Protein AF-A0A7X7FMR9-F1 (afdb_monomer_lite)

Sequence (530 aa):
MVAGIVWVVLLSGSPVVAQLPSGPPVVAQQTAPAARTGEVGQAEKRARCRELGIQVGILPTGQWNAITDVPGVKVGHQTIWRGDSIRTGVTVIVPHDGNLYREKVPAAVYCGNAFGKLAGSTQIAELGTLDTPIALTNTLSIAACMQGLIRHTLAQPGNETVGSVNAVVGETYDGYLNDIRGMHVTPEDTLSAIAAAASGPVAEGSVGAGTGTSCFGFKGGIGTSSRRIPHDLGGYTVGVLVQSNYGGVLTVNGAPVGRELGDFSMSEYTTAPGGDGSCMIVVATNAPLSPHALERLAKRAVLGLGRTGSVMQNGSGDYVIAFSTAYRITDHHRVLDPPVATVARRAMNPLFLATVEATEEAVYNSLFQATSVTGTDGHRRQAIPLDRVVEICRRYGVLNLQDRLPGVRQPASSPAVDPEKFKAALIAYIDAHRGGFIGRRDSEDLKNKPMVRLVPSEPEGKYTLGEFTIVPGKMRFSAWYGMRGPEPYLYEGTFTRLPDGSLQVGEVNLTRFHVLRQPEGPANESQPSR

Secondary structure (DSSP, 8-state):
----PPP--PPP------PPPP-PPPPP-PPPPP--------------GGGGT---SSSPP-SSSSGGGSTT-EEEEEEEEETTTEEEEEEEEES-SS-TTTEEEEEEEEEEEESS--BTHHHHHHH-EE-S-EEEEEGGGHHHHHHHHHHHHHTSTT-TT------EEEEE--TTTS-GGG----HHHHHHHHHT-BSS----BSSGGGTT-EETTEE-EEEEEEEEPPGGGT--EEEEEEEEE--S---BTTB-HHHHHT--TTGGG-SS-----EEEEEEEE-S---HHHHHHHHHHHHHHHHHTT----TT-EEEEEEEE-S--EE--S-SSPPP-----GGG-HHHHHHHHHHHHHHHHHHHHH---EE-GGG-EEPPP-HHHHHHHHHHTT-SSHHHHSSS-PPP-------HHHHHHHHHHHHHHTTT-----------SSSPPPPPPP--SSS--EEEEEEEETTEEEEEEEE--SSS--EEEEEEEEE-TTS-EEEEEEEEEE----PPP-PPP-------

pLDDT: mean 76.64, std 28.0, range [23.47, 99.0]

Structure (mmCIF, N/CA/C/O backbone):
data_AF-A0A7X7FMR9-F1
#
_entry.id   AF-A0A7X7FMR9-F1
#
loop_
_atom_site.group_PDB
_atom_site.id
_atom_site.type_symbol
_atom_site.label_atom_id
_atom_site.label_alt_id
_atom_site.label_comp_id
_atom_site.label_asym_id
_atom_site.label_entity_id
_atom_site.label_seq_id
_atom_site.pdbx_PDB_ins_code
_atom_site.Cartn_x
_atom_site.Cartn_y
_atom_site.Cartn_z
_atom_site.occupancy
_atom_site.B_iso_or_equiv
_atom_site.auth_seq_id
_atom_site.auth_comp_id
_atom_site.auth_asym_id
_atom_site.auth_atom_id
_atom_site.pdbx_PDB_model_num
ATOM 1 N N . MET A 1 1 ? 8.500 53.739 -21.999 1.00 44.09 1 MET A N 1
ATOM 2 C CA . MET A 1 1 ? 9.359 53.731 -20.797 1.00 44.09 1 MET A CA 1
ATOM 3 C C . MET A 1 1 ? 8.681 54.566 -19.730 1.00 44.09 1 MET A C 1
ATOM 5 O O . MET A 1 1 ? 8.703 55.782 -19.826 1.00 44.09 1 MET A O 1
ATOM 9 N N . VAL A 1 2 ? 8.020 53.917 -18.774 1.00 30.97 2 VAL A N 1
ATOM 10 C CA . VAL A 1 2 ? 7.482 54.558 -17.568 1.00 30.97 2 VAL A CA 1
ATOM 11 C C . VAL A 1 2 ? 7.836 53.632 -16.413 1.00 30.97 2 VAL A C 1
ATOM 13 O O . VAL A 1 2 ? 7.531 52.442 -16.459 1.00 30.97 2 VAL A O 1
ATOM 16 N N . ALA A 1 3 ? 8.581 54.173 -15.454 1.00 33.94 3 ALA A N 1
ATOM 17 C CA . ALA A 1 3 ? 9.086 53.485 -14.278 1.00 33.94 3 ALA A CA 1
ATOM 18 C C . ALA A 1 3 ? 7.978 53.324 -13.225 1.00 33.94 3 ALA A C 1
ATOM 20 O O . ALA A 1 3 ? 7.225 54.263 -12.972 1.00 33.94 3 ALA A O 1
ATOM 21 N N . GLY A 1 4 ? 7.906 52.145 -12.604 1.00 30.86 4 GLY A N 1
ATOM 22 C CA . GLY A 1 4 ? 7.053 51.843 -11.454 1.00 30.86 4 GLY A CA 1
ATOM 23 C C . GLY A 1 4 ? 7.916 51.420 -10.266 1.00 30.86 4 GLY A C 1
ATOM 24 O O . GLY A 1 4 ? 8.728 50.506 -10.380 1.00 30.86 4 GLY A O 1
ATOM 25 N N . ILE A 1 5 ? 7.762 52.144 -9.162 1.00 33.25 5 ILE A N 1
ATOM 26 C CA . ILE A 1 5 ? 8.545 52.100 -7.922 1.00 33.25 5 ILE A CA 1
ATOM 27 C C . ILE A 1 5 ? 8.100 50.927 -7.032 1.00 33.25 5 ILE A C 1
ATOM 29 O O . ILE A 1 5 ? 6.904 50.708 -6.848 1.00 33.25 5 ILE A O 1
ATOM 33 N N . VAL A 1 6 ? 9.065 50.218 -6.435 1.00 25.59 6 VAL A N 1
ATOM 34 C CA . VAL A 1 6 ? 8.868 49.193 -5.393 1.00 25.59 6 VAL A CA 1
ATOM 35 C C . VAL A 1 6 ? 9.170 49.807 -4.023 1.00 25.59 6 VAL A C 1
ATOM 37 O O . VAL A 1 6 ? 10.212 50.435 -3.845 1.00 25.59 6 VAL A O 1
ATOM 40 N N . TRP A 1 7 ? 8.274 49.608 -3.054 1.00 26.17 7 TRP A N 1
ATOM 41 C CA . TRP A 1 7 ? 8.479 49.977 -1.651 1.00 26.17 7 TRP A CA 1
ATOM 42 C C . TRP A 1 7 ? 9.131 48.826 -0.876 1.00 26.17 7 TRP A C 1
ATOM 44 O O . TRP A 1 7 ? 8.606 47.715 -0.854 1.00 26.17 7 TRP A O 1
ATOM 54 N N . VAL A 1 8 ? 10.243 49.113 -0.197 1.00 27.06 8 VAL A N 1
ATOM 55 C CA . VAL A 1 8 ? 10.843 48.264 0.841 1.00 27.06 8 VAL A CA 1
ATOM 56 C C . VAL A 1 8 ? 10.739 49.026 2.158 1.00 27.06 8 VAL A C 1
ATOM 58 O O . VAL A 1 8 ? 11.279 50.122 2.286 1.00 27.06 8 VAL A O 1
ATOM 61 N N . VAL A 1 9 ? 10.029 48.456 3.130 1.00 27.20 9 VAL A N 1
ATOM 62 C CA . VAL A 1 9 ? 9.942 48.987 4.495 1.00 27.20 9 VAL A CA 1
ATOM 63 C C . VAL A 1 9 ? 10.983 48.267 5.350 1.00 27.20 9 VAL A C 1
ATOM 65 O O . VAL A 1 9 ? 10.858 47.076 5.620 1.00 27.20 9 VAL A O 1
ATOM 68 N N . LEU A 1 10 ? 12.015 49.002 5.764 1.00 27.12 10 LEU A N 1
ATOM 69 C CA . LEU A 1 10 ? 12.972 48.614 6.800 1.00 27.12 10 LEU A CA 1
ATOM 70 C C . LEU A 1 10 ? 12.552 49.295 8.106 1.00 27.12 10 LEU A C 1
ATOM 72 O O . LEU A 1 10 ? 12.499 50.522 8.171 1.00 27.12 10 LEU A O 1
ATOM 76 N N . LEU A 1 11 ? 12.260 48.508 9.141 1.00 29.94 11 LEU A N 1
ATOM 77 C CA . LEU A 1 11 ? 12.053 49.009 10.499 1.00 29.94 11 LEU A CA 1
ATOM 78 C C . LEU A 1 11 ? 13.352 48.863 11.296 1.00 29.94 11 LEU A C 1
ATOM 80 O O . LEU A 1 11 ? 13.862 47.763 11.496 1.00 29.94 11 LEU A O 1
ATOM 84 N N . SER A 1 12 ? 13.877 50.005 11.731 1.00 30.59 12 SER A N 1
ATOM 85 C CA . SER A 1 12 ? 15.029 50.168 12.615 1.00 30.59 12 SER A CA 1
ATOM 86 C C . SER A 1 12 ? 14.611 50.147 14.089 1.00 30.59 12 SER A C 1
ATOM 88 O O . SER A 1 12 ? 13.693 50.874 14.469 1.00 30.59 12 SER A O 1
ATOM 90 N N . GLY A 1 13 ? 15.338 49.407 14.930 1.00 30.47 13 GLY A N 1
ATOM 91 C CA . GLY A 1 13 ? 15.252 49.474 16.392 1.00 30.47 13 GLY A CA 1
ATOM 92 C C . GLY A 1 13 ? 16.598 49.130 17.044 1.00 30.47 13 GLY A C 1
ATOM 93 O O . GLY A 1 13 ? 17.195 48.109 16.722 1.00 30.47 13 GLY A O 1
ATOM 94 N N . SER A 1 14 ? 17.079 50.032 17.902 1.00 30.66 14 SER A N 1
ATOM 95 C CA . SER A 1 14 ? 18.406 50.112 18.542 1.00 30.66 14 SER A CA 1
ATOM 96 C C . SER A 1 14 ? 18.757 48.969 19.523 1.00 30.66 14 SER A C 1
ATOM 98 O O . SER A 1 14 ? 17.856 48.283 20.005 1.00 30.66 14 SER A O 1
ATOM 100 N N . PRO A 1 15 ? 20.051 48.780 19.882 1.00 30.70 15 PRO A N 1
ATOM 101 C CA . PRO A 1 15 ? 20.499 47.679 20.736 1.00 30.70 15 PRO A CA 1
ATOM 102 C C . PRO A 1 15 ? 20.333 47.995 22.230 1.00 30.70 15 PRO A C 1
ATOM 104 O O . PRO A 1 15 ? 20.611 49.109 22.674 1.00 30.70 15 PRO A O 1
ATOM 107 N N . VAL A 1 16 ? 19.947 46.992 23.022 1.00 28.67 16 VAL A N 1
ATOM 108 C CA . VAL A 1 16 ? 20.006 47.032 24.492 1.00 28.67 16 VAL A CA 1
ATOM 109 C C . VAL A 1 16 ? 21.100 46.073 24.955 1.00 28.67 16 VAL A C 1
ATOM 111 O O . VAL A 1 16 ? 21.076 44.885 24.645 1.00 28.67 16 VAL A O 1
ATOM 114 N N . VAL A 1 17 ? 22.068 46.616 25.691 1.00 29.95 17 VAL A N 1
ATOM 115 C CA . VAL A 1 17 ? 23.119 45.888 26.409 1.00 29.95 17 VAL A CA 1
ATOM 116 C C . VAL A 1 17 ? 22.609 45.576 27.816 1.00 29.95 17 VAL A C 1
ATOM 118 O O . VAL A 1 17 ? 22.163 46.487 28.510 1.00 29.95 17 VAL A O 1
ATOM 121 N N . ALA A 1 18 ? 22.725 44.323 28.263 1.00 27.95 18 ALA A N 1
ATOM 122 C CA . ALA A 1 18 ? 22.658 43.960 29.679 1.00 27.95 18 ALA A CA 1
ATOM 123 C C . ALA A 1 18 ? 23.570 42.755 29.980 1.00 27.95 18 ALA A C 1
ATOM 125 O O . ALA A 1 18 ? 23.719 41.843 29.171 1.00 27.95 18 ALA A O 1
ATOM 126 N N . GLN A 1 19 ? 24.225 42.840 31.137 1.00 28.11 19 GLN A N 1
ATOM 127 C CA . GLN A 1 19 ? 25.423 42.129 31.590 1.00 28.11 19 GLN A CA 1
ATOM 128 C C . GLN A 1 19 ? 25.221 40.635 31.908 1.00 28.11 19 GLN A C 1
ATOM 130 O O . GLN A 1 19 ? 24.193 40.228 32.443 1.00 28.11 19 GLN A O 1
ATOM 135 N N . LEU A 1 20 ? 26.268 39.841 31.660 1.00 28.59 20 LEU A N 1
ATOM 136 C CA . LEU A 1 20 ? 26.430 38.459 32.129 1.00 28.59 20 LEU A CA 1
ATOM 137 C C . LEU A 1 20 ? 26.888 38.426 33.600 1.00 28.59 20 LEU A C 1
ATOM 139 O O . LEU A 1 20 ? 27.871 39.097 33.923 1.00 28.59 20 LEU A O 1
ATOM 143 N N . PRO A 1 21 ? 26.289 37.592 34.470 1.00 32.50 21 PRO A N 1
ATOM 144 C CA . PRO A 1 21 ? 26.911 37.188 35.721 1.00 32.50 21 PRO A CA 1
ATOM 145 C C . PRO A 1 21 ? 27.814 35.963 35.528 1.00 32.50 21 PRO A C 1
ATOM 147 O O . PRO A 1 21 ? 27.491 34.997 34.839 1.00 32.50 21 PRO A O 1
ATOM 150 N N . SER A 1 22 ? 28.959 36.040 36.191 1.00 31.36 22 SER A N 1
ATOM 151 C CA . SER A 1 22 ? 30.028 35.058 36.328 1.00 31.36 22 SER A CA 1
ATOM 152 C C . SER A 1 22 ? 29.705 33.920 37.308 1.00 31.36 22 SER A C 1
ATOM 154 O O . SER A 1 22 ? 29.230 34.188 38.410 1.00 31.36 22 SER A O 1
ATOM 156 N N . GLY A 1 23 ? 30.135 32.697 36.971 1.00 38.47 23 GLY A N 1
ATOM 157 C CA . GLY A 1 23 ? 30.472 31.627 37.928 1.00 38.47 23 GLY A CA 1
ATOM 158 C C . GLY A 1 23 ? 29.495 30.437 37.987 1.00 38.47 23 GLY A C 1
ATOM 159 O O . GLY A 1 23 ? 28.285 30.649 37.978 1.00 38.47 23 GLY A O 1
ATOM 160 N N . PRO A 1 24 ? 29.986 29.179 38.058 1.00 33.50 24 PRO A N 1
ATOM 161 C CA . PRO A 1 24 ? 29.131 27.996 38.104 1.00 33.50 24 PRO A CA 1
ATOM 162 C C . PRO A 1 24 ? 28.677 27.696 39.545 1.00 33.50 24 PRO A C 1
ATOM 164 O O . PRO A 1 24 ? 29.475 27.851 40.473 1.00 33.50 24 PRO A O 1
ATOM 167 N N . PRO A 1 25 ? 27.453 27.189 39.771 1.00 34.22 25 PRO A N 1
ATOM 168 C CA . PRO A 1 25 ? 27.115 26.561 41.035 1.00 34.22 25 PRO A CA 1
ATOM 169 C C . PRO A 1 25 ? 27.578 25.098 41.057 1.00 34.22 25 PRO A C 1
ATOM 171 O O . PRO A 1 25 ? 27.358 24.322 40.127 1.00 34.22 25 PRO A O 1
ATOM 174 N N . VAL A 1 26 ? 28.214 24.736 42.168 1.00 33.34 26 VAL A N 1
ATOM 175 C CA . VAL A 1 26 ? 28.576 23.376 42.573 1.00 33.34 26 VAL A CA 1
ATOM 176 C C . VAL A 1 26 ? 27.297 22.559 42.787 1.00 33.34 26 VAL A C 1
ATOM 178 O O . VAL A 1 26 ? 26.466 22.917 43.619 1.00 33.34 26 VAL A O 1
ATOM 181 N N . VAL A 1 27 ? 27.137 21.455 42.051 1.00 32.09 27 VAL A N 1
ATOM 182 C CA . VAL A 1 27 ? 26.027 20.506 42.231 1.00 32.09 27 VAL A CA 1
ATOM 183 C C . VAL A 1 27 ? 26.448 19.434 43.235 1.00 32.09 27 VAL A C 1
ATOM 185 O O . VAL A 1 27 ? 27.393 18.682 43.000 1.00 32.09 27 VAL A O 1
ATOM 188 N N . ALA A 1 28 ? 25.732 19.363 44.355 1.00 29.11 28 ALA A N 1
ATOM 189 C CA . ALA A 1 28 ? 25.815 18.255 45.295 1.00 29.11 28 ALA A CA 1
ATOM 190 C C . ALA A 1 28 ? 25.249 16.978 44.650 1.00 29.11 28 ALA A C 1
ATOM 192 O O . ALA A 1 28 ? 24.133 16.974 44.130 1.00 29.11 28 ALA A O 1
ATOM 193 N N . GLN A 1 29 ? 26.020 15.891 44.695 1.00 29.19 29 GLN A N 1
ATOM 194 C CA . GLN A 1 29 ? 25.580 14.557 44.293 1.00 29.19 29 GLN A CA 1
ATOM 195 C C . GLN A 1 29 ? 24.445 14.084 45.212 1.00 29.19 29 GLN A C 1
ATOM 197 O O . GLN A 1 29 ? 24.681 13.714 46.360 1.00 29.19 29 GLN A O 1
ATOM 202 N N . GLN A 1 30 ? 23.217 14.060 44.695 1.00 29.55 30 GLN A N 1
ATOM 203 C CA . GLN A 1 30 ? 22.168 13.189 45.215 1.00 29.55 30 GLN A CA 1
ATOM 204 C C . GLN A 1 30 ? 22.167 11.899 44.399 1.00 29.55 30 GLN A C 1
ATOM 206 O O . GLN A 1 30 ? 22.043 11.899 43.175 1.00 29.55 30 GLN A O 1
ATOM 211 N N . THR A 1 31 ? 22.363 10.793 45.104 1.00 30.17 31 THR A N 1
ATOM 212 C CA . THR A 1 31 ? 22.313 9.429 44.596 1.00 30.17 31 THR A CA 1
ATOM 213 C C . THR A 1 31 ? 20.927 9.128 44.023 1.00 30.17 31 THR A C 1
ATOM 215 O O . THR A 1 31 ? 19.916 9.182 44.721 1.00 30.17 31 THR A O 1
ATOM 218 N N . ALA A 1 32 ? 20.882 8.813 42.727 1.00 27.67 32 ALA A N 1
ATOM 219 C CA . ALA A 1 32 ? 19.677 8.357 42.047 1.00 27.67 32 ALA A CA 1
ATOM 220 C C . ALA A 1 32 ? 19.191 7.021 42.652 1.00 27.67 32 ALA A C 1
ATOM 222 O O . ALA A 1 32 ? 20.013 6.124 42.867 1.00 27.67 32 ALA A O 1
ATOM 223 N N . PRO A 1 33 ? 17.881 6.835 42.899 1.00 29.92 33 PRO A N 1
ATOM 224 C CA . PRO A 1 33 ? 17.350 5.511 43.172 1.00 29.92 33 PRO A CA 1
ATOM 225 C C . PRO A 1 33 ? 17.480 4.648 41.914 1.00 29.92 33 PRO A C 1
ATOM 227 O O . PRO A 1 33 ? 17.245 5.110 40.797 1.00 29.92 33 PRO A O 1
ATOM 230 N N . ALA A 1 34 ? 17.873 3.392 42.120 1.00 29.89 34 ALA A N 1
ATOM 231 C CA . ALA A 1 34 ? 18.083 2.393 41.084 1.00 29.89 34 ALA A CA 1
ATOM 232 C C . ALA A 1 34 ? 16.933 2.356 40.066 1.00 29.89 34 ALA A C 1
ATOM 234 O O . ALA A 1 34 ? 15.754 2.336 40.431 1.00 29.89 34 ALA A O 1
ATOM 235 N N . ALA A 1 35 ? 17.312 2.323 38.788 1.00 28.95 35 ALA A N 1
ATOM 236 C CA . ALA A 1 35 ? 16.421 2.132 37.660 1.00 28.95 35 ALA A CA 1
ATOM 237 C C . ALA A 1 35 ? 15.494 0.938 37.922 1.00 28.95 35 ALA A C 1
ATOM 239 O O . ALA A 1 35 ? 15.932 -0.213 37.957 1.00 28.95 35 ALA A O 1
ATOM 240 N N . ARG A 1 36 ? 14.197 1.211 38.090 1.00 30.23 36 ARG A N 1
ATOM 241 C CA . ARG A 1 36 ? 13.184 0.183 37.875 1.00 30.23 36 ARG A CA 1
ATOM 242 C C . ARG A 1 36 ? 13.208 -0.089 36.382 1.00 30.23 36 ARG A C 1
ATOM 244 O O . ARG A 1 36 ? 12.779 0.745 35.591 1.00 30.23 36 ARG A O 1
ATOM 251 N N . THR A 1 37 ? 13.784 -1.226 36.017 1.00 31.47 37 THR A N 1
ATOM 252 C CA . THR A 1 37 ? 13.590 -1.866 34.720 1.00 31.47 37 THR A CA 1
ATOM 253 C C . THR A 1 37 ? 12.103 -1.802 34.400 1.00 31.47 37 THR A C 1
ATOM 255 O O . THR A 1 37 ? 11.302 -2.413 35.110 1.00 31.47 37 THR A O 1
ATOM 258 N N . GLY A 1 38 ? 11.740 -0.984 33.410 1.00 31.27 38 GLY A N 1
ATOM 259 C CA . GLY A 1 38 ? 10.365 -0.866 32.952 1.00 31.27 38 GLY A CA 1
ATOM 260 C C . GLY A 1 38 ? 9.834 -2.255 32.637 1.00 31.27 38 GLY A C 1
ATOM 261 O O . GLY A 1 38 ? 10.493 -3.037 31.951 1.00 31.27 38 GLY A O 1
ATOM 262 N N . GLU A 1 39 ? 8.672 -2.566 33.198 1.00 30.39 39 GLU A N 1
ATOM 263 C CA . GLU A 1 39 ? 7.906 -3.745 32.837 1.00 30.39 39 GLU A CA 1
ATOM 264 C C . GLU A 1 39 ? 7.762 -3.761 31.313 1.00 30.39 39 GLU A C 1
ATOM 266 O O . GLU A 1 39 ? 7.156 -2.870 30.714 1.00 30.39 39 GLU A O 1
ATOM 271 N N . VAL A 1 40 ? 8.356 -4.768 30.675 1.00 35.38 40 VAL A N 1
ATOM 272 C CA . VAL A 1 40 ? 8.007 -5.145 29.311 1.00 35.38 40 VAL A CA 1
ATOM 273 C C . VAL A 1 40 ? 6.546 -5.570 29.390 1.00 35.38 40 VAL A C 1
ATOM 275 O O . VAL A 1 40 ? 6.241 -6.670 29.851 1.00 35.38 40 VAL A O 1
ATOM 278 N N . GLY A 1 41 ? 5.641 -4.651 29.045 1.00 33.41 41 GLY A N 1
ATOM 279 C CA . GLY A 1 41 ? 4.215 -4.933 28.974 1.00 33.41 41 GLY A CA 1
ATOM 280 C C . GLY A 1 41 ? 4.006 -6.202 28.157 1.00 33.41 41 GLY A C 1
ATOM 281 O O . GLY A 1 41 ? 4.657 -6.384 27.125 1.00 33.41 41 GLY A O 1
ATOM 282 N N . GLN A 1 42 ? 3.145 -7.100 28.646 1.00 33.16 42 GLN A N 1
ATOM 283 C CA . GLN A 1 42 ? 2.707 -8.270 27.887 1.00 33.16 42 GLN A CA 1
ATOM 284 C C . GLN A 1 42 ? 2.446 -7.839 26.444 1.00 33.16 42 GLN A C 1
ATOM 286 O O . GLN A 1 42 ? 1.710 -6.874 26.230 1.00 33.16 42 GLN A O 1
ATOM 291 N N . ALA A 1 43 ? 3.083 -8.504 25.476 1.00 53.25 43 ALA A N 1
ATOM 292 C CA . ALA A 1 43 ? 2.886 -8.198 24.067 1.00 53.25 43 ALA A CA 1
ATOM 293 C C . ALA A 1 43 ? 1.375 -8.152 23.791 1.00 53.25 43 ALA A C 1
ATOM 295 O O . ALA A 1 43 ? 0.691 -9.162 23.975 1.00 53.25 43 ALA A O 1
ATOM 296 N N . GLU A 1 44 ? 0.850 -6.970 23.434 1.00 70.38 44 GLU A N 1
ATOM 297 C CA . GLU A 1 44 ? -0.571 -6.799 23.123 1.00 70.38 44 GLU A CA 1
ATOM 298 C C . GLU A 1 44 ? -0.926 -7.839 22.055 1.00 70.38 44 GLU A C 1
ATOM 300 O O . GLU A 1 44 ? -0.376 -7.818 20.954 1.00 70.38 44 GLU A O 1
ATOM 305 N N . LYS A 1 45 ? -1.808 -8.791 22.379 1.00 86.31 45 LYS A N 1
ATOM 306 C CA . LYS A 1 45 ? -2.209 -9.833 21.433 1.00 86.31 45 LYS A CA 1
ATOM 307 C C . LYS A 1 45 ? -2.971 -9.172 20.283 1.00 86.31 45 LYS A C 1
ATOM 309 O O . LYS A 1 45 ? -4.111 -8.745 20.458 1.00 86.31 45 LYS A O 1
ATOM 314 N N . ARG A 1 46 ? -2.328 -9.070 19.121 1.00 96.25 46 ARG A N 1
ATOM 315 C CA . ARG A 1 46 ? -2.922 -8.556 17.881 1.00 96.25 46 ARG A CA 1
ATOM 316 C C . ARG A 1 46 ? -3.313 -9.707 16.957 1.00 96.25 46 ARG A C 1
ATOM 318 O O . ARG A 1 46 ? -2.851 -10.833 17.138 1.00 96.25 46 ARG A O 1
ATOM 325 N N . ALA A 1 47 ? -4.212 -9.422 16.024 1.00 97.12 47 ALA A N 1
ATOM 326 C CA . ALA A 1 47 ? -4.715 -10.385 15.056 1.00 97.12 47 ALA A CA 1
ATOM 327 C C . ALA A 1 47 ? -5.134 -9.666 13.773 1.00 97.12 47 ALA A C 1
ATOM 329 O O . ALA A 1 47 ? -5.604 -8.525 13.814 1.00 97.12 47 ALA A O 1
ATOM 330 N N . ARG A 1 48 ? -5.038 -10.350 12.633 1.00 98.38 48 ARG A N 1
ATOM 331 C CA . ARG A 1 48 ? -5.593 -9.845 11.367 1.00 98.38 48 ARG A CA 1
ATOM 332 C C . ARG A 1 48 ? -7.116 -9.943 11.386 1.00 98.38 48 ARG A C 1
ATOM 334 O O . ARG A 1 48 ? -7.689 -10.787 12.075 1.00 98.38 48 ARG A O 1
ATOM 341 N N . CYS A 1 49 ? -7.809 -9.131 10.589 1.00 97.00 49 CYS A N 1
ATOM 342 C CA . CYS A 1 49 ? -9.279 -9.091 10.622 1.00 97.00 49 CYS A CA 1
ATOM 343 C C . CYS A 1 49 ? -9.933 -10.460 10.346 1.00 97.00 49 CYS A C 1
ATOM 345 O O . CYS A 1 49 ? -10.876 -10.847 11.040 1.00 97.00 49 CYS A O 1
ATOM 347 N N . ARG A 1 50 ? -9.376 -11.252 9.422 1.00 96.00 50 ARG A N 1
ATOM 348 C CA . ARG A 1 50 ? -9.883 -12.596 9.100 1.00 96.00 50 ARG A CA 1
ATOM 349 C C . ARG A 1 50 ? -9.746 -13.593 10.246 1.00 96.00 50 ARG A C 1
ATOM 351 O O . ARG A 1 50 ? -10.624 -14.436 10.403 1.00 96.00 50 ARG A O 1
ATOM 358 N N . GLU A 1 51 ? -8.697 -13.479 11.059 1.00 96.44 51 GLU A N 1
ATOM 359 C CA . GLU A 1 51 ? -8.482 -14.325 12.247 1.00 96.44 51 GLU A CA 1
ATOM 360 C C . GLU A 1 51 ? -9.550 -14.068 13.320 1.00 96.44 51 GLU A C 1
ATOM 362 O O . GLU A 1 51 ? -9.847 -14.938 14.133 1.00 96.44 51 GLU A O 1
ATOM 367 N N . LEU A 1 52 ? -10.180 -12.891 13.277 1.00 96.38 52 LEU A N 1
ATOM 368 C CA . LEU A 1 52 ? -11.281 -12.484 14.150 1.00 96.38 52 LEU A CA 1
ATOM 369 C C . LEU A 1 52 ? -12.668 -12.792 13.556 1.00 96.38 52 LEU A C 1
ATOM 371 O O . LEU A 1 52 ? -13.687 -12.386 14.115 1.00 96.38 52 LEU A O 1
ATOM 375 N N . GLY A 1 53 ? -12.726 -13.482 12.412 1.00 95.19 53 GLY A N 1
ATOM 376 C CA . GLY A 1 53 ? -13.972 -13.777 11.702 1.00 95.19 53 GLY A CA 1
ATOM 377 C C . GLY A 1 53 ? -14.521 -12.608 10.878 1.00 95.19 53 GLY A C 1
ATOM 378 O O . GLY A 1 53 ? -15.641 -12.681 10.371 1.00 95.19 53 GLY A O 1
ATOM 379 N N . ILE A 1 54 ? -13.760 -11.525 10.709 1.00 96.94 54 ILE A N 1
ATOM 380 C CA . ILE A 1 54 ? -14.132 -10.394 9.851 1.00 96.94 54 ILE A CA 1
ATOM 381 C C . ILE A 1 54 ? -13.562 -10.667 8.458 1.00 96.94 54 ILE A C 1
ATOM 383 O O . ILE A 1 54 ? -12.388 -10.434 8.184 1.00 96.94 54 ILE A O 1
ATOM 387 N N . GLN A 1 55 ? -14.395 -11.212 7.572 1.00 94.62 55 GLN A N 1
ATOM 388 C CA . GLN A 1 55 ? -14.021 -11.493 6.184 1.00 94.62 55 GLN A CA 1
ATOM 389 C C . GLN A 1 55 ? -14.578 -10.407 5.266 1.00 94.62 55 GLN A C 1
ATOM 391 O O . GLN A 1 55 ? -15.792 -10.201 5.221 1.00 94.62 55 GLN A O 1
ATOM 396 N N . VAL A 1 56 ? -13.696 -9.714 4.547 1.00 95.88 56 VAL A N 1
ATOM 397 C CA . VAL A 1 56 ? -14.069 -8.630 3.629 1.00 95.88 56 VAL A CA 1
ATOM 398 C C . VAL A 1 56 ? -14.345 -9.182 2.239 1.00 95.88 56 VAL A C 1
ATOM 400 O O . VAL A 1 56 ? -13.484 -9.845 1.652 1.00 95.88 56 VAL A O 1
ATOM 403 N N . GLY A 1 57 ? -15.509 -8.838 1.688 1.00 93.75 57 GLY A N 1
ATOM 404 C CA . GLY A 1 57 ? -15.863 -9.179 0.311 1.00 93.75 57 GLY A CA 1
ATOM 405 C C . GLY A 1 57 ? -15.943 -10.684 0.049 1.00 93.75 57 GLY A C 1
ATOM 406 O O . GLY A 1 57 ? -15.962 -11.466 0.995 1.00 93.75 57 GLY A O 1
ATOM 407 N N . ILE A 1 58 ? -16.032 -11.088 -1.221 1.00 92.31 58 ILE A N 1
ATOM 408 C CA . ILE A 1 58 ? -16.355 -12.466 -1.645 1.00 92.31 58 ILE A CA 1
ATOM 409 C C . ILE A 1 58 ? -15.192 -13.213 -2.305 1.00 92.31 58 ILE A C 1
ATOM 411 O O . ILE A 1 58 ? -15.286 -14.422 -2.520 1.00 92.31 58 ILE A O 1
ATOM 415 N N . LEU A 1 59 ? -14.118 -12.518 -2.683 1.00 93.62 59 LEU A N 1
ATOM 416 C CA . LEU A 1 59 ? -13.009 -13.146 -3.393 1.00 93.62 59 LEU A CA 1
ATOM 417 C C . LEU A 1 59 ? -12.052 -13.844 -2.407 1.00 93.62 59 LEU A C 1
ATOM 419 O O . LEU A 1 59 ? -11.800 -13.332 -1.310 1.00 93.62 59 LEU A O 1
ATOM 423 N N . PRO A 1 60 ? -11.481 -15.008 -2.775 1.00 93.44 60 PRO A N 1
ATOM 424 C CA . PRO A 1 60 ? -10.476 -15.668 -1.951 1.00 93.44 60 PRO A CA 1
ATOM 425 C C . PRO A 1 60 ? -9.186 -14.843 -1.919 1.00 93.44 60 PRO A C 1
ATOM 427 O O . PRO A 1 60 ? -8.841 -14.168 -2.890 1.00 93.44 60 PRO A O 1
ATOM 430 N N . THR A 1 61 ? -8.435 -14.931 -0.825 1.00 97.25 61 THR A N 1
ATOM 431 C CA . THR A 1 61 ? -7.118 -14.289 -0.711 1.00 97.25 61 THR A CA 1
ATOM 432 C C . THR A 1 61 ? -6.037 -15.101 -1.418 1.00 97.25 61 THR A C 1
ATOM 434 O O . THR A 1 61 ? -6.237 -16.270 -1.765 1.00 97.25 61 THR A O 1
ATOM 437 N N . GLY A 1 62 ? -4.862 -14.498 -1.610 1.00 96.38 62 GLY A N 1
ATOM 438 C CA . GLY A 1 62 ? -3.624 -15.239 -1.841 1.00 96.38 62 GLY A CA 1
ATOM 439 C C . GLY A 1 62 ? -3.179 -16.032 -0.604 1.00 96.38 62 GLY A C 1
ATOM 440 O O . GLY A 1 62 ? -3.907 -16.111 0.388 1.00 96.38 62 GLY A O 1
ATOM 441 N N . GLN A 1 63 ? -2.009 -16.667 -0.686 1.00 96.06 63 GLN A N 1
ATOM 442 C CA . GLN A 1 63 ? -1.476 -17.521 0.382 1.00 96.06 63 GLN A CA 1
ATOM 443 C C . GLN A 1 63 ? -1.173 -16.714 1.645 1.00 96.06 63 GLN A C 1
ATOM 445 O O . GLN A 1 63 ? -1.508 -17.138 2.747 1.00 96.06 63 GLN A O 1
ATOM 450 N N . TRP A 1 64 ? -0.544 -15.557 1.471 1.00 98.06 64 TRP A N 1
ATOM 451 C CA . TRP A 1 64 ? -0.119 -14.686 2.562 1.00 98.06 64 TRP A CA 1
ATOM 452 C C . TRP A 1 64 ? -1.177 -13.646 2.909 1.00 98.06 64 TRP A C 1
ATOM 454 O O . TRP A 1 64 ? -1.086 -12.985 3.946 1.00 98.06 64 TRP A O 1
ATOM 464 N N . ASN A 1 65 ? -2.184 -13.504 2.040 1.00 98.75 65 ASN A N 1
ATOM 465 C CA . ASN A 1 65 ? -3.125 -12.400 2.061 1.00 98.75 65 ASN A CA 1
ATOM 466 C C . ASN A 1 65 ? -2.350 -11.081 2.188 1.00 98.75 65 ASN A C 1
ATOM 468 O O . ASN A 1 65 ? -2.501 -10.349 3.160 1.00 98.75 65 ASN A O 1
ATOM 472 N N . ALA A 1 66 ? -1.426 -10.847 1.262 1.00 98.94 66 ALA A N 1
ATOM 473 C CA . ALA A 1 66 ? -0.505 -9.717 1.270 1.00 98.94 66 ALA A CA 1
ATOM 474 C C . ALA A 1 66 ? -0.136 -9.317 -0.162 1.00 98.94 66 ALA A C 1
ATOM 476 O O . ALA A 1 66 ? -0.279 -10.106 -1.095 1.00 98.94 66 ALA A O 1
ATOM 477 N N . ILE A 1 67 ? 0.385 -8.103 -0.352 1.00 98.94 67 ILE A N 1
ATOM 478 C CA . ILE A 1 67 ? 0.790 -7.602 -1.675 1.00 98.94 67 ILE A CA 1
ATOM 479 C C . ILE A 1 67 ? 1.832 -8.503 -2.361 1.00 98.94 67 ILE A C 1
ATOM 481 O O . ILE A 1 67 ? 1.848 -8.623 -3.583 1.00 98.94 67 ILE A O 1
ATOM 485 N N . THR A 1 68 ? 2.641 -9.193 -1.561 1.00 98.88 68 THR A N 1
ATOM 486 C CA . THR A 1 68 ? 3.656 -10.182 -1.948 1.00 98.88 68 THR A CA 1
ATOM 487 C C . THR A 1 68 ? 3.081 -11.483 -2.518 1.00 98.88 68 THR A C 1
ATOM 489 O O . THR A 1 68 ? 3.838 -12.290 -3.051 1.00 98.88 68 THR A O 1
ATOM 492 N N . ASP A 1 69 ? 1.759 -11.696 -2.467 1.00 98.81 69 ASP A N 1
ATOM 493 C CA . ASP A 1 69 ? 1.094 -12.766 -3.226 1.00 98.81 69 ASP A CA 1
ATOM 494 C C . ASP A 1 69 ? 1.139 -12.522 -4.745 1.00 98.81 69 ASP A C 1
ATOM 496 O O . ASP A 1 69 ? 0.869 -13.435 -5.530 1.00 98.81 69 ASP A O 1
ATOM 500 N N . VAL A 1 70 ? 1.451 -11.297 -5.181 1.00 98.88 70 VAL A N 1
ATOM 501 C CA . VAL A 1 70 ? 1.762 -11.006 -6.582 1.00 98.88 70 VAL A CA 1
ATOM 502 C C . VAL A 1 70 ? 3.191 -11.487 -6.865 1.00 98.88 70 VAL A C 1
ATOM 504 O O . VAL A 1 70 ? 4.129 -10.981 -6.246 1.00 98.88 70 VAL A O 1
ATOM 507 N N . PRO A 1 71 ? 3.395 -12.437 -7.800 1.00 98.00 71 PRO A N 1
ATOM 508 C CA . PRO A 1 71 ? 4.712 -13.013 -8.052 1.00 98.00 71 PRO A CA 1
ATOM 509 C C . PRO A 1 71 ? 5.784 -11.959 -8.344 1.00 98.00 71 PRO A C 1
ATOM 511 O O . PRO A 1 71 ? 5.573 -11.051 -9.152 1.00 98.00 71 PRO A O 1
ATOM 514 N N . GLY A 1 72 ? 6.937 -12.112 -7.690 1.00 96.81 72 GLY A N 1
ATOM 515 C CA . GLY A 1 72 ? 8.088 -11.212 -7.796 1.00 96.81 72 GLY A CA 1
ATOM 516 C C . GLY A 1 72 ? 8.052 -10.006 -6.855 1.00 96.81 72 GLY A C 1
ATOM 517 O O . GLY A 1 72 ? 9.107 -9.435 -6.597 1.00 96.81 72 GLY A O 1
ATOM 518 N N . VAL A 1 73 ? 6.890 -9.646 -6.299 1.00 98.94 73 VAL A N 1
ATOM 519 C CA . VAL A 1 73 ? 6.784 -8.500 -5.391 1.00 98.94 73 VAL A CA 1
ATOM 520 C C . VAL A 1 73 ? 7.379 -8.835 -4.026 1.00 98.94 73 VAL A C 1
ATOM 522 O O . VAL A 1 73 ? 7.076 -9.875 -3.432 1.00 98.94 73 VAL A O 1
ATOM 525 N N . LYS A 1 74 ? 8.196 -7.915 -3.512 1.00 98.94 74 LYS A N 1
ATOM 526 C CA . LYS A 1 74 ? 8.789 -7.971 -2.173 1.00 98.94 74 LYS A CA 1
ATOM 527 C C . LYS A 1 74 ? 8.480 -6.707 -1.383 1.00 98.94 74 LYS A C 1
ATOM 529 O O . LYS A 1 74 ? 8.324 -5.631 -1.962 1.00 98.94 74 LYS A O 1
ATOM 534 N N . VAL A 1 75 ? 8.420 -6.839 -0.062 1.00 99.00 75 VAL A N 1
ATOM 535 C CA . VAL A 1 75 ? 8.257 -5.719 0.870 1.00 99.00 75 VAL A CA 1
ATOM 536 C C . VAL A 1 75 ? 9.358 -5.776 1.915 1.00 99.00 75 VAL A C 1
ATOM 538 O O . VAL A 1 75 ? 9.668 -6.849 2.428 1.00 99.00 75 VAL A O 1
ATOM 541 N N . GLY A 1 76 ? 9.946 -4.624 2.224 1.00 98.88 76 GLY A N 1
ATOM 542 C CA . GLY A 1 76 ? 10.924 -4.471 3.295 1.00 98.88 76 GLY A CA 1
ATOM 543 C C . GLY A 1 76 ? 10.612 -3.262 4.164 1.00 98.88 76 GLY A C 1
ATOM 544 O O . GLY A 1 76 ? 10.070 -2.260 3.691 1.00 98.88 76 GLY A O 1
ATOM 545 N N . HIS A 1 77 ? 10.950 -3.356 5.448 1.00 98.94 77 HIS A N 1
ATOM 546 C CA . HIS A 1 77 ? 10.730 -2.292 6.422 1.00 98.94 77 HIS A CA 1
ATOM 547 C C . HIS A 1 77 ? 12.039 -1.913 7.102 1.00 98.94 77 HIS A C 1
ATOM 549 O O . HIS A 1 77 ? 12.839 -2.777 7.449 1.00 98.94 77 HIS A O 1
ATOM 555 N N . GLN A 1 78 ? 12.189 -0.622 7.367 1.00 98.88 78 GLN A N 1
ATOM 556 C CA . GLN A 1 78 ? 13.141 -0.089 8.327 1.00 98.88 78 GLN A CA 1
ATOM 557 C C . GLN A 1 78 ? 12.350 0.701 9.369 1.00 98.88 78 GLN A C 1
ATOM 559 O O . GLN A 1 78 ? 11.830 1.778 9.077 1.00 98.88 78 GLN A O 1
ATOM 564 N N . THR A 1 79 ? 12.212 0.139 10.568 1.00 98.81 79 THR A N 1
ATOM 565 C CA . THR A 1 79 ? 11.495 0.758 11.694 1.00 98.81 79 THR A CA 1
ATOM 566 C C . THR A 1 79 ? 12.479 1.550 12.545 1.00 98.81 79 THR A C 1
ATOM 568 O O . THR A 1 79 ? 13.433 0.983 13.076 1.00 98.81 79 THR A O 1
ATOM 571 N N . ILE A 1 80 ? 12.240 2.850 12.718 1.00 98.69 80 ILE A N 1
ATOM 572 C CA . ILE A 1 80 ? 13.088 3.737 13.514 1.00 98.69 80 ILE A CA 1
ATOM 573 C C . ILE A 1 80 ? 12.352 4.092 14.802 1.00 98.69 80 ILE A C 1
ATOM 575 O O . ILE A 1 80 ? 11.397 4.872 14.816 1.00 98.69 80 ILE A O 1
ATOM 579 N N . TRP A 1 81 ? 12.845 3.525 15.899 1.00 97.69 81 TRP A N 1
ATOM 580 C CA . TRP A 1 81 ? 12.338 3.759 17.243 1.00 97.69 81 TRP A CA 1
ATOM 581 C C . TRP A 1 81 ? 13.499 4.150 18.155 1.00 97.69 81 TRP A C 1
ATOM 583 O O . TRP A 1 81 ? 14.344 3.317 18.481 1.00 97.69 81 TRP A O 1
ATOM 593 N N . ARG A 1 82 ? 13.589 5.429 18.531 1.00 97.94 82 ARG A N 1
ATOM 594 C CA . ARG A 1 82 ? 14.702 5.955 19.342 1.00 97.94 82 ARG A CA 1
ATOM 595 C C . ARG A 1 82 ? 14.186 6.929 20.397 1.00 97.94 82 ARG A C 1
ATOM 597 O O . ARG A 1 82 ? 13.348 7.778 20.096 1.00 97.94 82 ARG A O 1
ATOM 604 N N . GLY A 1 83 ? 14.689 6.793 21.624 1.00 96.12 83 GLY A N 1
ATOM 605 C CA . GLY A 1 83 ? 14.259 7.605 22.768 1.00 96.12 83 GLY A CA 1
ATOM 606 C C . GLY A 1 83 ? 12.737 7.639 22.925 1.00 96.12 83 GLY A C 1
ATOM 607 O O . GLY A 1 83 ? 12.041 6.687 22.558 1.00 96.12 83 GLY A O 1
ATOM 608 N N . ASP A 1 84 ? 12.217 8.768 23.396 1.00 94.25 84 ASP A N 1
ATOM 609 C CA . ASP A 1 84 ? 10.783 8.938 23.657 1.00 94.25 84 ASP A CA 1
ATOM 610 C C . ASP A 1 84 ? 10.019 9.599 22.500 1.00 94.25 84 ASP A C 1
ATOM 612 O O . ASP A 1 84 ? 8.801 9.471 22.426 1.00 94.25 84 ASP A O 1
ATOM 616 N N . SER A 1 85 ? 10.719 10.235 21.553 1.00 96.31 85 SER A N 1
ATOM 617 C CA . SER A 1 85 ? 10.102 11.091 20.530 1.00 96.31 85 SER A CA 1
ATOM 618 C C . SER A 1 85 ? 10.232 10.604 19.084 1.00 96.31 85 SER A C 1
ATOM 620 O O . SER A 1 85 ? 9.502 11.098 18.231 1.00 96.31 85 SER A O 1
ATOM 622 N N . ILE A 1 86 ? 11.112 9.646 18.767 1.00 98.56 86 ILE A N 1
ATOM 623 C CA . ILE A 1 86 ? 11.346 9.227 17.372 1.00 98.56 86 ILE A CA 1
ATOM 624 C C . ILE A 1 86 ? 10.578 7.938 17.085 1.00 98.56 86 ILE A C 1
ATOM 626 O O . ILE A 1 86 ? 10.914 6.877 17.623 1.00 98.56 86 ILE A O 1
ATOM 630 N N . ARG A 1 87 ? 9.542 8.037 16.247 1.00 98.50 87 ARG A N 1
ATOM 631 C CA . ARG A 1 87 ? 8.600 6.958 15.898 1.00 98.50 87 ARG A CA 1
ATOM 632 C C . ARG A 1 87 ? 8.308 6.995 14.399 1.00 98.50 87 ARG A C 1
ATOM 634 O O . ARG A 1 87 ? 7.228 7.394 13.990 1.00 98.50 87 ARG A O 1
ATOM 641 N N . THR A 1 88 ? 9.260 6.611 13.561 1.00 98.81 88 THR A N 1
ATOM 642 C CA . THR A 1 88 ? 9.119 6.740 12.099 1.00 98.81 88 THR A CA 1
ATOM 643 C C . THR A 1 88 ? 9.790 5.583 11.368 1.00 98.81 88 THR A C 1
ATOM 645 O O . THR A 1 88 ? 10.156 4.585 11.987 1.00 98.81 88 THR A O 1
ATOM 648 N N . GLY A 1 89 ? 9.935 5.675 10.052 1.00 98.81 89 GLY A N 1
ATOM 649 C CA . GLY A 1 89 ? 10.685 4.695 9.286 1.00 98.81 89 GLY A CA 1
ATOM 650 C C . GLY A 1 89 ? 10.417 4.746 7.794 1.00 98.81 89 GLY A C 1
ATOM 651 O O . GLY A 1 89 ? 9.865 5.711 7.257 1.00 98.81 89 GLY A O 1
ATOM 652 N N . VAL A 1 90 ? 10.827 3.671 7.130 1.00 98.94 90 VAL A N 1
ATOM 653 C CA . VAL A 1 90 ? 10.700 3.490 5.685 1.00 98.94 90 VAL A CA 1
ATOM 654 C C . VAL A 1 90 ? 10.066 2.136 5.400 1.00 98.94 90 VAL A C 1
ATOM 656 O O . VAL A 1 90 ? 10.301 1.144 6.092 1.00 98.94 90 VAL A O 1
ATOM 659 N N . THR A 1 91 ? 9.213 2.079 4.388 1.00 99.00 91 THR A N 1
ATOM 660 C CA . THR A 1 91 ? 8.705 0.830 3.815 1.00 99.00 91 THR A CA 1
ATOM 661 C C . THR A 1 91 ? 8.949 0.849 2.327 1.00 99.00 91 THR A C 1
ATOM 663 O O . THR A 1 91 ? 8.595 1.817 1.666 1.00 99.00 91 THR A O 1
ATOM 666 N N . VAL A 1 92 ? 9.566 -0.202 1.805 1.00 98.94 92 VAL A N 1
ATOM 667 C CA . VAL A 1 92 ? 9.895 -0.311 0.389 1.00 98.94 92 VAL A CA 1
ATOM 668 C C . VAL A 1 92 ? 9.123 -1.460 -0.229 1.00 98.94 92 VAL A C 1
ATOM 670 O O . VAL A 1 92 ? 9.062 -2.549 0.337 1.00 98.94 92 VAL A O 1
ATOM 673 N N . ILE A 1 93 ? 8.555 -1.210 -1.405 1.00 98.94 93 ILE A N 1
ATOM 674 C CA . ILE A 1 93 ? 7.906 -2.203 -2.252 1.00 98.94 93 ILE A CA 1
ATOM 675 C C . ILE A 1 93 ? 8.761 -2.360 -3.508 1.00 98.94 93 ILE A C 1
ATOM 677 O O . ILE A 1 93 ? 8.965 -1.402 -4.256 1.00 98.94 93 ILE A O 1
ATOM 681 N N . VAL A 1 94 ? 9.260 -3.573 -3.735 1.00 98.94 94 VAL A N 1
ATOM 682 C CA . VAL A 1 94 ? 10.112 -3.925 -4.875 1.00 98.94 94 VAL A CA 1
ATOM 683 C C . VAL A 1 94 ? 9.283 -4.763 -5.857 1.00 98.94 94 VAL A C 1
ATOM 685 O O . VAL A 1 94 ? 8.884 -5.872 -5.498 1.00 98.94 94 VAL A O 1
ATOM 688 N N . PRO A 1 95 ? 8.989 -4.273 -7.079 1.00 98.69 95 PRO A N 1
ATOM 689 C CA . PRO A 1 95 ? 8.187 -5.024 -8.050 1.00 98.69 95 PRO A CA 1
ATOM 690 C C . PRO A 1 95 ? 8.827 -6.324 -8.564 1.00 98.69 95 PRO A C 1
ATOM 692 O O . PRO A 1 95 ? 8.096 -7.220 -8.990 1.00 98.69 95 PRO A O 1
ATOM 695 N N . HIS A 1 96 ? 10.165 -6.409 -8.595 1.00 98.19 96 HIS A N 1
ATOM 696 C CA . HIS A 1 96 ? 10.937 -7.610 -8.942 1.00 98.19 96 HIS A CA 1
ATOM 697 C C . HIS A 1 96 ? 12.424 -7.480 -8.587 1.00 98.19 96 HIS A C 1
ATOM 699 O O . HIS A 1 96 ? 12.913 -6.383 -8.350 1.00 98.19 96 HIS A O 1
ATOM 705 N N . ASP A 1 97 ? 13.145 -8.601 -8.647 1.00 95.25 97 ASP A N 1
ATOM 706 C CA . ASP A 1 97 ? 14.563 -8.723 -8.260 1.00 95.25 97 ASP A CA 1
ATOM 707 C C . ASP A 1 97 ? 15.580 -8.215 -9.291 1.00 95.25 97 ASP A C 1
ATOM 709 O O . ASP A 1 97 ? 16.783 -8.249 -9.048 1.00 95.25 97 ASP A O 1
ATOM 713 N N . GLY A 1 98 ? 15.100 -7.798 -10.458 1.00 95.50 98 GLY A N 1
ATOM 714 C CA . GLY A 1 98 ? 15.945 -7.320 -11.550 1.00 95.50 98 GLY A CA 1
ATOM 715 C C . GLY A 1 98 ? 16.259 -5.832 -11.431 1.00 95.50 98 GLY A C 1
ATOM 716 O O . GLY A 1 98 ? 15.842 -5.152 -10.491 1.00 95.50 98 GLY A O 1
ATOM 717 N N . ASN A 1 99 ? 16.955 -5.308 -12.437 1.00 97.19 99 ASN A N 1
ATOM 718 C CA . ASN A 1 99 ? 17.257 -3.885 -12.508 1.00 97.19 99 ASN A CA 1
ATOM 719 C C . ASN A 1 99 ? 16.044 -3.120 -13.051 1.00 97.19 99 ASN A C 1
ATOM 721 O O . ASN A 1 99 ? 15.861 -3.024 -14.262 1.00 97.19 99 ASN A O 1
ATOM 725 N N . LEU A 1 100 ? 15.222 -2.567 -12.153 1.00 96.88 100 LEU A N 1
ATOM 726 C CA . LEU A 1 100 ? 13.992 -1.823 -12.481 1.00 96.88 100 LEU A CA 1
ATOM 727 C C . LEU A 1 100 ? 14.206 -0.664 -13.458 1.00 96.88 100 LEU A C 1
ATOM 729 O O . LEU A 1 100 ? 13.316 -0.362 -14.248 1.00 96.88 100 LEU A O 1
ATOM 733 N N . TYR A 1 101 ? 15.381 -0.035 -13.445 1.00 97.00 101 TYR A N 1
ATOM 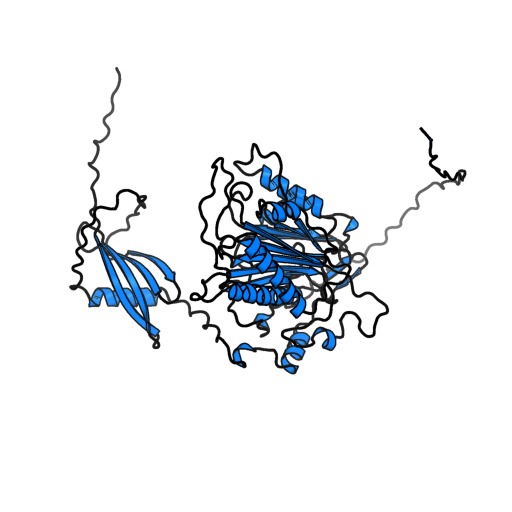734 C CA . TYR A 1 101 ? 15.677 1.036 -14.390 1.00 97.00 101 TYR A CA 1
ATOM 735 C C . TYR A 1 101 ? 15.789 0.498 -15.820 1.00 97.00 101 TYR A C 1
ATOM 737 O O . TYR A 1 101 ? 15.362 1.151 -16.774 1.00 97.00 101 TYR A O 1
ATOM 745 N N . ARG A 1 102 ? 16.335 -0.711 -15.981 1.00 95.69 102 ARG A N 1
ATOM 746 C CA . ARG A 1 102 ? 16.527 -1.372 -17.280 1.00 95.69 102 ARG A CA 1
ATOM 747 C C . ARG A 1 102 ? 15.344 -2.236 -17.695 1.00 95.69 102 ARG A C 1
ATOM 749 O O . ARG A 1 102 ? 15.114 -2.392 -18.888 1.00 95.69 102 ARG A O 1
ATOM 756 N N . GLU A 1 103 ? 14.589 -2.758 -16.737 1.00 96.00 103 GLU A N 1
ATOM 757 C CA . GLU A 1 103 ? 13.454 -3.662 -16.921 1.00 96.00 103 GLU A CA 1
ATOM 758 C C . GLU A 1 103 ? 12.213 -3.099 -16.211 1.00 96.00 103 GLU A C 1
ATOM 760 O O . GLU A 1 103 ? 11.681 -3.695 -15.275 1.00 96.00 103 GLU A O 1
ATOM 765 N N . LYS A 1 104 ? 11.752 -1.927 -16.652 1.00 97.62 104 LYS A N 1
ATOM 766 C CA . LYS A 1 104 ? 10.660 -1.185 -16.010 1.00 97.62 104 LYS A CA 1
ATOM 767 C C . LYS A 1 104 ? 9.365 -1.995 -15.988 1.00 97.62 104 LYS A C 1
ATOM 769 O O . LYS A 1 104 ? 9.158 -2.894 -16.807 1.00 97.62 104 LYS A O 1
ATOM 774 N N . VAL A 1 105 ? 8.447 -1.638 -15.096 1.00 98.38 105 VAL A N 1
ATOM 775 C CA . VAL A 1 105 ? 7.084 -2.201 -15.085 1.00 98.38 105 VAL A CA 1
ATOM 776 C C . VAL A 1 105 ? 6.049 -1.159 -15.489 1.00 98.38 105 VAL A C 1
ATOM 778 O O . VAL A 1 105 ? 6.238 0.016 -15.174 1.00 98.38 105 VAL A O 1
ATOM 781 N N . PRO A 1 106 ? 4.943 -1.548 -16.152 1.00 98.62 106 PRO A N 1
ATOM 782 C CA . PRO A 1 106 ? 3.832 -0.633 -16.371 1.00 98.62 106 PRO A CA 1
ATOM 783 C C . PRO A 1 106 ? 3.259 -0.173 -15.028 1.00 98.62 106 PRO A C 1
ATOM 785 O O . PRO A 1 106 ? 3.028 -0.983 -14.122 1.00 98.62 106 PRO A O 1
ATOM 788 N N . ALA A 1 107 ? 3.008 1.125 -14.913 1.00 98.88 107 ALA A N 1
ATOM 789 C CA . ALA A 1 107 ? 2.514 1.749 -13.698 1.00 98.88 107 ALA A CA 1
ATOM 790 C C . ALA A 1 107 ? 1.585 2.931 -13.988 1.00 98.88 107 ALA A C 1
ATOM 792 O O . ALA A 1 107 ? 1.546 3.467 -15.093 1.00 98.88 107 ALA A O 1
ATOM 793 N N . ALA A 1 108 ? 0.823 3.327 -12.975 1.00 98.81 108 ALA A N 1
ATOM 794 C CA . ALA A 1 108 ? -0.014 4.513 -12.981 1.00 98.81 108 ALA A CA 1
ATOM 795 C C . ALA A 1 108 ? -0.161 5.078 -11.567 1.00 98.81 108 ALA A C 1
ATOM 797 O O . ALA A 1 108 ? -0.057 4.351 -10.576 1.00 98.81 108 ALA A O 1
ATOM 798 N N . VAL A 1 109 ? -0.469 6.369 -11.484 1.00 98.69 109 VAL A N 1
ATOM 799 C CA . VAL A 1 109 ? -0.817 7.052 -10.236 1.00 98.69 109 VAL A CA 1
ATOM 800 C C . VAL A 1 109 ? -2.243 7.572 -10.336 1.00 98.69 109 VAL A C 1
ATOM 802 O O . VAL A 1 109 ? -2.642 8.112 -11.364 1.00 98.69 109 VAL A O 1
ATOM 805 N N . TYR A 1 110 ? -3.008 7.439 -9.257 1.00 98.56 110 TYR A N 1
ATOM 806 C CA . TYR A 1 110 ? -4.271 8.144 -9.087 1.00 98.56 110 TYR A CA 1
ATOM 807 C C . TYR A 1 110 ? -4.226 9.007 -7.829 1.00 98.56 110 TYR A C 1
ATOM 809 O O . TYR A 1 110 ? -3.869 8.536 -6.749 1.00 98.56 110 TYR A O 1
ATOM 817 N N . CYS A 1 111 ? -4.608 10.271 -7.985 1.00 97.56 111 CYS A N 1
ATOM 818 C CA . CYS A 1 111 ? -4.751 11.218 -6.894 1.00 97.56 111 CYS A CA 1
ATOM 819 C C . CYS A 1 111 ? -6.213 11.251 -6.451 1.00 97.56 111 CYS A C 1
ATOM 821 O O . CYS A 1 111 ? -7.086 11.666 -7.211 1.00 97.56 111 CYS A O 1
ATOM 823 N N . GLY A 1 112 ? -6.467 10.807 -5.225 1.00 95.81 112 GLY A N 1
ATOM 824 C CA . GLY A 1 112 ? -7.763 10.930 -4.586 1.00 95.81 112 GLY A CA 1
ATOM 825 C C . GLY A 1 112 ? -7.962 12.320 -3.976 1.00 95.81 112 GLY A C 1
ATOM 826 O O . GLY A 1 112 ? -8.872 13.037 -4.380 1.00 95.81 112 GLY A O 1
ATOM 827 N N . ASN A 1 113 ? -7.102 12.696 -3.027 1.00 96.00 113 ASN A N 1
ATOM 828 C CA . ASN A 1 113 ? -7.000 14.050 -2.478 1.00 96.00 113 ASN A CA 1
ATOM 829 C C . ASN A 1 113 ? -5.518 14.434 -2.359 1.00 96.00 113 ASN A C 1
ATOM 831 O O . ASN A 1 113 ? -4.693 13.608 -1.977 1.00 96.00 113 ASN A O 1
ATOM 835 N N . ALA A 1 114 ? -5.166 15.664 -2.728 1.00 93.81 114 ALA A N 1
ATOM 836 C CA . ALA A 1 114 ? -3.789 16.037 -3.052 1.00 93.81 114 ALA A CA 1
ATOM 837 C C . ALA A 1 114 ? -3.040 16.772 -1.926 1.00 93.81 114 ALA A C 1
ATOM 839 O O . ALA A 1 114 ? -2.018 17.408 -2.188 1.00 93.81 114 ALA A O 1
ATOM 840 N N . PHE A 1 115 ? -3.500 16.709 -0.671 1.00 94.50 115 PHE A N 1
ATOM 841 C CA . PHE A 1 115 ? -2.818 17.365 0.454 1.00 94.50 115 PHE A CA 1
ATOM 842 C C . PHE A 1 115 ? -1.648 16.516 0.986 1.00 94.50 115 PHE A C 1
ATOM 844 O O . PHE A 1 115 ? -1.466 16.302 2.178 1.00 94.50 115 PHE A O 1
ATOM 851 N N . GLY A 1 116 ? -0.819 16.007 0.084 1.00 93.50 116 GLY A N 1
ATOM 852 C CA . GLY A 1 116 ? 0.362 15.213 0.404 1.00 93.50 116 GLY A CA 1
ATOM 853 C C . GLY A 1 116 ? 1.381 15.304 -0.718 1.00 93.50 116 GLY A C 1
ATOM 854 O O . GLY A 1 116 ? 1.132 15.937 -1.746 1.00 93.50 116 GLY A O 1
ATOM 855 N N . LYS A 1 117 ? 2.550 14.710 -0.515 1.00 96.50 117 LYS A N 1
ATOM 856 C CA . LYS A 1 117 ? 3.678 14.809 -1.441 1.00 96.50 117 LYS A CA 1
ATOM 857 C C . LYS A 1 117 ? 3.970 13.424 -2.014 1.00 96.50 117 LYS A C 1
ATOM 859 O O . LYS A 1 117 ? 4.270 12.490 -1.285 1.00 96.50 117 LYS A O 1
ATOM 864 N N . LEU A 1 118 ? 3.916 13.297 -3.335 1.00 98.12 118 LEU A N 1
ATOM 865 C CA . LEU A 1 118 ? 4.271 12.063 -4.033 1.00 98.12 118 LEU A CA 1
ATOM 866 C C . LEU A 1 118 ? 5.330 12.360 -5.095 1.00 98.12 118 LEU A C 1
ATOM 868 O O . LEU A 1 118 ? 5.017 12.812 -6.202 1.00 98.12 118 LEU A O 1
ATOM 872 N N . ALA A 1 119 ? 6.587 12.105 -4.741 1.00 98.56 119 ALA A N 1
ATOM 873 C CA . ALA A 1 119 ? 7.712 12.263 -5.649 1.00 98.56 119 ALA A CA 1
ATOM 874 C C . ALA A 1 119 ? 7.661 11.216 -6.772 1.00 98.56 119 ALA A C 1
ATOM 876 O O . ALA A 1 119 ? 7.264 10.071 -6.558 1.00 98.56 119 ALA A O 1
ATOM 877 N N . GLY A 1 120 ? 8.049 11.639 -7.976 1.00 98.31 120 GLY A N 1
ATOM 878 C CA . GLY A 1 120 ? 8.142 10.801 -9.174 1.00 98.31 120 GLY A CA 1
ATOM 879 C C . GLY A 1 120 ? 6.824 10.494 -9.896 1.00 98.31 120 GLY A C 1
ATOM 880 O O . GLY A 1 120 ? 6.830 9.830 -10.933 1.00 98.31 120 GLY A O 1
ATOM 881 N N . SER A 1 121 ? 5.695 11.008 -9.397 1.00 98.12 121 SER A N 1
ATOM 882 C CA . SER A 1 121 ? 4.357 10.777 -9.966 1.00 98.12 121 SER A CA 1
ATOM 883 C C . SER A 1 121 ? 4.165 11.334 -11.376 1.00 98.12 121 SER A C 1
ATOM 885 O O . SER A 1 121 ? 3.501 10.699 -12.192 1.00 98.12 121 SER A O 1
ATOM 887 N N . THR A 1 122 ? 4.744 12.493 -11.689 1.00 98.19 122 THR A N 1
ATOM 888 C CA . THR A 1 122 ? 4.562 13.153 -12.991 1.00 98.19 122 THR A CA 1
ATOM 889 C C . THR A 1 122 ? 5.173 12.352 -14.136 1.00 98.19 122 THR A C 1
ATOM 891 O O . THR A 1 122 ? 4.541 12.209 -15.176 1.00 98.19 122 THR A O 1
ATOM 894 N N . GLN A 1 123 ? 6.351 11.754 -13.939 1.00 98.50 123 GLN A N 1
ATOM 895 C CA . GLN A 1 123 ? 6.955 10.884 -14.950 1.00 98.50 123 GLN A CA 1
ATOM 896 C C . GLN A 1 123 ? 6.214 9.544 -15.076 1.00 98.50 123 GLN A C 1
ATOM 898 O O . GLN A 1 123 ? 6.106 9.032 -16.186 1.00 98.50 123 GLN A O 1
ATOM 903 N N . ILE A 1 124 ? 5.629 9.005 -13.995 1.00 98.69 124 ILE A N 1
ATOM 904 C CA . ILE A 1 124 ? 4.719 7.850 -14.115 1.00 98.69 124 ILE A CA 1
ATOM 905 C C . ILE A 1 124 ? 3.494 8.228 -14.959 1.00 98.69 124 ILE A C 1
ATOM 907 O O . ILE A 1 124 ? 3.065 7.437 -15.790 1.00 98.69 124 ILE A O 1
ATOM 911 N N . ALA A 1 125 ? 2.921 9.417 -14.756 1.00 97.81 125 ALA A N 1
ATOM 912 C CA . ALA A 1 125 ? 1.760 9.870 -15.521 1.00 97.81 125 ALA A CA 1
ATOM 913 C C . ALA A 1 125 ? 2.079 10.051 -17.015 1.00 97.81 125 ALA A C 1
ATOM 915 O O . ALA A 1 125 ? 1.248 9.717 -17.855 1.00 97.81 125 ALA A O 1
ATOM 916 N N . GLU A 1 126 ? 3.279 10.542 -17.328 1.00 98.31 126 GLU A N 1
ATOM 917 C CA . GLU A 1 126 ? 3.741 10.765 -18.700 1.00 98.31 126 GLU A CA 1
ATOM 918 C C . GLU A 1 126 ? 4.117 9.457 -19.411 1.00 98.31 126 GLU A C 1
ATOM 920 O O . GLU A 1 126 ? 3.651 9.183 -20.514 1.00 98.31 126 GLU A O 1
ATOM 925 N N . LEU A 1 127 ? 4.957 8.631 -18.780 1.00 97.44 127 LEU A N 1
ATOM 926 C CA . LEU A 1 127 ? 5.562 7.460 -19.425 1.00 97.44 127 LEU A CA 1
ATOM 927 C C . LEU A 1 127 ? 4.814 6.156 -19.138 1.00 97.44 127 LEU A C 1
ATOM 929 O O . LEU A 1 127 ? 4.980 5.171 -19.856 1.00 97.44 127 LEU A O 1
ATOM 933 N N . GLY A 1 128 ? 3.992 6.118 -18.090 1.00 98.25 128 GLY A N 1
ATOM 934 C CA . GLY A 1 128 ? 3.275 4.915 -17.682 1.00 98.25 128 GLY A CA 1
ATOM 935 C C . GLY A 1 128 ? 4.181 3.809 -17.139 1.00 98.25 128 GLY A C 1
ATOM 936 O O . GLY A 1 128 ? 3.812 2.636 -17.210 1.00 98.25 128 GLY A O 1
ATOM 937 N N . THR A 1 129 ? 5.364 4.150 -16.621 1.00 98.06 129 THR A N 1
ATOM 938 C CA . THR A 1 129 ? 6.352 3.184 -16.122 1.00 98.06 129 THR A CA 1
ATOM 939 C C . THR A 1 129 ? 6.813 3.487 -14.704 1.00 98.06 129 THR A C 1
ATOM 941 O O . THR A 1 129 ? 6.781 4.629 -14.249 1.00 98.06 129 THR A O 1
ATOM 944 N N . LEU A 1 130 ? 7.237 2.438 -14.002 1.00 98.38 130 LEU A N 1
ATOM 945 C CA . LEU A 1 130 ? 7.916 2.510 -12.715 1.00 98.38 130 LEU A CA 1
ATOM 946 C C . LEU A 1 130 ? 9.338 1.960 -12.862 1.00 98.38 130 LEU A C 1
ATOM 948 O O . LEU A 1 130 ? 9.527 0.810 -13.268 1.00 98.38 130 LEU A O 1
ATOM 952 N N . ASP A 1 131 ? 10.307 2.797 -12.489 1.00 95.75 131 ASP A N 1
ATOM 953 C CA . ASP A 1 131 ? 11.723 2.625 -12.838 1.00 95.75 131 ASP A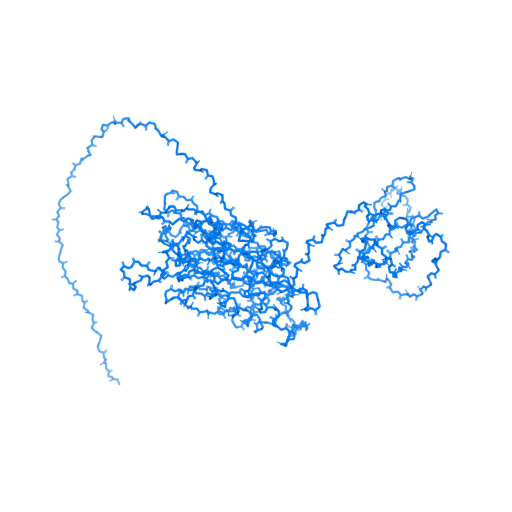 CA 1
ATOM 954 C C . ASP A 1 131 ? 12.613 2.438 -11.590 1.00 95.75 131 ASP A C 1
ATOM 956 O O . ASP A 1 131 ? 13.820 2.224 -11.693 1.00 95.75 131 ASP A O 1
ATOM 960 N N . THR A 1 132 ? 12.019 2.525 -10.397 1.00 98.62 132 THR A N 1
ATOM 961 C CA . THR A 1 132 ? 12.657 2.309 -9.091 1.00 98.62 132 THR A CA 1
ATOM 962 C C . THR A 1 132 ? 11.727 1.495 -8.191 1.00 98.62 132 THR A C 1
ATOM 964 O O . THR A 1 132 ? 10.522 1.427 -8.456 1.00 98.62 132 THR A O 1
ATOM 967 N N . PRO A 1 133 ? 12.219 0.924 -7.076 1.00 98.81 133 PRO A N 1
ATOM 968 C CA . PRO A 1 133 ? 11.335 0.537 -5.983 1.00 98.81 133 PRO A CA 1
ATOM 969 C C . PRO A 1 133 ? 10.483 1.728 -5.520 1.00 98.81 133 PRO A C 1
ATOM 971 O O . PRO A 1 133 ? 10.865 2.886 -5.711 1.00 98.81 133 PRO A O 1
ATOM 974 N N . ILE A 1 134 ? 9.342 1.445 -4.897 1.00 98.94 134 ILE A N 1
ATOM 975 C CA . ILE A 1 134 ? 8.501 2.467 -4.263 1.00 98.94 134 ILE A CA 1
ATOM 976 C C . ILE A 1 134 ? 8.921 2.558 -2.801 1.00 98.94 134 ILE A C 1
ATOM 978 O O . ILE A 1 134 ? 8.886 1.541 -2.110 1.00 98.94 134 ILE A O 1
ATOM 982 N N . ALA A 1 135 ? 9.269 3.748 -2.315 1.00 98.94 135 ALA A N 1
ATOM 983 C CA . ALA A 1 135 ? 9.471 3.988 -0.887 1.00 98.94 135 ALA A CA 1
ATOM 984 C C . ALA A 1 135 ? 8.285 4.757 -0.295 1.00 98.94 135 ALA A C 1
ATOM 986 O O . ALA A 1 135 ? 7.774 5.701 -0.892 1.00 98.94 135 ALA A O 1
ATOM 987 N N . LEU A 1 136 ? 7.861 4.365 0.898 1.00 98.94 136 LEU A N 1
ATOM 988 C CA . LEU A 1 136 ? 6.903 5.088 1.722 1.00 98.94 136 LEU A CA 1
ATOM 989 C C . LEU A 1 136 ? 7.599 5.532 3.013 1.00 98.94 136 LEU A C 1
ATOM 991 O O . LEU A 1 136 ? 8.429 4.789 3.543 1.00 98.94 136 LEU A O 1
ATOM 995 N N . THR A 1 137 ? 7.300 6.737 3.501 1.00 98.94 137 THR A N 1
ATOM 996 C CA . THR A 1 137 ? 7.914 7.319 4.713 1.00 98.94 137 THR A CA 1
ATOM 997 C C . THR A 1 137 ? 7.039 8.435 5.316 1.00 98.94 137 THR A C 1
ATOM 999 O O . THR A 1 137 ? 5.837 8.491 5.046 1.00 98.94 137 THR A O 1
ATOM 1002 N N . ASN A 1 138 ? 7.608 9.310 6.153 1.00 98.69 138 ASN A N 1
ATOM 1003 C CA . ASN A 1 138 ? 6.952 10.514 6.662 1.00 98.69 138 ASN A CA 1
ATOM 1004 C C . ASN A 1 138 ? 7.122 11.737 5.739 1.00 98.69 138 ASN A C 1
ATOM 1006 O O . ASN A 1 138 ? 8.041 11.802 4.921 1.00 98.69 138 ASN A O 1
ATOM 1010 N N . THR A 1 139 ? 6.272 12.753 5.911 1.00 98.44 139 THR A N 1
ATOM 1011 C CA . THR A 1 139 ? 6.214 13.936 5.032 1.00 98.44 139 THR A CA 1
ATOM 1012 C C . THR A 1 139 ? 7.550 14.637 4.802 1.00 98.44 139 THR A C 1
ATOM 1014 O O . THR A 1 139 ? 7.850 15.038 3.678 1.00 98.44 139 THR A O 1
ATOM 1017 N N . LEU A 1 140 ? 8.353 14.815 5.854 1.00 98.56 140 LEU A N 1
ATOM 1018 C CA . LEU A 1 140 ? 9.599 15.587 5.783 1.00 98.56 140 LEU A CA 1
ATOM 1019 C C . LEU A 1 140 ? 10.816 14.722 5.428 1.00 98.56 140 LEU A C 1
ATOM 1021 O O . LEU A 1 140 ? 11.927 15.231 5.338 1.00 98.56 140 LEU A O 1
ATOM 1025 N N . SER A 1 141 ? 10.617 13.425 5.188 1.00 98.75 141 SER A N 1
ATOM 1026 C CA . SER A 1 141 ? 11.676 12.465 4.853 1.00 98.75 141 SER A CA 1
ATOM 1027 C C . SER A 1 141 ? 11.639 11.968 3.404 1.00 98.75 141 SER A C 1
ATOM 1029 O O . SER A 1 141 ? 12.450 11.118 3.028 1.00 98.75 141 SER A O 1
ATOM 1031 N N . ILE A 1 142 ? 10.771 12.536 2.553 1.00 98.75 142 ILE A N 1
ATOM 1032 C CA . ILE A 1 142 ? 10.743 12.224 1.114 1.00 98.75 142 ILE A CA 1
ATOM 1033 C C . ILE A 1 142 ? 12.119 12.390 0.477 1.00 98.75 142 ILE A C 1
ATOM 1035 O O . ILE A 1 142 ? 12.570 11.498 -0.234 1.00 98.75 142 ILE A O 1
ATOM 1039 N N . ALA A 1 143 ? 12.799 13.510 0.736 1.00 98.69 143 ALA A N 1
ATOM 1040 C CA . ALA A 1 143 ? 14.082 13.808 0.104 1.00 98.69 143 ALA A CA 1
ATOM 1041 C C . ALA A 1 143 ? 15.159 12.764 0.453 1.00 98.69 143 ALA A C 1
ATOM 1043 O O . ALA A 1 143 ? 15.895 12.320 -0.429 1.00 98.69 143 ALA A O 1
ATOM 1044 N N . ALA A 1 144 ? 15.209 12.319 1.714 1.00 98.88 144 ALA A N 1
ATOM 1045 C CA . ALA A 1 144 ? 16.130 11.273 2.157 1.00 98.88 144 ALA A CA 1
ATOM 1046 C C . ALA A 1 144 ? 15.844 9.939 1.449 1.00 98.88 144 ALA A C 1
ATOM 1048 O O . ALA A 1 144 ? 16.762 9.300 0.932 1.00 98.88 144 ALA A O 1
ATOM 1049 N N . CYS A 1 145 ? 14.567 9.558 1.341 1.00 98.88 145 CYS A N 1
ATOM 1050 C CA . CYS A 1 145 ? 14.174 8.339 0.637 1.00 98.88 145 CYS A CA 1
ATOM 1051 C C . CYS A 1 145 ? 14.428 8.416 -0.871 1.00 98.88 145 CYS A C 1
ATOM 1053 O O . CYS A 1 145 ? 14.906 7.448 -1.460 1.00 98.88 145 CYS A O 1
ATOM 1055 N N . MET A 1 146 ? 14.194 9.573 -1.497 1.00 98.88 146 MET A N 1
ATOM 1056 C CA . MET A 1 146 ? 14.541 9.794 -2.901 1.00 98.88 146 MET A CA 1
ATOM 1057 C C . MET A 1 146 ? 16.038 9.592 -3.112 1.00 98.88 146 MET A C 1
ATOM 1059 O O . MET A 1 146 ? 16.435 8.850 -4.006 1.00 98.88 146 MET A O 1
ATOM 1063 N N . GLN A 1 147 ? 16.876 10.190 -2.262 1.00 98.88 147 GLN A N 1
ATOM 1064 C CA . GLN A 1 147 ? 18.321 10.009 -2.342 1.00 98.88 147 GLN A CA 1
ATOM 1065 C C . GLN A 1 147 ? 18.721 8.536 -2.169 1.00 98.88 147 GLN A C 1
ATOM 1067 O O . GLN A 1 147 ? 19.581 8.057 -2.907 1.00 98.88 147 GLN A O 1
ATOM 1072 N N . GLY A 1 148 ? 18.087 7.805 -1.248 1.00 98.88 148 GLY A N 1
ATOM 1073 C CA . GLY A 1 148 ? 18.298 6.367 -1.068 1.00 98.88 148 GLY A CA 1
ATOM 1074 C C . GLY A 1 148 ? 17.959 5.551 -2.321 1.00 98.88 148 GLY A C 1
ATOM 1075 O O . GLY A 1 148 ? 18.786 4.762 -2.778 1.00 98.88 148 GLY A O 1
ATOM 1076 N N . LEU A 1 149 ? 16.790 5.785 -2.930 1.00 98.88 149 LEU A N 1
ATOM 1077 C CA . LEU A 1 149 ? 16.374 5.121 -4.174 1.00 98.88 149 LEU A CA 1
ATOM 1078 C C . LEU A 1 149 ? 17.284 5.465 -5.360 1.00 98.88 149 LEU A C 1
ATOM 1080 O O . LEU A 1 149 ? 17.632 4.579 -6.143 1.00 98.88 149 LEU A O 1
ATOM 1084 N N . ILE A 1 150 ? 17.703 6.727 -5.484 1.00 98.81 150 ILE A N 1
ATOM 1085 C CA . ILE A 1 150 ? 18.639 7.171 -6.526 1.00 98.81 150 ILE A CA 1
ATOM 1086 C C . ILE A 1 150 ? 19.978 6.449 -6.361 1.00 98.81 150 ILE A C 1
ATOM 1088 O O . ILE A 1 150 ? 20.464 5.847 -7.315 1.00 98.81 150 ILE A O 1
ATOM 1092 N N . ARG A 1 151 ? 20.550 6.446 -5.148 1.00 98.69 151 ARG A N 1
ATOM 1093 C CA . ARG A 1 151 ? 21.812 5.747 -4.853 1.00 98.69 151 ARG A CA 1
ATOM 1094 C C . ARG A 1 151 ? 21.710 4.253 -5.139 1.00 98.69 151 ARG A C 1
ATOM 1096 O O . ARG A 1 151 ? 22.603 3.707 -5.776 1.00 98.69 151 ARG A O 1
ATOM 1103 N N . HIS A 1 152 ? 20.622 3.611 -4.709 1.00 98.62 152 HIS A N 1
ATOM 1104 C CA . HIS A 1 152 ? 20.372 2.202 -5.000 1.00 98.62 152 HIS A CA 1
ATOM 1105 C C . HIS A 1 152 ? 20.370 1.937 -6.506 1.00 98.62 152 HIS A C 1
ATOM 1107 O O . HIS A 1 152 ? 21.053 1.032 -6.965 1.00 98.62 152 HIS A O 1
ATOM 1113 N N . THR A 1 153 ? 19.633 2.746 -7.267 1.00 98.44 153 THR A N 1
ATOM 1114 C CA . THR A 1 153 ? 19.471 2.564 -8.713 1.00 98.44 153 THR A CA 1
ATOM 1115 C C . THR A 1 153 ? 20.789 2.771 -9.454 1.00 98.44 153 THR A C 1
ATOM 1117 O O . THR A 1 153 ? 21.176 1.925 -10.253 1.00 98.44 153 THR A O 1
ATOM 1120 N N . LEU A 1 154 ? 21.517 3.855 -9.168 1.00 98.19 154 LEU A N 1
ATOM 1121 C CA . LEU A 1 154 ? 22.790 4.162 -9.833 1.00 98.19 154 LEU A CA 1
ATOM 1122 C C . LEU A 1 154 ? 23.899 3.149 -9.513 1.00 98.19 154 LEU A C 1
ATOM 1124 O O . LEU A 1 154 ? 24.801 2.963 -10.321 1.00 98.19 154 LEU A O 1
ATOM 1128 N N . ALA A 1 155 ? 23.838 2.487 -8.354 1.00 97.81 155 ALA A N 1
ATOM 1129 C CA . ALA A 1 155 ? 24.818 1.476 -7.963 1.00 97.81 155 ALA A CA 1
ATOM 1130 C C . ALA A 1 155 ? 24.601 0.105 -8.632 1.00 97.81 155 ALA A C 1
ATOM 1132 O O . ALA A 1 155 ? 25.460 -0.769 -8.512 1.00 97.81 155 ALA A O 1
ATOM 1133 N N . GLN A 1 156 ? 23.462 -0.124 -9.295 1.00 97.69 156 GLN A N 1
ATOM 1134 C CA . GLN A 1 156 ? 23.180 -1.417 -9.915 1.00 97.69 156 GLN A CA 1
ATOM 1135 C C . GLN A 1 156 ? 24.002 -1.631 -11.195 1.00 97.69 156 GLN A C 1
ATOM 1137 O O . GLN A 1 156 ? 24.128 -0.704 -12.001 1.00 97.69 156 GLN A O 1
ATOM 1142 N N . PRO A 1 157 ? 24.494 -2.863 -11.438 1.00 96.44 157 PRO A N 1
ATOM 1143 C CA . PRO A 1 157 ? 25.162 -3.204 -12.686 1.00 96.44 157 PRO A CA 1
ATOM 1144 C C . PRO A 1 157 ? 24.308 -2.869 -13.908 1.00 96.44 157 PRO A C 1
ATOM 1146 O O . PRO A 1 157 ? 23.099 -3.131 -13.942 1.00 96.44 157 PRO A O 1
ATOM 1149 N N . GLY A 1 158 ? 24.959 -2.302 -14.919 1.00 94.38 158 GLY A N 1
ATOM 1150 C CA . GLY A 1 158 ? 24.307 -1.853 -16.134 1.00 94.38 158 GLY A CA 1
ATOM 1151 C C . GLY A 1 158 ? 23.750 -0.437 -16.046 1.00 94.38 158 GLY A C 1
ATOM 1152 O O . GLY A 1 158 ? 23.158 -0.014 -17.027 1.00 94.38 158 GLY A O 1
ATOM 1153 N N . ASN A 1 159 ? 23.899 0.309 -14.943 1.00 96.56 159 ASN A N 1
ATOM 1154 C CA . ASN A 1 159 ? 23.451 1.709 -14.821 1.00 96.56 159 ASN A CA 1
ATOM 1155 C C . ASN A 1 159 ? 24.596 2.741 -14.871 1.00 96.56 159 ASN A C 1
ATOM 1157 O O . ASN A 1 159 ? 24.397 3.903 -14.528 1.00 96.56 159 ASN A O 1
ATOM 1161 N N . GLU A 1 160 ? 25.776 2.360 -15.365 1.00 96.75 160 GLU A N 1
ATOM 1162 C CA . GLU A 1 160 ? 26.995 3.184 -15.358 1.00 96.75 160 GLU A CA 1
ATOM 1163 C C . GLU A 1 160 ? 26.856 4.489 -16.164 1.00 96.75 160 GLU A C 1
ATOM 1165 O O . GLU A 1 160 ? 27.551 5.466 -15.896 1.00 96.75 160 GLU A O 1
ATOM 1170 N N . THR A 1 161 ? 25.956 4.515 -17.153 1.00 94.25 161 THR A N 1
ATOM 1171 C CA . THR A 1 161 ? 25.705 5.667 -18.038 1.00 94.25 161 THR A CA 1
ATOM 1172 C C . THR A 1 161 ? 24.417 6.431 -17.715 1.00 94.25 161 THR A C 1
ATOM 1174 O O . THR A 1 161 ? 24.034 7.334 -18.459 1.00 94.25 161 THR A O 1
ATOM 1177 N N . VAL A 1 162 ? 23.716 6.076 -16.635 1.00 94.56 162 VAL A N 1
ATOM 1178 C CA . VAL A 1 162 ? 22.425 6.680 -16.277 1.00 94.56 162 VAL A CA 1
ATOM 1179 C C . VAL A 1 162 ? 22.611 8.120 -15.794 1.00 94.56 162 VAL A C 1
ATOM 1181 O O . VAL A 1 162 ? 23.290 8.370 -14.802 1.00 94.56 162 VAL A O 1
ATOM 1184 N N . GLY A 1 163 ? 21.976 9.072 -16.487 1.00 91.94 163 GLY A N 1
ATOM 1185 C CA . GLY A 1 163 ? 22.077 10.506 -16.181 1.00 91.94 163 GLY A CA 1
ATOM 1186 C C . GLY A 1 163 ? 21.023 11.049 -15.208 1.00 91.94 163 GLY A C 1
ATOM 1187 O O . GLY A 1 163 ? 21.248 12.075 -14.572 1.00 91.94 163 GLY A O 1
ATOM 1188 N N . SER A 1 164 ? 19.872 10.386 -15.074 1.00 95.88 164 SER A N 1
ATOM 1189 C CA . SER A 1 164 ? 18.803 10.775 -14.146 1.00 95.88 164 SER A CA 1
ATOM 1190 C C . SER A 1 164 ? 17.974 9.564 -13.712 1.00 95.88 164 SER A C 1
ATOM 1192 O O . SER A 1 164 ? 17.894 8.559 -14.421 1.00 95.88 164 SER A O 1
ATOM 1194 N N . VAL A 1 165 ? 17.360 9.657 -12.529 1.00 97.94 165 VAL A N 1
ATOM 1195 C CA . VAL A 1 165 ? 16.538 8.595 -11.932 1.00 97.94 165 VAL A CA 1
ATOM 1196 C C . VAL A 1 165 ? 15.240 9.199 -11.404 1.00 97.94 165 VAL A C 1
ATOM 1198 O O . VAL A 1 165 ? 15.266 10.142 -10.613 1.00 97.94 165 VAL A O 1
ATOM 1201 N N . ASN A 1 166 ? 14.106 8.627 -11.807 1.00 98.50 166 ASN A N 1
ATOM 1202 C CA . ASN A 1 166 ? 12.795 8.991 -11.283 1.00 98.50 166 ASN A CA 1
ATOM 1203 C C . ASN A 1 166 ? 12.474 8.189 -10.015 1.00 98.50 166 ASN A C 1
ATOM 1205 O O . ASN A 1 166 ? 11.868 7.123 -10.087 1.00 98.50 166 ASN A O 1
ATOM 1209 N N . ALA A 1 167 ? 12.907 8.685 -8.856 1.00 98.56 167 ALA A N 1
ATOM 1210 C CA . ALA A 1 167 ? 12.632 8.044 -7.573 1.00 98.56 167 ALA A CA 1
ATOM 1211 C C . ALA A 1 167 ? 11.179 8.257 -7.123 1.00 98.56 167 ALA A C 1
ATOM 1213 O O . ALA A 1 167 ? 10.725 9.395 -6.976 1.00 98.56 167 ALA A O 1
ATOM 1214 N N . VAL A 1 168 ? 10.479 7.155 -6.848 1.00 98.88 168 VAL A N 1
ATOM 1215 C CA . VAL A 1 168 ? 9.063 7.167 -6.462 1.00 98.88 168 VAL A CA 1
ATOM 1216 C C . VAL A 1 168 ? 8.913 7.043 -4.952 1.00 98.88 168 VAL A C 1
ATOM 1218 O O . VAL A 1 168 ? 9.165 5.982 -4.375 1.00 98.88 168 VAL A O 1
ATOM 1221 N N . VAL A 1 169 ? 8.495 8.137 -4.311 1.00 98.94 169 VAL A N 1
ATOM 1222 C CA . VAL A 1 169 ? 8.379 8.215 -2.849 1.00 98.94 169 VAL A CA 1
ATOM 1223 C C . VAL A 1 169 ? 7.058 8.845 -2.433 1.00 98.94 169 VAL A C 1
ATOM 1225 O O . VAL A 1 169 ? 6.790 9.996 -2.777 1.00 98.94 169 VAL A O 1
ATOM 1228 N N . GLY A 1 170 ? 6.258 8.094 -1.678 1.00 98.69 170 GLY A N 1
ATOM 1229 C CA . GLY A 1 170 ? 5.029 8.570 -1.041 1.00 98.69 170 GLY A CA 1
ATOM 1230 C C . GLY A 1 170 ? 5.192 8.769 0.464 1.00 98.69 170 GLY A C 1
ATOM 1231 O O . GLY A 1 170 ? 6.139 8.267 1.074 1.00 98.69 170 GLY A O 1
ATOM 1232 N N . GLU A 1 171 ? 4.260 9.485 1.084 1.00 98.62 171 GLU A N 1
ATOM 1233 C CA . GLU A 1 171 ? 4.336 9.792 2.511 1.00 98.62 171 GLU A CA 1
ATOM 1234 C C . GLU A 1 171 ? 2.985 9.890 3.206 1.00 98.62 171 GLU A C 1
ATOM 1236 O O . GLU A 1 171 ? 1.947 10.073 2.574 1.00 98.62 171 GLU A O 1
ATOM 1241 N N . THR A 1 172 ? 3.029 9.822 4.535 1.00 98.19 172 THR A N 1
ATOM 1242 C CA . THR A 1 172 ? 1.983 10.379 5.393 1.00 98.19 172 THR A CA 1
ATOM 1243 C C . THR A 1 172 ? 2.600 11.159 6.554 1.00 98.19 172 THR A C 1
ATOM 1245 O O . THR A 1 172 ? 3.716 10.872 6.979 1.00 98.19 172 THR A O 1
ATOM 1248 N N . TYR A 1 173 ? 1.847 12.071 7.161 1.00 97.50 173 TYR A N 1
ATOM 1249 C CA . TYR A 1 173 ? 2.318 12.872 8.295 1.00 97.50 173 TYR A CA 1
ATOM 1250 C C . TYR A 1 173 ? 2.282 12.137 9.651 1.00 97.50 173 TYR A C 1
ATOM 1252 O O . TYR A 1 173 ? 1.210 11.904 10.201 1.00 97.50 173 TYR A O 1
ATOM 1260 N N . ASP A 1 174 ? 3.439 11.835 10.248 1.00 97.25 174 ASP A N 1
ATOM 1261 C CA . ASP A 1 174 ? 3.544 11.142 11.547 1.00 97.25 174 ASP A CA 1
ATOM 1262 C C . ASP A 1 174 ? 3.866 12.060 12.746 1.00 97.25 174 ASP A C 1
ATOM 1264 O O . ASP A 1 174 ? 4.111 11.582 13.856 1.00 97.25 174 ASP A O 1
ATOM 1268 N N . GLY A 1 175 ? 3.804 13.384 12.564 1.00 96.69 175 GLY A N 1
ATOM 1269 C CA . GLY A 1 175 ? 4.258 14.369 13.556 1.00 96.69 175 GLY A CA 1
ATOM 1270 C C . GLY A 1 175 ? 3.488 14.412 14.883 1.00 96.69 175 GLY A C 1
ATOM 1271 O O . GLY A 1 175 ? 3.918 15.091 15.807 1.00 96.69 175 GLY A O 1
ATOM 1272 N N . TYR A 1 176 ? 2.370 13.687 15.007 1.00 95.38 176 TYR A N 1
ATOM 1273 C CA . TYR A 1 176 ? 1.680 13.534 16.294 1.00 95.38 176 TYR A CA 1
ATOM 1274 C C . TYR A 1 176 ? 2.450 12.622 17.262 1.00 95.38 176 TYR A C 1
ATOM 1276 O O . TYR A 1 176 ? 2.462 12.876 18.461 1.00 95.38 176 TYR A O 1
ATOM 1284 N N . LEU A 1 177 ? 3.090 11.562 16.752 1.00 97.00 177 LEU A N 1
ATOM 1285 C CA . LEU A 1 177 ? 3.865 10.606 17.557 1.00 97.00 177 LEU A CA 1
ATOM 1286 C C . LEU A 1 177 ? 5.375 10.729 17.333 1.00 97.00 177 LEU A C 1
ATOM 1288 O O . LEU A 1 177 ? 6.155 10.230 18.140 1.00 97.00 177 LEU A O 1
ATOM 1292 N N . ASN A 1 178 ? 5.793 11.360 16.243 1.00 98.50 178 ASN A N 1
ATOM 1293 C CA . ASN A 1 178 ? 7.184 11.461 15.840 1.00 98.50 178 ASN A CA 1
ATOM 1294 C C . ASN A 1 178 ? 7.677 12.909 15.912 1.00 98.50 178 ASN A C 1
ATOM 1296 O O . ASN A 1 178 ? 6.967 13.828 15.504 1.00 98.50 178 ASN A O 1
ATOM 1300 N N . ASP A 1 179 ? 8.932 13.109 16.307 1.00 98.31 179 ASP A N 1
ATOM 1301 C CA . ASP A 1 179 ? 9.669 14.341 16.021 1.00 98.31 179 ASP A CA 1
ATOM 1302 C C . ASP A 1 179 ? 9.967 14.436 14.513 1.00 98.31 179 ASP A C 1
ATOM 1304 O O . ASP A 1 179 ? 11.077 14.200 14.032 1.00 98.31 179 ASP A O 1
ATOM 1308 N N . ILE A 1 180 ? 8.935 14.763 13.736 1.00 98.31 180 ILE A N 1
ATOM 1309 C CA . ILE A 1 180 ? 9.027 14.841 12.276 1.00 98.31 180 ILE A CA 1
ATOM 1310 C C . ILE A 1 180 ? 9.967 15.967 11.825 1.00 98.31 180 ILE A C 1
ATOM 1312 O O . ILE A 1 180 ? 10.595 15.875 10.771 1.00 98.31 180 ILE A O 1
ATOM 1316 N N . ARG A 1 181 ? 10.101 17.027 12.636 1.00 98.31 181 ARG A N 1
ATOM 1317 C CA . ARG A 1 181 ? 10.949 18.190 12.336 1.00 98.31 181 ARG A CA 1
ATOM 1318 C C . ARG A 1 181 ? 12.434 17.865 12.450 1.00 98.31 181 ARG A C 1
ATOM 1320 O O . ARG A 1 181 ? 13.226 18.500 11.759 1.00 98.31 181 ARG A O 1
ATOM 1327 N N . GLY A 1 182 ? 12.797 16.876 13.265 1.00 98.25 182 GLY A N 1
ATOM 1328 C CA . GLY A 1 182 ? 14.164 16.376 13.353 1.00 98.25 182 GLY A CA 1
ATOM 1329 C C . GLY A 1 182 ? 14.641 15.606 12.116 1.00 98.25 182 GLY A C 1
ATOM 1330 O O . GLY A 1 182 ? 15.841 15.386 11.993 1.00 98.25 182 GLY A O 1
ATOM 1331 N N . MET A 1 183 ? 13.744 15.236 11.184 1.00 98.31 183 MET A N 1
ATOM 1332 C CA . MET A 1 183 ? 14.082 14.569 9.911 1.00 98.31 183 MET A CA 1
ATOM 1333 C C . MET A 1 183 ? 15.015 13.357 10.098 1.00 98.31 183 MET A C 1
ATOM 1335 O O . MET A 1 183 ? 16.054 13.234 9.457 1.00 98.31 183 MET A O 1
ATOM 1339 N N . HIS A 1 184 ? 14.633 12.453 11.004 1.00 98.56 184 HIS A N 1
ATOM 1340 C CA . HIS A 1 184 ? 15.489 11.360 11.494 1.00 98.56 184 HIS A CA 1
ATOM 1341 C C . HIS A 1 184 ? 15.729 10.201 10.516 1.00 98.56 184 HIS A C 1
ATOM 1343 O O . HIS A 1 184 ? 16.526 9.316 10.826 1.00 98.56 184 HIS A O 1
ATOM 1349 N N . VAL A 1 185 ? 15.031 10.172 9.378 1.00 98.88 185 VAL A N 1
ATOM 1350 C CA . VAL A 1 185 ? 15.226 9.164 8.325 1.00 98.88 185 VAL A CA 1
ATOM 1351 C C . VAL A 1 185 ? 16.397 9.579 7.445 1.00 98.88 185 VAL A C 1
ATOM 1353 O O . VAL A 1 185 ? 16.423 10.699 6.931 1.00 98.88 185 VAL A O 1
ATOM 1356 N N . THR A 1 186 ? 17.327 8.659 7.200 1.00 98.88 186 THR A N 1
ATOM 1357 C CA . THR A 1 186 ? 18.463 8.885 6.300 1.00 98.88 186 THR A CA 1
ATOM 1358 C C . THR A 1 186 ? 18.329 8.085 4.994 1.00 98.88 186 THR A C 1
ATOM 1360 O O . THR A 1 186 ? 17.509 7.166 4.891 1.00 98.88 186 THR A O 1
ATOM 1363 N N . PRO A 1 187 ? 19.129 8.389 3.954 1.00 98.88 187 PRO A N 1
ATOM 1364 C CA . PRO A 1 187 ? 19.178 7.563 2.745 1.00 98.88 187 PRO A CA 1
ATOM 1365 C C . PRO A 1 187 ? 19.522 6.093 3.034 1.00 98.88 187 PRO A C 1
ATOM 1367 O O . PRO A 1 187 ? 19.024 5.191 2.361 1.00 98.88 187 PRO A O 1
ATOM 1370 N N . GLU A 1 188 ? 20.345 5.836 4.050 1.00 98.88 188 GLU A N 1
ATOM 1371 C CA . GLU A 1 188 ? 20.763 4.498 4.475 1.00 98.88 188 GLU A CA 1
ATOM 1372 C C . GLU A 1 188 ? 19.601 3.690 5.064 1.00 98.88 188 GLU A C 1
ATOM 1374 O O . GLU A 1 188 ? 19.551 2.475 4.871 1.00 98.88 188 GLU A O 1
ATOM 1379 N N . ASP A 1 189 ? 18.620 4.339 5.698 1.00 98.88 189 ASP A N 1
ATOM 1380 C CA . ASP A 1 189 ? 17.396 3.668 6.148 1.00 98.88 189 ASP A CA 1
ATOM 1381 C C . ASP A 1 189 ? 16.588 3.123 4.959 1.00 98.88 189 ASP A C 1
ATOM 1383 O O . ASP A 1 189 ? 16.033 2.026 5.023 1.00 98.88 189 ASP A O 1
ATOM 1387 N N . THR A 1 190 ? 16.582 3.842 3.832 1.00 98.88 190 THR A N 1
ATOM 1388 C CA . THR A 1 190 ? 15.934 3.373 2.592 1.00 98.88 190 THR A CA 1
ATOM 1389 C C . THR A 1 190 ? 16.684 2.201 1.977 1.00 98.88 190 THR A C 1
ATOM 1391 O O . THR A 1 190 ? 16.066 1.215 1.581 1.00 98.88 190 THR A O 1
ATOM 1394 N N . LEU A 1 191 ? 18.017 2.269 1.936 1.00 98.88 191 LEU A N 1
ATOM 1395 C CA . LEU A 1 191 ? 18.854 1.158 1.476 1.00 98.88 191 LEU A CA 1
ATOM 1396 C C . LEU A 1 191 ? 18.671 -0.085 2.357 1.00 98.88 191 LEU A C 1
ATOM 1398 O O . LEU A 1 191 ? 18.571 -1.194 1.835 1.00 98.88 191 LEU A O 1
ATOM 1402 N N . SER A 1 192 ? 18.555 0.105 3.672 1.00 98.88 192 SER A N 1
ATOM 1403 C CA . SER A 1 192 ? 18.293 -0.971 4.632 1.00 98.88 192 SER A CA 1
ATOM 1404 C C . SER A 1 192 ? 16.921 -1.604 4.397 1.00 98.88 192 SER A C 1
ATOM 1406 O O . SER A 1 192 ? 16.813 -2.827 4.352 1.00 98.88 192 SER A O 1
ATOM 1408 N N . ALA A 1 193 ? 15.883 -0.795 4.153 1.00 98.88 193 ALA A N 1
ATOM 1409 C CA . ALA A 1 193 ? 14.556 -1.300 3.810 1.00 98.88 193 ALA A CA 1
ATOM 1410 C C . ALA A 1 193 ? 14.544 -2.073 2.476 1.00 98.88 193 ALA A C 1
ATOM 1412 O O . ALA A 1 193 ? 13.867 -3.093 2.383 1.00 98.88 193 ALA A O 1
ATOM 1413 N N . ILE A 1 194 ? 15.310 -1.641 1.464 1.00 98.81 194 ILE A N 1
ATOM 1414 C CA . ILE A 1 194 ? 15.481 -2.396 0.208 1.00 98.81 194 ILE A CA 1
ATOM 1415 C C . ILE A 1 194 ? 16.170 -3.737 0.476 1.00 98.81 194 ILE A C 1
ATOM 1417 O O . ILE A 1 194 ? 15.708 -4.769 -0.002 1.00 98.81 194 ILE A O 1
ATOM 1421 N N . ALA A 1 195 ? 17.258 -3.739 1.251 1.00 9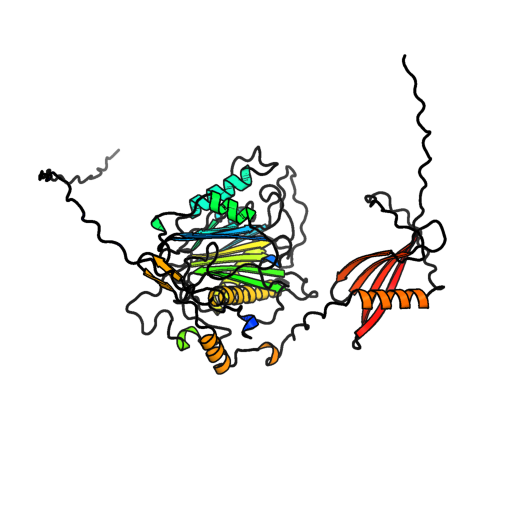8.62 195 ALA A N 1
ATOM 1422 C CA . ALA A 1 195 ? 18.007 -4.954 1.570 1.00 98.62 195 ALA A CA 1
ATOM 1423 C C . ALA A 1 195 ? 17.177 -5.962 2.384 1.00 98.62 195 ALA A C 1
ATOM 1425 O O . ALA A 1 195 ? 17.334 -7.169 2.218 1.00 98.62 195 ALA A O 1
ATOM 1426 N N . ALA A 1 196 ? 16.272 -5.471 3.233 1.00 98.69 196 ALA A N 1
ATOM 1427 C CA . ALA A 1 196 ? 15.339 -6.286 4.002 1.00 98.69 196 ALA A CA 1
ATOM 1428 C C . ALA A 1 196 ? 14.127 -6.778 3.187 1.00 98.69 196 ALA A C 1
ATOM 1430 O O . ALA A 1 196 ? 13.305 -7.522 3.723 1.00 98.69 196 ALA A O 1
ATOM 1431 N N . ALA A 1 197 ? 13.970 -6.357 1.925 1.00 98.75 197 ALA A N 1
ATOM 1432 C CA . ALA A 1 197 ? 12.786 -6.681 1.144 1.00 98.75 197 ALA A CA 1
ATOM 1433 C C . ALA A 1 197 ? 12.706 -8.178 0.821 1.00 98.75 197 ALA A C 1
ATOM 1435 O O . ALA A 1 197 ? 13.589 -8.751 0.181 1.00 98.75 197 ALA A O 1
ATOM 1436 N N . ALA A 1 198 ? 11.595 -8.803 1.210 1.00 98.69 198 ALA A N 1
ATOM 1437 C CA . ALA A 1 198 ? 11.333 -10.219 0.981 1.00 98.69 198 ALA A CA 1
ATOM 1438 C C . ALA A 1 198 ? 9.910 -10.458 0.453 1.00 98.69 198 ALA A C 1
ATOM 1440 O O . ALA A 1 198 ? 9.015 -9.625 0.603 1.00 98.69 198 ALA A O 1
ATOM 1441 N N . SER A 1 199 ? 9.713 -11.605 -0.201 1.00 98.44 199 SER A N 1
ATOM 1442 C CA . SER A 1 199 ? 8.371 -12.128 -0.490 1.00 98.44 199 SER A CA 1
ATOM 1443 C C . SER A 1 199 ? 7.840 -12.875 0.745 1.00 98.44 199 SER A C 1
ATOM 1445 O O . SER A 1 199 ? 8.548 -13.010 1.742 1.00 98.44 199 SER A O 1
ATOM 1447 N N . GLY A 1 200 ? 6.615 -13.395 0.686 1.00 98.31 200 GLY A N 1
ATOM 1448 C CA . GLY A 1 200 ? 5.988 -14.087 1.815 1.00 98.31 200 GLY A CA 1
ATOM 1449 C C . GLY A 1 200 ? 5.190 -13.156 2.737 1.00 98.31 200 GLY A C 1
ATOM 1450 O O . GLY A 1 200 ? 4.714 -12.116 2.276 1.00 98.31 200 GLY A O 1
ATOM 1451 N N . PRO A 1 201 ? 4.994 -13.518 4.019 1.00 98.31 201 PRO A N 1
ATOM 1452 C CA . PRO A 1 201 ? 4.291 -12.679 4.989 1.00 98.31 201 PRO A CA 1
ATOM 1453 C C . PRO A 1 201 ? 4.912 -11.282 5.116 1.00 98.31 201 PRO A C 1
ATOM 1455 O O . PRO A 1 201 ? 6.130 -11.134 5.087 1.00 98.31 201 PRO A O 1
ATOM 1458 N N . VAL A 1 202 ? 4.072 -10.267 5.317 1.00 98.81 202 VAL A N 1
ATOM 1459 C CA . VAL A 1 202 ? 4.491 -8.869 5.501 1.00 98.81 202 VAL A CA 1
ATOM 1460 C C . VAL A 1 202 ? 4.133 -8.436 6.918 1.00 98.81 202 VAL A C 1
ATOM 1462 O O . VAL A 1 202 ? 3.032 -8.721 7.386 1.00 98.81 202 VAL A O 1
ATOM 1465 N N . ALA A 1 203 ? 5.055 -7.761 7.606 1.00 98.69 203 ALA A N 1
ATOM 1466 C CA . ALA A 1 203 ? 4.774 -7.191 8.918 1.00 98.69 203 ALA A CA 1
ATOM 1467 C C . ALA A 1 203 ? 3.801 -6.004 8.791 1.00 98.69 203 ALA A C 1
ATOM 1469 O O . ALA A 1 203 ? 3.929 -5.166 7.901 1.00 98.69 203 ALA A O 1
ATOM 1470 N N . GLU A 1 204 ? 2.825 -5.925 9.691 1.00 98.88 204 GLU A N 1
ATOM 1471 C CA . GLU A 1 204 ? 1.742 -4.936 9.665 1.00 98.88 204 GLU A CA 1
ATOM 1472 C C . GLU A 1 204 ? 1.697 -4.149 10.988 1.00 98.88 204 GLU A C 1
ATOM 1474 O O . GLU A 1 204 ? 2.364 -4.494 11.964 1.00 98.88 204 GLU A O 1
ATOM 1479 N N . GLY A 1 205 ? 0.909 -3.077 11.031 1.00 98.69 205 GLY A N 1
ATOM 1480 C CA . GLY A 1 205 ? 0.760 -2.208 12.189 1.00 98.69 205 GLY A CA 1
ATOM 1481 C C . GLY A 1 205 ? 1.900 -1.198 12.329 1.00 98.69 205 GLY A C 1
ATOM 1482 O O . GLY A 1 205 ? 2.258 -0.493 11.381 1.00 98.69 205 GLY A O 1
ATOM 1483 N N . SER A 1 206 ? 2.454 -1.102 13.537 1.00 98.56 206 SER A N 1
ATOM 1484 C CA . SER A 1 206 ? 3.409 -0.068 13.965 1.00 98.56 206 SER A CA 1
ATOM 1485 C C . SER A 1 206 ? 4.849 -0.328 13.481 1.00 98.56 206 SER A C 1
ATOM 1487 O O . SER A 1 206 ? 5.782 -0.314 14.281 1.00 98.56 206 SER A O 1
ATOM 1489 N N . VAL A 1 207 ? 5.038 -0.576 12.183 1.00 98.81 207 VAL A N 1
ATOM 1490 C CA . VAL A 1 207 ? 6.337 -0.905 11.565 1.00 98.81 207 VAL A CA 1
ATOM 1491 C C . VAL A 1 207 ? 6.648 -0.017 10.363 1.00 98.81 207 VAL A C 1
ATOM 1493 O O . VAL A 1 207 ? 5.744 0.550 9.745 1.00 98.81 207 VAL A O 1
ATOM 1496 N N . GLY A 1 208 ? 7.930 0.088 10.004 1.00 98.81 208 GLY A N 1
ATOM 1497 C CA . GLY A 1 208 ? 8.394 0.808 8.823 1.00 98.81 208 GLY A CA 1
ATOM 1498 C C . GLY A 1 208 ? 7.858 2.237 8.778 1.00 98.81 208 GLY A C 1
ATOM 1499 O O . GLY A 1 208 ? 7.951 2.986 9.749 1.00 98.81 208 GLY A O 1
ATOM 1500 N N . ALA A 1 209 ? 7.233 2.609 7.666 1.00 98.81 209 ALA A N 1
ATOM 1501 C CA . ALA A 1 209 ? 6.645 3.933 7.499 1.00 98.81 209 ALA A CA 1
ATOM 1502 C C . ALA A 1 209 ? 5.332 4.129 8.285 1.00 98.81 209 ALA A C 1
ATOM 1504 O O . ALA A 1 209 ? 4.887 5.252 8.500 1.00 98.81 209 ALA A O 1
ATOM 1505 N N . GLY A 1 210 ? 4.727 3.042 8.774 1.00 98.56 210 GLY A N 1
ATOM 1506 C CA . GLY A 1 210 ? 3.544 3.061 9.632 1.00 98.56 210 GLY A CA 1
ATOM 1507 C C . GLY A 1 210 ? 3.836 3.351 11.110 1.00 98.56 210 GLY A C 1
ATOM 1508 O O . GLY A 1 210 ? 2.897 3.574 11.880 1.00 98.56 210 GLY A O 1
ATOM 1509 N N . THR A 1 211 ? 5.107 3.374 11.523 1.00 98.75 211 THR A N 1
ATOM 1510 C CA . THR A 1 211 ? 5.532 3.431 12.936 1.00 98.75 211 THR A CA 1
ATOM 1511 C C . THR A 1 211 ? 4.839 4.540 13.735 1.00 98.75 211 THR A C 1
ATOM 1513 O O . THR A 1 211 ? 4.232 4.246 14.763 1.00 98.75 211 THR A O 1
ATOM 1516 N N . GLY A 1 212 ? 4.824 5.781 13.240 1.00 97.62 212 GLY A N 1
ATOM 1517 C CA . GLY A 1 212 ? 4.231 6.941 13.928 1.00 97.62 212 GLY A CA 1
ATOM 1518 C C . GLY A 1 212 ? 2.836 7.355 13.453 1.00 97.62 212 GLY A C 1
ATOM 1519 O O . GLY A 1 212 ? 2.352 8.421 13.822 1.00 97.62 212 GLY A O 1
ATOM 1520 N N . THR A 1 213 ? 2.175 6.543 12.628 1.00 97.69 213 THR A N 1
ATOM 1521 C CA . THR A 1 213 ? 0.883 6.912 12.016 1.00 97.69 213 THR A CA 1
ATOM 1522 C C . THR A 1 213 ? -0.321 6.722 12.951 1.00 97.69 213 THR A C 1
ATOM 1524 O O . THR A 1 213 ? -0.297 5.881 13.857 1.00 97.69 213 THR A O 1
ATOM 1527 N N . SER A 1 214 ? -1.397 7.477 12.712 1.00 96.12 214 SER A N 1
ATOM 1528 C CA . SER A 1 214 ? -2.680 7.444 13.437 1.00 96.12 214 SER A CA 1
ATOM 1529 C C . SER A 1 214 ? -3.843 7.226 12.470 1.00 96.12 214 SER A C 1
ATOM 1531 O O . SER A 1 214 ? -3.895 7.887 11.443 1.00 96.12 214 SER A O 1
ATOM 1533 N N . CYS A 1 215 ? -4.810 6.368 12.785 1.00 95.00 215 CYS A N 1
ATOM 1534 C CA . CYS A 1 215 ? -5.959 6.133 11.911 1.00 95.00 215 CYS A CA 1
ATOM 1535 C C . CYS A 1 215 ? -7.255 6.011 12.724 1.00 95.00 215 CYS A C 1
ATOM 1537 O O . CYS A 1 215 ? -7.303 5.271 13.703 1.00 95.00 215 CYS A O 1
ATOM 1539 N N . PHE A 1 216 ? -8.285 6.774 12.339 1.00 93.19 216 PHE A N 1
ATOM 1540 C CA . PHE A 1 216 ? -9.571 6.895 13.045 1.00 93.19 216 PHE A CA 1
ATOM 1541 C C . PHE A 1 216 ? -9.448 7.174 14.555 1.00 93.19 216 PHE A C 1
ATOM 1543 O O . PHE A 1 216 ? -10.161 6.571 15.344 1.00 93.19 216 PHE A O 1
ATOM 1550 N N . GLY A 1 217 ? -8.503 8.026 14.969 1.00 89.94 217 GLY A N 1
ATOM 1551 C CA . GLY A 1 217 ? -8.255 8.329 16.393 1.00 89.94 217 GLY A CA 1
ATOM 1552 C C . GLY A 1 217 ? -7.392 7.293 17.131 1.00 89.94 217 GLY A C 1
ATOM 1553 O O . GLY A 1 217 ? -6.687 7.629 18.086 1.00 89.94 217 GLY A O 1
ATOM 1554 N N . PHE A 1 218 ? -7.310 6.072 16.601 1.00 95.19 218 PHE A N 1
ATOM 1555 C CA . PHE A 1 218 ? -6.456 4.993 17.089 1.00 95.19 218 PHE A CA 1
ATOM 1556 C C . PHE A 1 218 ? -5.067 5.003 16.439 1.00 95.19 218 PHE A C 1
ATOM 1558 O O . PHE A 1 218 ? -4.734 5.818 15.571 1.00 95.19 218 PHE A O 1
ATOM 1565 N N . LYS A 1 219 ? -4.214 4.069 16.861 1.00 97.50 219 LYS A N 1
ATOM 1566 C CA . LYS A 1 219 ? -2.953 3.793 16.181 1.00 97.50 219 LYS A CA 1
ATOM 1567 C C . LYS A 1 219 ? -3.222 3.208 14.785 1.00 97.50 219 LYS A C 1
ATOM 1569 O O . LYS A 1 219 ? -3.940 2.223 14.653 1.00 97.50 219 LYS A O 1
ATOM 1574 N N . GLY A 1 220 ? -2.615 3.816 13.763 1.00 97.12 220 GLY A N 1
ATOM 1575 C CA . GLY A 1 220 ? -2.598 3.313 12.384 1.00 97.12 220 GLY A CA 1
ATOM 1576 C C . GLY A 1 220 ? -1.327 2.522 12.068 1.00 97.12 220 GLY A C 1
ATOM 1577 O O . GLY A 1 220 ? -0.550 2.184 12.966 1.00 97.12 220 GLY A O 1
ATOM 1578 N N . GLY A 1 221 ? -1.069 2.251 10.791 1.00 98.31 221 GLY A N 1
ATOM 1579 C CA . GLY A 1 221 ? 0.161 1.570 10.419 1.00 98.31 221 GLY A CA 1
ATOM 1580 C C . GLY A 1 221 ? 0.268 1.160 8.963 1.00 98.31 221 GLY A C 1
ATOM 1581 O O . GLY A 1 221 ? -0.442 1.667 8.092 1.00 98.31 221 GLY A O 1
ATOM 1582 N N . ILE A 1 222 ? 1.156 0.196 8.733 1.00 98.94 222 ILE A N 1
ATOM 1583 C CA . ILE A 1 222 ? 1.188 -0.592 7.504 1.00 98.94 222 ILE A CA 1
ATOM 1584 C C . ILE A 1 222 ? 0.091 -1.648 7.567 1.00 98.94 222 ILE A C 1
ATOM 1586 O O . ILE A 1 222 ? -0.069 -2.317 8.581 1.00 98.94 222 ILE A O 1
ATOM 1590 N N . GLY A 1 223 ? -0.645 -1.838 6.484 1.00 98.94 223 GLY A N 1
ATOM 1591 C CA . GLY A 1 223 ? -1.535 -2.983 6.338 1.00 98.94 223 GLY A CA 1
ATOM 1592 C C . GLY A 1 223 ? -1.493 -3.514 4.925 1.00 98.94 223 GLY A C 1
ATOM 1593 O O . GLY A 1 223 ? -1.181 -2.786 3.984 1.00 98.94 223 GLY A O 1
ATOM 1594 N N . THR A 1 224 ? -1.786 -4.792 4.751 1.00 98.94 224 THR A N 1
ATOM 1595 C CA . THR A 1 224 ? -1.794 -5.406 3.433 1.00 98.94 224 THR A CA 1
ATOM 1596 C C . THR A 1 224 ? -2.895 -6.447 3.319 1.00 98.94 224 THR A C 1
ATOM 1598 O O . THR A 1 224 ? -3.407 -6.968 4.309 1.00 98.94 224 THR A O 1
ATOM 1601 N N . SER A 1 225 ? -3.316 -6.722 2.093 1.00 98.94 225 SER A N 1
ATOM 1602 C CA . SER A 1 225 ? -4.172 -7.859 1.786 1.00 98.94 225 SER A CA 1
ATOM 1603 C C . SER A 1 225 ? -4.059 -8.220 0.302 1.00 98.94 225 SER A C 1
ATOM 1605 O O . SER A 1 225 ? -3.438 -7.492 -0.481 1.00 98.94 225 SER A O 1
ATOM 1607 N N . SER A 1 226 ? -4.642 -9.344 -0.105 1.00 98.88 226 SER A N 1
ATOM 1608 C CA . SER A 1 226 ? -4.709 -9.719 -1.518 1.00 98.88 226 SER A CA 1
ATOM 1609 C C . SER A 1 226 ? -6.005 -10.432 -1.870 1.00 98.88 226 SER A C 1
ATOM 1611 O O . SER A 1 226 ? -6.724 -10.936 -1.003 1.00 98.88 226 SER A O 1
ATOM 1613 N N . ARG A 1 227 ? -6.299 -10.498 -3.169 1.00 98.69 227 ARG A N 1
ATOM 1614 C CA . ARG A 1 227 ? -7.381 -11.292 -3.753 1.00 98.69 227 ARG A CA 1
ATOM 1615 C C . ARG A 1 227 ? -6.887 -12.056 -4.967 1.00 98.69 227 ARG A C 1
ATOM 1617 O O . ARG A 1 227 ? -6.167 -11.506 -5.799 1.00 98.69 227 ARG A O 1
ATOM 1624 N N . ARG A 1 228 ? -7.327 -13.306 -5.091 1.00 97.50 228 ARG A N 1
ATOM 1625 C CA . ARG A 1 228 ? -7.181 -14.115 -6.300 1.00 97.50 228 ARG A CA 1
ATOM 1626 C C . ARG A 1 228 ? -8.484 -14.106 -7.079 1.00 97.50 228 ARG A C 1
ATOM 1628 O O . ARG A 1 228 ? -9.548 -14.429 -6.553 1.00 97.50 228 ARG A O 1
ATOM 1635 N N . ILE A 1 229 ? -8.379 -13.776 -8.352 1.00 94.31 229 ILE A N 1
ATOM 1636 C CA . ILE A 1 229 ? -9.471 -13.876 -9.307 1.00 94.31 229 ILE A CA 1
ATOM 1637 C C . ILE A 1 229 ? -9.642 -15.356 -9.685 1.00 94.31 229 ILE A C 1
ATOM 1639 O O . ILE A 1 229 ? -8.641 -16.058 -9.846 1.00 94.31 229 ILE A O 1
ATOM 1643 N N . PRO A 1 230 ? -10.882 -15.861 -9.831 1.00 88.25 230 PRO A N 1
ATOM 1644 C CA . PRO A 1 230 ? -11.127 -17.214 -10.321 1.00 88.25 230 PRO A CA 1
ATOM 1645 C C . PRO A 1 230 ? -10.414 -17.504 -11.647 1.00 88.25 230 PRO A C 1
ATOM 1647 O O . PRO A 1 230 ? -10.262 -16.617 -12.489 1.00 88.25 230 PRO A O 1
ATOM 1650 N N . HIS A 1 231 ? -10.010 -18.759 -11.855 1.00 85.75 231 HIS A N 1
ATOM 1651 C CA . HIS A 1 231 ? -9.240 -19.164 -13.036 1.00 85.75 231 HIS A CA 1
ATOM 1652 C C . HIS A 1 231 ? -9.981 -18.865 -14.351 1.00 85.75 231 HIS A C 1
ATOM 1654 O O . HIS A 1 231 ? -9.392 -18.316 -15.279 1.00 85.75 231 HIS A O 1
ATOM 1660 N N . ASP A 1 232 ? -11.294 -19.106 -14.390 1.00 86.31 232 ASP A N 1
ATOM 1661 C CA . ASP A 1 232 ? -12.144 -18.840 -15.563 1.00 86.31 232 ASP A CA 1
ATOM 1662 C C . ASP A 1 232 ? -12.302 -17.341 -15.878 1.00 86.31 232 ASP A C 1
ATOM 1664 O O . ASP A 1 232 ? -12.760 -16.967 -16.955 1.00 86.31 232 ASP A O 1
ATOM 1668 N N . LEU A 1 233 ? -11.899 -16.471 -14.947 1.00 86.00 233 LEU A N 1
ATOM 1669 C CA . LEU A 1 233 ? -11.887 -15.014 -15.092 1.00 86.00 233 LEU A CA 1
ATOM 1670 C C . LEU A 1 233 ? -10.459 -14.446 -15.207 1.00 86.00 233 LEU A C 1
ATOM 1672 O O . LEU A 1 233 ? -10.269 -13.235 -15.097 1.00 86.00 233 LEU A O 1
ATOM 1676 N N . GLY A 1 234 ? -9.460 -15.307 -15.428 1.00 87.50 234 GLY A N 1
ATOM 1677 C CA . GLY A 1 234 ? -8.068 -14.936 -15.700 1.00 87.50 234 GLY A CA 1
ATOM 1678 C C . GLY A 1 234 ? -7.056 -15.388 -14.645 1.00 87.50 234 GLY A C 1
ATOM 1679 O O . GLY A 1 234 ? -5.862 -15.356 -14.919 1.00 87.50 234 GLY A O 1
ATOM 1680 N N . GLY A 1 235 ? -7.492 -15.823 -13.457 1.00 91.75 235 GLY A N 1
ATOM 1681 C CA . GLY A 1 235 ? -6.593 -16.404 -12.447 1.00 91.75 235 GLY A CA 1
ATOM 1682 C C . GLY A 1 235 ? -5.572 -15.437 -11.829 1.00 91.75 235 GLY A C 1
ATOM 1683 O O . GLY A 1 235 ? -4.640 -15.880 -11.161 1.00 91.75 235 GLY A O 1
ATOM 1684 N N . TYR A 1 236 ? -5.712 -14.131 -12.064 1.00 97.88 236 TYR A N 1
ATOM 1685 C CA . TYR A 1 236 ? -4.759 -13.124 -11.600 1.00 97.88 236 TYR A CA 1
ATOM 1686 C C . TYR A 1 236 ? -4.887 -12.837 -10.102 1.00 97.88 236 TYR A C 1
ATOM 1688 O O . TYR A 1 236 ? -5.948 -13.000 -9.499 1.00 97.88 236 TYR A O 1
ATOM 1696 N N . THR A 1 237 ? -3.813 -12.320 -9.521 1.00 98.81 237 THR A N 1
ATOM 1697 C CA . THR A 1 237 ? -3.771 -11.803 -8.155 1.00 98.81 237 THR A CA 1
ATOM 1698 C C . THR A 1 237 ? -3.768 -10.279 -8.185 1.00 98.81 237 THR A C 1
ATOM 1700 O O . THR A 1 237 ? -3.070 -9.665 -8.995 1.00 98.81 237 THR A O 1
ATOM 1703 N N . VAL A 1 238 ? -4.521 -9.664 -7.277 1.00 98.94 238 VAL A N 1
ATOM 1704 C CA . VAL A 1 238 ? -4.389 -8.251 -6.909 1.00 98.94 238 VAL A CA 1
ATOM 1705 C C . VAL A 1 238 ? -3.932 -8.193 -5.460 1.00 98.94 238 VAL A C 1
ATOM 1707 O O . VAL A 1 238 ? -4.586 -8.747 -4.581 1.00 98.94 238 VAL A O 1
ATOM 1710 N N . GLY A 1 239 ? -2.806 -7.538 -5.222 1.00 98.94 239 GLY A N 1
ATOM 1711 C CA . GLY A 1 239 ? -2.250 -7.282 -3.902 1.00 98.94 239 GLY A CA 1
ATOM 1712 C C . GLY A 1 239 ? -2.331 -5.798 -3.567 1.00 98.94 239 GLY A C 1
ATOM 1713 O O . GLY A 1 239 ? -2.137 -4.962 -4.448 1.00 98.94 239 GLY A O 1
ATOM 1714 N N . VAL A 1 240 ? -2.602 -5.460 -2.309 1.00 99.00 240 VAL A N 1
ATOM 1715 C CA . VAL A 1 240 ? -2.656 -4.071 -1.838 1.00 99.00 240 VAL A CA 1
ATOM 1716 C C . VAL A 1 240 ? -1.836 -3.915 -0.566 1.00 99.00 240 VAL A C 1
ATOM 1718 O O . VAL A 1 240 ? -1.926 -4.748 0.333 1.00 99.00 240 VAL A O 1
ATOM 1721 N N . LEU A 1 241 ? -1.060 -2.838 -0.475 1.00 98.94 241 LEU A N 1
ATOM 1722 C CA . LEU A 1 241 ? -0.405 -2.374 0.746 1.00 98.94 241 LEU A CA 1
ATOM 1723 C C . LEU A 1 241 ? -0.824 -0.929 1.010 1.00 98.94 241 LEU A C 1
ATOM 1725 O O . LEU A 1 241 ? -0.873 -0.122 0.085 1.00 98.94 241 LEU A O 1
ATOM 1729 N N . VAL A 1 242 ? -1.126 -0.607 2.262 1.00 98.94 242 VAL A N 1
ATOM 1730 C CA . VAL A 1 242 ? -1.505 0.735 2.702 1.00 98.94 242 VAL A CA 1
ATOM 1731 C C . VAL A 1 242 ? -0.585 1.221 3.814 1.00 98.94 242 VAL A C 1
ATOM 1733 O O . VAL A 1 242 ? -0.162 0.437 4.660 1.00 98.94 242 VAL A O 1
ATOM 1736 N N . GLN A 1 243 ? -0.332 2.525 3.838 1.00 98.81 243 GLN A N 1
ATOM 1737 C CA . GLN A 1 243 ? 0.129 3.262 5.011 1.00 98.81 243 GLN A CA 1
ATOM 1738 C C . GLN A 1 243 ? -1.032 4.149 5.462 1.00 98.81 243 GLN A C 1
ATOM 1740 O O . GLN A 1 243 ? -1.334 5.162 4.829 1.00 98.81 243 GLN A O 1
ATOM 1745 N N . SER A 1 244 ? -1.748 3.720 6.501 1.00 98.19 244 SER A N 1
ATOM 1746 C CA . SER A 1 244 ? -2.992 4.357 6.942 1.00 98.19 244 SER A CA 1
ATOM 1747 C C . SER A 1 244 ? -2.716 5.433 7.990 1.00 98.19 244 SER A C 1
ATOM 1749 O O . SER A 1 244 ? -2.279 5.106 9.098 1.00 98.19 244 SER A O 1
ATOM 1751 N N . ASN A 1 245 ? -3.022 6.690 7.678 1.00 97.06 245 ASN A N 1
ATOM 1752 C CA . ASN A 1 245 ? -2.820 7.807 8.592 1.00 97.06 245 ASN A CA 1
ATOM 1753 C C . ASN A 1 245 ? -3.962 8.842 8.533 1.00 97.06 245 ASN A C 1
ATOM 1755 O O . ASN A 1 245 ? -3.683 10.027 8.426 1.00 97.06 245 ASN A O 1
ATOM 1759 N N . TYR A 1 246 ? -5.231 8.428 8.516 1.00 94.00 246 TYR A N 1
ATOM 1760 C CA . TYR A 1 246 ? -6.373 9.308 8.212 1.00 94.00 246 TYR A CA 1
ATOM 1761 C C . TYR A 1 246 ? -7.541 9.151 9.203 1.00 94.00 246 TYR A C 1
ATOM 1763 O O . TYR A 1 246 ? -7.617 8.162 9.937 1.00 94.00 246 TYR A O 1
ATOM 1771 N N . GLY A 1 247 ? -8.437 10.143 9.240 1.00 90.44 247 GLY A N 1
ATOM 1772 C CA . GLY A 1 247 ? -9.631 10.180 10.091 1.00 90.44 247 GLY A CA 1
ATOM 1773 C C . GLY A 1 247 ? -10.909 9.656 9.419 1.00 90.44 247 GLY A C 1
ATOM 1774 O O . GLY A 1 247 ? -10.872 8.827 8.517 1.00 90.44 247 GLY A O 1
ATOM 1775 N N . GLY A 1 248 ? -12.069 10.140 9.864 1.00 90.56 248 GLY A N 1
ATOM 1776 C CA . GLY A 1 248 ? -13.386 9.697 9.395 1.00 90.56 248 GLY A CA 1
ATOM 1777 C C . GLY A 1 248 ? -14.185 8.940 10.457 1.00 90.56 24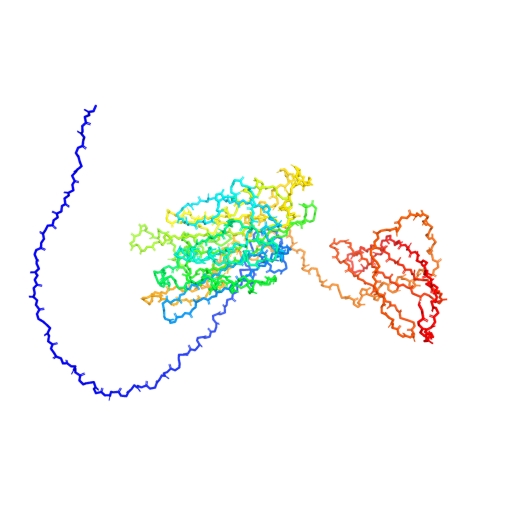8 GLY A C 1
ATOM 1778 O O . GLY A 1 248 ? -14.003 9.155 11.659 1.00 90.56 248 GLY A O 1
ATOM 1779 N N . VAL A 1 249 ? -15.100 8.075 10.013 1.00 93.12 249 VAL A N 1
ATOM 1780 C CA . VAL A 1 249 ? -15.993 7.297 10.890 1.00 93.12 249 VAL A CA 1
ATOM 1781 C C . VAL A 1 249 ? -15.832 5.811 10.590 1.00 93.12 249 VAL A C 1
ATOM 1783 O O . VAL A 1 249 ? -16.437 5.300 9.648 1.00 93.12 249 VAL A O 1
ATOM 1786 N N . LEU A 1 250 ? -15.022 5.117 11.398 1.00 96.00 250 LEU A N 1
ATOM 1787 C CA . LEU A 1 250 ? -14.660 3.722 11.143 1.00 96.00 250 LEU A CA 1
ATOM 1788 C C . LEU A 1 250 ? -15.898 2.835 10.947 1.00 96.00 250 LEU A C 1
ATOM 1790 O O . LEU A 1 250 ? -16.765 2.731 11.818 1.00 96.00 250 LEU A O 1
ATOM 1794 N N . THR A 1 251 ? -15.924 2.143 9.816 1.00 97.69 251 THR A N 1
ATOM 1795 C CA . THR A 1 251 ? -16.924 1.141 9.456 1.00 97.69 251 THR A CA 1
ATOM 1796 C C . THR A 1 251 ? -16.226 -0.182 9.169 1.00 97.69 251 THR A C 1
ATOM 1798 O O . THR A 1 251 ? -15.245 -0.210 8.427 1.00 97.69 251 THR A O 1
ATOM 1801 N N . VAL A 1 252 ? -16.732 -1.284 9.733 1.00 98.38 252 VAL A N 1
ATOM 1802 C CA . VAL A 1 252 ? -16.192 -2.641 9.522 1.00 98.38 252 VAL A CA 1
ATOM 1803 C C . VAL A 1 252 ? -17.273 -3.532 8.929 1.00 98.38 252 VAL A C 1
ATOM 1805 O O . VAL A 1 252 ? -18.239 -3.850 9.619 1.00 98.38 252 VAL A O 1
ATOM 1808 N N . ASN A 1 253 ? -17.150 -3.914 7.651 1.00 96.06 253 ASN A N 1
ATOM 1809 C CA . ASN A 1 253 ? -18.186 -4.674 6.929 1.00 96.06 253 ASN A CA 1
ATOM 1810 C C . ASN A 1 253 ? -19.601 -4.054 7.061 1.00 96.06 253 ASN A C 1
ATOM 1812 O O . ASN A 1 253 ? -20.605 -4.760 7.126 1.00 96.06 253 ASN A O 1
ATOM 1816 N N . GLY A 1 254 ? -19.688 -2.722 7.141 1.00 95.38 254 GLY A N 1
ATOM 1817 C CA . GLY A 1 254 ? -20.942 -1.989 7.358 1.00 95.38 254 GLY A CA 1
ATOM 1818 C C . GLY A 1 254 ? -21.354 -1.795 8.825 1.00 95.38 254 GLY A C 1
ATOM 1819 O O . GLY A 1 254 ? -22.239 -0.984 9.086 1.00 95.38 254 GLY A O 1
ATOM 1820 N N . ALA A 1 255 ? -20.721 -2.465 9.796 1.00 97.88 255 ALA A N 1
ATOM 1821 C CA . ALA A 1 255 ? -20.976 -2.203 11.212 1.00 97.88 255 ALA A CA 1
ATOM 1822 C C . ALA A 1 255 ? -20.383 -0.843 11.639 1.00 97.88 255 ALA A C 1
ATOM 1824 O O . ALA A 1 255 ? -19.232 -0.552 11.291 1.00 97.88 255 ALA A O 1
ATOM 1825 N N . PRO A 1 256 ? -21.117 -0.026 12.422 1.00 96.75 256 PRO A N 1
ATOM 1826 C CA . PRO A 1 256 ? -20.736 1.345 12.775 1.00 96.75 256 PRO A CA 1
ATOM 1827 C C . PRO A 1 256 ? -19.725 1.388 13.937 1.00 96.75 256 PRO A C 1
ATOM 1829 O O . PRO A 1 256 ? -19.968 2.008 14.972 1.00 96.75 256 PRO A O 1
ATOM 1832 N N . VAL A 1 257 ? -18.587 0.708 13.778 1.00 97.19 257 VAL A N 1
ATOM 1833 C CA . VAL A 1 257 ? -17.592 0.485 14.842 1.00 97.19 257 VAL A CA 1
ATOM 1834 C C . VAL A 1 257 ? -17.084 1.790 15.455 1.00 97.19 257 VAL A C 1
ATOM 1836 O O . VAL A 1 257 ? -17.053 1.895 16.675 1.00 97.19 257 VAL A O 1
ATOM 1839 N N . GLY A 1 258 ? -16.752 2.804 14.650 1.00 93.25 258 GLY A N 1
ATOM 1840 C CA . GLY A 1 258 ? -16.276 4.094 15.165 1.00 93.25 258 GLY A CA 1
ATOM 1841 C C . GLY A 1 258 ? -17.297 4.782 16.075 1.00 93.25 258 GLY A C 1
ATOM 1842 O O . GLY A 1 258 ? -16.947 5.294 17.133 1.00 93.25 258 GLY A O 1
ATOM 1843 N N . ARG A 1 259 ? -18.590 4.711 15.724 1.00 92.75 259 ARG A N 1
ATOM 1844 C CA . ARG A 1 259 ? -19.673 5.290 16.539 1.00 92.75 259 ARG A CA 1
ATOM 1845 C C . ARG A 1 259 ? -19.881 4.533 17.847 1.00 92.75 259 ARG A C 1
ATOM 1847 O O . ARG A 1 259 ? -20.077 5.155 18.880 1.00 92.75 259 ARG A O 1
ATOM 1854 N N . GLU A 1 260 ? -19.825 3.206 17.802 1.00 95.12 260 GLU A N 1
ATOM 1855 C CA . GLU A 1 260 ? -19.969 2.337 18.979 1.00 95.12 260 GLU A CA 1
ATOM 1856 C C . GLU A 1 260 ? -18.779 2.429 19.946 1.00 95.12 260 GLU A C 1
ATOM 1858 O O . GLU A 1 260 ? -18.937 2.215 21.147 1.00 95.12 260 GLU A O 1
ATOM 1863 N N . LEU A 1 261 ? -17.586 2.754 19.437 1.00 92.38 261 LEU A N 1
ATOM 1864 C CA . LEU A 1 261 ? -16.405 3.039 20.254 1.00 92.38 261 LEU A CA 1
ATOM 1865 C C . LEU A 1 261 ? -16.363 4.489 20.764 1.00 92.38 261 LEU A C 1
ATOM 1867 O O . LEU A 1 261 ? -15.582 4.779 21.664 1.00 92.38 261 LEU A O 1
ATOM 1871 N N . GLY A 1 262 ? -17.194 5.381 20.216 1.00 85.50 262 GLY A N 1
ATOM 1872 C CA . GLY A 1 262 ? -17.219 6.800 20.575 1.00 85.50 262 GLY A CA 1
ATOM 1873 C C . GLY A 1 262 ? -16.035 7.616 20.043 1.00 85.50 262 GLY A C 1
ATOM 1874 O O . GLY A 1 262 ? -15.876 8.761 20.452 1.00 85.50 262 GLY A O 1
ATOM 1875 N N . ASP A 1 263 ? -15.227 7.057 19.136 1.00 76.50 263 ASP A N 1
ATOM 1876 C CA . ASP A 1 263 ? -14.051 7.709 18.545 1.00 76.50 263 ASP A CA 1
ATOM 1877 C C . ASP A 1 263 ? -14.253 7.860 17.031 1.00 76.50 263 ASP A C 1
ATOM 1879 O O . ASP A 1 263 ? -14.097 6.914 16.250 1.00 76.50 263 ASP A O 1
ATOM 1883 N N . PHE A 1 264 ? -14.729 9.037 16.617 1.00 74.75 264 PHE A N 1
ATOM 1884 C CA . PHE A 1 264 ? -15.015 9.347 15.220 1.00 74.75 264 PHE A CA 1
ATOM 1885 C C . PHE A 1 264 ? -15.009 10.854 14.946 1.00 74.75 264 PHE A C 1
ATOM 1887 O O . PHE A 1 264 ? -15.288 11.683 15.811 1.00 74.75 264 PHE A O 1
ATOM 1894 N N . SER A 1 265 ? -14.711 11.221 13.699 1.00 67.88 265 SER A N 1
ATOM 1895 C CA . SER A 1 265 ? -14.680 12.625 13.276 1.00 67.88 265 SER A CA 1
ATOM 1896 C C . SER A 1 265 ? -16.062 13.278 13.353 1.00 67.88 265 SER A C 1
ATOM 1898 O O . SER A 1 265 ? -17.067 12.654 13.020 1.00 67.88 265 SER A O 1
ATOM 1900 N N . MET A 1 266 ? -16.100 14.562 13.723 1.00 67.94 266 MET A N 1
ATOM 1901 C CA . MET A 1 266 ? -17.331 15.358 13.845 1.00 67.94 266 MET A CA 1
ATOM 1902 C C . MET A 1 266 ? -18.320 14.862 14.910 1.00 67.94 266 MET A C 1
ATOM 1904 O O . MET A 1 266 ? -19.502 15.203 14.838 1.00 67.94 266 MET A O 1
ATOM 1908 N N . SER A 1 267 ? -17.863 14.106 15.917 1.00 62.69 267 SER A N 1
ATOM 1909 C CA . SER A 1 267 ? -18.672 13.786 17.097 1.00 62.69 267 SER A CA 1
ATOM 1910 C C . SER A 1 267 ? -19.210 15.082 17.720 1.00 62.69 267 SER A C 1
ATOM 1912 O O . SER A 1 267 ? -18.444 15.898 18.235 1.00 62.69 267 SER A O 1
ATOM 1914 N N . GLU A 1 268 ? -20.516 15.305 17.550 1.00 53.75 268 GLU A N 1
ATOM 1915 C CA . GLU A 1 268 ? -21.264 16.503 17.963 1.00 53.75 268 GLU A CA 1
ATOM 1916 C C . GLU A 1 268 ? -20.598 17.839 17.545 1.00 53.75 268 GLU A C 1
ATOM 1918 O O . GLU A 1 268 ? -20.636 18.839 18.253 1.00 53.75 268 GLU A O 1
ATOM 1923 N N . TYR A 1 269 ? -20.013 17.846 16.335 1.00 63.53 269 TYR A N 1
ATOM 1924 C CA . TYR A 1 269 ? -19.620 19.010 15.514 1.00 63.53 269 TYR A CA 1
ATOM 1925 C C . TYR A 1 269 ? -18.494 19.947 16.049 1.00 63.53 269 TYR A C 1
ATOM 1927 O O . TYR A 1 269 ? -18.138 20.915 15.379 1.00 63.53 269 TYR A O 1
ATOM 1935 N N . THR A 1 270 ? -17.806 19.511 17.119 1.00 57.28 270 THR A N 1
ATOM 1936 C CA . THR A 1 270 ? -16.364 19.659 17.485 1.00 57.28 270 THR A CA 1
ATOM 1937 C C . THR A 1 270 ? -15.859 20.820 18.375 1.00 57.28 270 THR A C 1
ATOM 1939 O O . THR A 1 270 ? -16.004 21.994 18.055 1.00 57.28 270 THR A O 1
ATOM 1942 N N . THR A 1 271 ? -15.079 20.465 19.416 1.00 42.50 271 THR A N 1
ATOM 1943 C CA . THR A 1 271 ? -13.993 21.275 20.033 1.00 42.50 271 THR A CA 1
ATOM 1944 C C . THR A 1 271 ? -12.619 20.562 19.949 1.00 42.50 271 THR A C 1
ATOM 1946 O O . THR A 1 271 ? -11.837 20.564 20.892 1.00 42.50 271 THR A O 1
ATOM 1949 N N . ALA A 1 272 ? -12.339 20.018 18.752 1.00 49.75 272 ALA A N 1
ATOM 1950 C CA . ALA A 1 272 ? -11.044 19.646 18.139 1.00 49.75 272 ALA A CA 1
ATOM 1951 C C . ALA A 1 272 ? -10.176 18.491 18.717 1.00 49.75 272 ALA A C 1
ATOM 1953 O O . ALA A 1 272 ? -10.250 18.183 19.902 1.00 49.75 272 ALA A O 1
ATOM 1954 N N . PRO A 1 273 ? -9.255 17.903 17.909 1.00 48.06 273 PRO A N 1
ATOM 1955 C CA . PRO A 1 273 ? -9.129 17.931 16.446 1.00 48.06 273 PRO A CA 1
ATOM 1956 C C . PRO A 1 273 ? -9.336 16.531 15.831 1.00 48.06 273 PRO A C 1
ATOM 1958 O O . PRO A 1 273 ? -8.603 15.587 16.128 1.00 48.06 273 PRO A O 1
ATOM 1961 N N . GLY A 1 274 ? -10.280 16.407 14.895 1.00 47.38 274 GLY A N 1
ATOM 1962 C CA . GLY A 1 274 ? -10.206 15.335 13.903 1.00 47.38 274 GLY A CA 1
ATOM 1963 C C . GLY A 1 274 ? -8.980 15.613 13.042 1.00 47.38 274 GLY A C 1
ATOM 1964 O O . GLY A 1 274 ? -8.982 16.588 12.297 1.00 47.38 274 GLY A O 1
ATOM 1965 N N . GLY A 1 275 ? -7.910 14.842 13.228 1.00 52.81 275 GLY A N 1
ATOM 1966 C CA . GLY A 1 275 ? -6.669 15.057 12.495 1.00 52.81 275 GLY A CA 1
ATOM 1967 C C . GLY A 1 275 ? -6.908 14.918 10.996 1.00 52.81 275 GLY A C 1
ATOM 1968 O O . GLY A 1 275 ? -7.327 13.857 10.537 1.00 52.81 275 GLY A O 1
ATOM 1969 N N . ASP A 1 276 ? -6.615 15.986 10.258 1.00 62.09 276 ASP A N 1
ATOM 1970 C CA . ASP A 1 276 ? -6.275 15.888 8.848 1.00 62.09 276 ASP A CA 1
ATOM 1971 C C . ASP A 1 276 ? -5.134 14.873 8.708 1.00 62.09 276 ASP A C 1
ATOM 1973 O O . ASP A 1 276 ? -4.149 14.908 9.451 1.00 62.09 276 ASP A O 1
ATOM 1977 N N . GLY A 1 277 ? -5.289 13.914 7.811 1.00 74.00 277 GLY A N 1
ATOM 1978 C CA . GLY A 1 277 ? -4.403 12.766 7.759 1.00 74.00 277 GLY A CA 1
ATOM 1979 C C . GLY A 1 277 ? -4.501 12.079 6.413 1.00 74.00 277 GLY A C 1
ATOM 1980 O O . GLY A 1 277 ? -5.502 12.247 5.752 1.00 74.00 277 GLY A O 1
ATOM 1981 N N . SER A 1 278 ? -3.461 11.358 6.006 1.00 90.50 278 SER A N 1
ATOM 1982 C CA . SER A 1 278 ? -3.191 10.893 4.638 1.00 90.50 278 SER A CA 1
ATOM 1983 C C . SER A 1 278 ? -3.259 9.368 4.513 1.00 90.50 278 SER A C 1
ATOM 1985 O O . SER A 1 278 ? -3.113 8.648 5.506 1.00 90.50 278 SER A O 1
ATOM 1987 N N . CYS A 1 279 ? -3.401 8.844 3.299 1.00 96.50 279 CYS A N 1
ATOM 1988 C CA . CYS A 1 279 ? -3.228 7.420 3.035 1.00 96.50 279 CYS A CA 1
ATOM 1989 C C . CYS A 1 279 ? -2.463 7.177 1.732 1.00 96.50 279 CYS A C 1
ATOM 1991 O O . CYS A 1 279 ? -2.908 7.543 0.644 1.00 96.50 279 CYS A O 1
ATOM 1993 N N . MET A 1 280 ? -1.328 6.482 1.841 1.00 98.69 280 MET A N 1
ATOM 1994 C CA . MET A 1 280 ? -0.644 5.932 0.672 1.00 98.69 280 MET A CA 1
ATOM 1995 C C . MET A 1 280 ? -1.140 4.519 0.414 1.00 98.69 280 MET A C 1
ATOM 1997 O O . MET A 1 280 ? -1.094 3.676 1.312 1.00 98.69 280 MET A O 1
ATOM 2001 N N . ILE A 1 281 ? -1.568 4.249 -0.817 1.00 98.94 281 ILE A N 1
ATOM 2002 C CA . ILE A 1 281 ? -2.024 2.930 -1.248 1.00 98.94 281 ILE A CA 1
ATOM 2003 C C . ILE A 1 281 ? -1.172 2.464 -2.429 1.00 98.94 281 ILE A C 1
ATOM 2005 O O . ILE A 1 281 ? -1.026 3.166 -3.427 1.00 98.94 281 ILE A O 1
ATOM 2009 N N . VAL A 1 282 ? -0.632 1.254 -2.341 1.00 99.00 282 VAL A N 1
ATOM 2010 C CA . VAL A 1 282 ? 0.101 0.600 -3.427 1.00 99.00 282 VAL A CA 1
ATOM 2011 C C . VAL A 1 282 ? -0.681 -0.627 -3.870 1.00 99.00 282 VAL A C 1
ATOM 2013 O O . VAL A 1 282 ? -1.005 -1.486 -3.052 1.00 99.00 282 VAL A O 1
ATOM 2016 N N . VAL A 1 283 ? -0.987 -0.713 -5.163 1.00 99.00 283 VAL A N 1
ATOM 2017 C CA . VAL A 1 283 ? -1.708 -1.826 -5.787 1.00 99.00 283 VAL A CA 1
ATOM 2018 C C . VAL A 1 283 ? -0.769 -2.545 -6.751 1.00 99.00 283 VAL A C 1
ATOM 2020 O O . VAL A 1 283 ? -0.248 -1.945 -7.686 1.00 99.00 283 VAL A O 1
ATOM 2023 N N . ALA A 1 284 ? -0.584 -3.845 -6.557 1.00 98.94 284 ALA A N 1
ATOM 2024 C CA . ALA A 1 284 ? 0.174 -4.699 -7.460 1.00 98.94 284 ALA A CA 1
ATOM 2025 C C . ALA A 1 284 ? -0.747 -5.737 -8.106 1.00 98.94 284 ALA A C 1
ATOM 2027 O O . ALA A 1 284 ? -1.700 -6.216 -7.486 1.00 98.94 284 ALA A O 1
ATOM 2028 N N . THR A 1 285 ? -0.454 -6.138 -9.340 1.00 98.94 285 THR A N 1
ATOM 2029 C CA . THR A 1 285 ? -1.126 -7.276 -9.977 1.00 98.94 285 THR A CA 1
ATOM 2030 C C . THR A 1 285 ? -0.214 -7.994 -10.962 1.00 98.94 285 THR A C 1
ATOM 2032 O O . THR A 1 285 ? 0.688 -7.391 -11.527 1.00 98.94 285 THR A O 1
ATOM 2035 N N . ASN A 1 286 ? -0.458 -9.280 -11.207 1.00 98.62 286 ASN A N 1
ATOM 2036 C CA . ASN A 1 286 ? 0.153 -10.009 -12.323 1.00 98.62 286 ASN A CA 1
ATOM 2037 C C . ASN A 1 286 ? -0.755 -10.063 -13.568 1.00 98.62 286 ASN A C 1
ATOM 2039 O O . ASN A 1 286 ? -0.459 -10.795 -14.511 1.00 98.62 286 ASN A O 1
ATOM 2043 N N . ALA A 1 287 ? -1.862 -9.313 -13.592 1.00 98.50 287 ALA A N 1
ATOM 2044 C CA . ALA A 1 287 ? -2.678 -9.146 -14.790 1.00 98.50 287 ALA A CA 1
ATOM 2045 C C . ALA A 1 287 ? -1.956 -8.257 -15.820 1.00 98.50 287 ALA A C 1
ATOM 2047 O O . ALA A 1 287 ? -1.463 -7.190 -15.442 1.00 98.50 287 ALA A O 1
ATOM 2048 N N . PRO A 1 288 ? -1.907 -8.622 -17.116 1.00 97.94 288 PRO A N 1
ATOM 2049 C CA . PRO A 1 288 ? -1.283 -7.793 -18.144 1.00 97.94 288 PRO A CA 1
ATOM 2050 C C . PRO A 1 288 ? -2.150 -6.567 -18.437 1.00 97.94 288 PRO A C 1
ATOM 2052 O O . PRO A 1 288 ? -3.132 -6.636 -19.178 1.00 97.94 288 PRO A O 1
ATOM 2055 N N . LEU A 1 289 ? -1.803 -5.435 -17.826 1.00 98.38 289 LEU A N 1
ATOM 2056 C CA . LEU A 1 289 ? -2.557 -4.185 -17.900 1.00 98.38 289 LEU A CA 1
ATOM 2057 C C . LEU A 1 289 ? -1.698 -3.071 -18.485 1.00 98.38 289 LEU A C 1
ATOM 2059 O O . LEU A 1 289 ? -0.546 -2.909 -18.099 1.00 98.38 289 LEU A O 1
ATOM 2063 N N . SER A 1 290 ? -2.293 -2.271 -19.369 1.00 97.62 290 SER A N 1
ATOM 2064 C CA . SER A 1 290 ? -1.684 -1.020 -19.817 1.00 97.62 290 SER A CA 1
ATOM 2065 C C . SER A 1 290 ? -1.703 0.039 -18.702 1.00 97.62 290 SER A C 1
ATOM 2067 O O . SER A 1 290 ? -2.545 -0.052 -17.800 1.00 97.62 290 SER A O 1
ATOM 2069 N N . PRO A 1 291 ? -0.869 1.093 -18.787 1.00 97.81 291 PRO A N 1
ATOM 2070 C CA . PRO A 1 291 ? -0.858 2.187 -17.809 1.00 97.81 291 PRO A CA 1
ATOM 2071 C C . PRO A 1 291 ? -2.244 2.807 -17.578 1.00 97.81 291 PRO A C 1
ATOM 2073 O O . PRO A 1 291 ? -2.706 2.926 -16.448 1.00 97.81 291 PRO A O 1
ATOM 2076 N N . HIS A 1 292 ? -3.002 3.064 -18.645 1.00 97.81 292 HIS A N 1
ATOM 2077 C CA . HIS A 1 292 ? -4.378 3.558 -18.523 1.00 97.81 292 HIS A CA 1
ATOM 2078 C C . HIS A 1 292 ? -5.317 2.568 -17.797 1.00 97.81 292 HIS A C 1
ATOM 2080 O O . HIS A 1 292 ? -6.192 2.969 -17.026 1.00 97.81 292 HIS A O 1
ATOM 2086 N N . ALA A 1 293 ? -5.169 1.256 -18.014 1.00 98.56 293 ALA A N 1
ATOM 2087 C CA . ALA A 1 293 ? -5.955 0.261 -17.282 1.00 98.56 293 ALA A CA 1
ATOM 2088 C C . ALA A 1 293 ? -5.544 0.177 -15.800 1.00 98.56 293 ALA A C 1
ATOM 2090 O O . ALA A 1 293 ? -6.418 -0.006 -14.948 1.00 98.56 293 ALA A O 1
ATOM 2091 N N . LEU A 1 294 ? -4.257 0.366 -15.493 1.00 98.88 294 LEU A N 1
ATOM 2092 C CA . LEU A 1 294 ? -3.738 0.479 -14.129 1.00 98.88 294 LEU A CA 1
ATOM 2093 C C . LEU A 1 294 ? -4.257 1.731 -13.423 1.00 98.88 294 LEU A C 1
ATOM 2095 O O . LEU A 1 294 ? -4.655 1.638 -12.269 1.00 98.88 294 LEU A O 1
ATOM 2099 N N . GLU A 1 295 ? -4.371 2.869 -14.104 1.00 98.75 295 GLU A N 1
ATOM 2100 C CA . GLU A 1 295 ? -4.969 4.075 -13.517 1.00 98.75 295 GLU A CA 1
ATOM 2101 C C . GLU A 1 295 ? -6.447 3.840 -13.157 1.00 98.75 295 GLU A C 1
ATOM 2103 O O . GLU A 1 295 ? -6.927 4.215 -12.084 1.00 98.75 295 GLU A O 1
ATOM 2108 N N . ARG A 1 296 ? -7.191 3.137 -14.026 1.00 98.69 296 ARG A N 1
ATOM 2109 C CA . ARG A 1 296 ? -8.573 2.722 -13.729 1.00 98.69 296 ARG A CA 1
ATOM 2110 C C . ARG A 1 296 ? -8.643 1.772 -12.533 1.00 98.69 296 ARG A C 1
ATOM 2112 O O . ARG A 1 296 ? -9.605 1.864 -11.771 1.00 98.69 296 ARG A O 1
ATOM 2119 N N . LEU A 1 297 ? -7.666 0.876 -12.386 1.00 98.69 297 LEU A N 1
ATOM 2120 C CA . LEU A 1 297 ? -7.534 -0.016 -11.233 1.00 98.69 297 LEU A CA 1
ATOM 2121 C C . LEU A 1 297 ? -7.243 0.789 -9.958 1.00 98.69 297 LEU A C 1
ATOM 2123 O O . LEU A 1 297 ? -7.951 0.628 -8.969 1.00 98.69 297 LEU A O 1
ATOM 2127 N N . ALA A 1 298 ? -6.297 1.729 -10.014 1.00 98.81 298 ALA A N 1
ATOM 2128 C CA . ALA A 1 298 ? -5.917 2.614 -8.915 1.00 98.81 298 ALA A CA 1
ATOM 2129 C C . ALA A 1 298 ? -7.122 3.396 -8.362 1.00 98.81 298 ALA A C 1
ATOM 2131 O O . ALA A 1 298 ? -7.343 3.434 -7.154 1.00 98.81 298 ALA A O 1
ATOM 2132 N N . LYS A 1 299 ? -7.995 3.904 -9.245 1.00 98.75 299 LYS A N 1
ATOM 2133 C CA . LYS A 1 299 ? -9.261 4.568 -8.866 1.00 98.75 299 LYS A CA 1
ATOM 2134 C C . LYS A 1 299 ? -10.167 3.715 -7.970 1.00 98.75 299 LYS A C 1
ATOM 2136 O O . LYS A 1 299 ? -10.983 4.257 -7.234 1.00 98.75 299 LYS A O 1
ATOM 2141 N N . ARG A 1 300 ? -10.076 2.383 -8.043 1.00 98.75 300 ARG A N 1
ATOM 2142 C CA . ARG A 1 300 ? -10.903 1.470 -7.235 1.00 98.75 300 ARG A CA 1
ATOM 2143 C C . ARG A 1 300 ? -10.403 1.321 -5.808 1.00 98.75 300 ARG A C 1
ATOM 2145 O O . ARG A 1 300 ? -11.221 1.080 -4.929 1.00 98.75 300 ARG A O 1
ATOM 2152 N N . ALA A 1 301 ? -9.113 1.526 -5.560 1.00 98.81 301 ALA A N 1
ATOM 2153 C CA . ALA A 1 301 ? -8.578 1.474 -4.205 1.00 98.81 301 ALA A CA 1
ATOM 2154 C C . ALA A 1 301 ? -9.227 2.543 -3.310 1.00 98.81 301 ALA A C 1
ATOM 2156 O O . ALA A 1 301 ? -9.608 2.260 -2.179 1.00 98.81 301 ALA A O 1
ATOM 2157 N N . VAL A 1 302 ? -9.487 3.734 -3.858 1.00 98.31 302 VAL A N 1
ATOM 2158 C CA . VAL A 1 302 ? -10.192 4.809 -3.140 1.00 98.31 302 VAL A CA 1
ATOM 2159 C C . VAL A 1 302 ? -11.623 4.416 -2.749 1.00 98.31 302 VAL A C 1
ATOM 2161 O O . VAL A 1 302 ? -12.103 4.830 -1.700 1.00 98.31 302 VAL A O 1
ATOM 2164 N N . LEU A 1 303 ? -12.299 3.556 -3.521 1.00 98.44 303 LEU A N 1
ATOM 2165 C CA . LEU A 1 303 ? -13.607 3.031 -3.113 1.00 98.44 303 LEU A CA 1
ATOM 2166 C C . LEU A 1 303 ? -13.481 2.109 -1.893 1.00 98.44 303 LEU A C 1
ATOM 2168 O O . LEU A 1 303 ? -14.311 2.186 -0.994 1.00 98.44 303 LEU A O 1
ATOM 2172 N N . GLY A 1 304 ? -12.441 1.269 -1.837 1.00 98.50 304 GLY A N 1
ATOM 2173 C CA . GLY A 1 304 ? -12.148 0.443 -0.660 1.00 98.50 304 GLY A CA 1
ATOM 2174 C C . GLY A 1 304 ? -11.828 1.291 0.573 1.00 98.50 304 GLY A C 1
ATOM 2175 O O . GLY A 1 304 ? -12.357 1.027 1.648 1.00 98.50 304 GLY A O 1
ATOM 2176 N N . LEU A 1 305 ? -11.057 2.369 0.397 1.00 98.00 305 LEU A N 1
ATOM 2177 C CA . LEU A 1 305 ? -10.797 3.368 1.439 1.00 98.00 305 LEU A CA 1
ATOM 2178 C C . LEU A 1 305 ? -12.086 4.076 1.902 1.00 98.00 305 LEU A C 1
ATOM 2180 O O . LEU A 1 305 ? -12.278 4.318 3.087 1.00 98.00 305 LEU A O 1
ATOM 2184 N N . GLY A 1 306 ? -13.011 4.385 0.993 1.00 97.81 306 GLY A N 1
ATOM 2185 C CA . GLY A 1 306 ? -14.308 4.963 1.359 1.00 97.81 306 GLY A CA 1
ATOM 2186 C C . GLY A 1 306 ? -15.169 4.011 2.199 1.00 97.81 306 GLY A C 1
ATOM 2187 O O . GLY A 1 306 ? -15.839 4.445 3.134 1.00 97.81 306 GLY A O 1
ATOM 2188 N N . ARG A 1 307 ? -15.119 2.698 1.929 1.00 98.25 307 ARG A N 1
ATOM 2189 C CA . ARG A 1 307 ? -15.896 1.678 2.669 1.00 98.25 307 ARG A CA 1
ATOM 2190 C C . ARG A 1 307 ? -15.463 1.508 4.124 1.00 98.25 307 ARG A C 1
ATOM 2192 O O . ARG A 1 307 ? -16.257 1.039 4.936 1.00 98.25 307 ARG A O 1
ATOM 2199 N N . THR A 1 308 ? -14.248 1.925 4.467 1.00 98.06 308 THR A N 1
ATOM 2200 C CA . THR A 1 308 ? -13.760 1.915 5.852 1.00 98.06 308 THR A CA 1
ATOM 2201 C C . THR A 1 308 ? -14.224 3.147 6.629 1.00 98.06 308 THR A C 1
ATOM 2203 O O . THR A 1 308 ? -14.120 3.151 7.853 1.00 98.06 308 THR A O 1
ATOM 2206 N N . GLY A 1 309 ? -14.762 4.169 5.948 1.00 95.31 309 GLY A N 1
ATOM 2207 C CA . GLY A 1 309 ? -15.263 5.399 6.560 1.00 95.31 309 GLY A CA 1
ATOM 2208 C C . GLY A 1 309 ? -14.441 6.656 6.282 1.00 95.31 309 GLY A C 1
ATOM 2209 O O . GLY A 1 309 ? -14.682 7.677 6.932 1.00 95.31 309 GLY A O 1
ATOM 2210 N N . SER A 1 310 ? -13.475 6.602 5.356 1.00 94.06 310 SER A N 1
ATOM 2211 C CA . SER A 1 310 ? -12.763 7.802 4.908 1.00 94.06 310 SER A CA 1
ATOM 2212 C C . SER A 1 310 ? -13.682 8.720 4.108 1.00 94.06 310 SER A C 1
ATOM 2214 O O . SER A 1 310 ? -14.442 8.273 3.249 1.00 94.06 310 SER A O 1
ATOM 2216 N N . VAL A 1 311 ? -13.539 10.021 4.342 1.00 90.69 311 VAL A N 1
ATOM 2217 C CA . VAL A 1 311 ? -14.098 11.079 3.486 1.00 90.69 311 VAL A CA 1
ATOM 2218 C C . VAL A 1 311 ? -13.010 11.848 2.742 1.00 90.69 311 VAL A C 1
ATOM 2220 O O . VAL A 1 311 ? -13.323 12.833 2.084 1.00 90.69 311 VAL A O 1
ATOM 2223 N N . MET A 1 312 ? -11.748 11.412 2.867 1.00 92.12 312 MET A N 1
ATOM 2224 C CA . MET A 1 312 ? -10.583 12.055 2.254 1.00 92.12 312 MET A CA 1
ATOM 2225 C C . MET A 1 312 ? -10.524 13.543 2.621 1.00 92.12 312 MET A C 1
ATOM 2227 O O . MET A 1 312 ? -10.661 14.426 1.777 1.00 92.12 312 MET A O 1
ATOM 2231 N N . GLN A 1 313 ? -10.413 13.796 3.931 1.00 88.38 313 GLN A N 1
ATOM 2232 C CA . GLN A 1 313 ? -10.500 15.127 4.544 1.00 88.38 313 GLN A CA 1
ATOM 2233 C C . GLN A 1 313 ? -9.538 16.127 3.895 1.00 88.38 313 GLN A C 1
ATOM 2235 O O . GLN A 1 313 ? -8.532 15.731 3.317 1.00 88.38 313 GLN A O 1
ATOM 2240 N N . ASN A 1 314 ? -9.826 17.426 4.022 1.00 88.75 314 ASN A N 1
ATOM 2241 C CA . ASN A 1 314 ? -9.090 18.493 3.339 1.00 88.75 314 ASN A CA 1
ATOM 2242 C C . ASN A 1 314 ? -7.563 18.362 3.462 1.00 88.75 314 ASN A C 1
ATOM 2244 O O . ASN A 1 314 ? -6.881 18.435 2.444 1.00 88.75 314 ASN A O 1
ATOM 2248 N N . GLY A 1 315 ? -7.029 18.121 4.664 1.00 86.50 315 GLY A N 1
ATOM 2249 C CA . GLY A 1 315 ? -5.587 17.964 4.867 1.00 86.50 315 GLY A CA 1
ATOM 2250 C C . GLY A 1 315 ? -5.039 16.547 4.619 1.00 86.50 315 GLY A C 1
ATOM 2251 O O . GLY A 1 315 ? -3.966 16.209 5.115 1.00 86.50 315 GLY A O 1
ATOM 2252 N N . SER A 1 316 ? -5.762 15.712 3.866 1.00 88.31 316 SER A N 1
ATOM 2253 C CA . SER A 1 316 ? -5.354 14.358 3.476 1.00 88.31 316 SER A CA 1
ATOM 2254 C C . SER A 1 316 ? -4.619 14.291 2.135 1.00 88.31 316 SER A C 1
ATOM 2256 O O . SER A 1 316 ? -5.134 14.716 1.100 1.00 88.31 316 SER A O 1
ATOM 2258 N N . GLY A 1 317 ? -3.436 13.679 2.120 1.00 94.06 317 GLY A N 1
ATOM 2259 C CA . GLY A 1 317 ? -2.806 13.148 0.915 1.00 94.06 317 GLY A CA 1
ATOM 2260 C C . GLY A 1 317 ? -3.241 11.705 0.662 1.00 94.06 317 GLY A C 1
ATOM 2261 O O . GLY A 1 317 ? -2.627 10.778 1.184 1.00 94.06 317 GLY A O 1
ATOM 2262 N N . ASP A 1 318 ? -4.277 11.501 -0.146 1.00 97.25 318 ASP A N 1
ATOM 2263 C CA . ASP A 1 318 ? -4.766 10.175 -0.533 1.00 97.25 318 ASP A CA 1
ATOM 2264 C C . ASP A 1 318 ? -4.316 9.840 -1.954 1.00 97.25 318 ASP A C 1
ATOM 2266 O O . ASP A 1 318 ? -4.933 10.263 -2.939 1.00 97.25 318 ASP A O 1
ATOM 2270 N N . TYR A 1 319 ? -3.247 9.056 -2.065 1.00 98.38 319 TYR A N 1
ATOM 2271 C CA . TYR A 1 319 ? -2.653 8.674 -3.345 1.00 98.38 319 TYR A CA 1
ATOM 2272 C C . TYR A 1 319 ? -2.629 7.163 -3.531 1.00 98.38 319 TYR A C 1
ATOM 2274 O O . TYR A 1 319 ? -2.402 6.394 -2.595 1.00 98.38 319 TYR A O 1
ATOM 2282 N N . VAL A 1 320 ? -2.791 6.740 -4.783 1.00 98.88 320 VAL A N 1
ATOM 2283 C CA . VAL A 1 320 ? -2.697 5.340 -5.186 1.00 98.88 320 VAL A CA 1
ATOM 2284 C C . VAL A 1 320 ? -1.628 5.184 -6.257 1.00 98.88 320 VAL A C 1
ATOM 2286 O O . VAL A 1 320 ? -1.703 5.838 -7.294 1.00 98.88 320 VAL A O 1
ATOM 2289 N N . ILE A 1 321 ? -0.670 4.287 -6.040 1.00 98.94 321 ILE A N 1
ATOM 2290 C CA . ILE A 1 321 ? 0.297 3.844 -7.051 1.00 98.94 321 ILE A CA 1
ATOM 2291 C C . ILE A 1 321 ? -0.100 2.427 -7.460 1.00 98.94 321 ILE A C 1
ATOM 2293 O O . ILE A 1 321 ? -0.167 1.544 -6.610 1.00 98.94 321 ILE A O 1
ATOM 2297 N N . ALA A 1 322 ? -0.375 2.190 -8.740 1.00 98.94 322 ALA A N 1
ATOM 2298 C CA . ALA A 1 322 ? -0.708 0.865 -9.255 1.00 98.94 322 ALA A CA 1
ATOM 2299 C C . ALA A 1 322 ? 0.328 0.405 -10.279 1.00 98.94 322 ALA A C 1
ATOM 2301 O O . ALA A 1 322 ? 0.655 1.164 -11.185 1.00 98.94 322 ALA A O 1
ATOM 2302 N N . PHE A 1 323 ? 0.799 -0.837 -10.183 1.00 98.94 323 PHE A N 1
ATOM 2303 C CA . PHE A 1 323 ? 1.712 -1.425 -11.166 1.00 98.94 323 PHE A CA 1
ATOM 2304 C C . PHE A 1 323 ? 1.355 -2.878 -11.493 1.00 98.94 323 PHE A C 1
ATOM 2306 O O . PHE A 1 323 ? 0.680 -3.562 -10.717 1.00 98.94 323 PHE A O 1
ATOM 2313 N N . SER A 1 324 ? 1.815 -3.357 -12.653 1.00 98.81 324 SER A N 1
ATOM 2314 C CA . SER A 1 324 ? 1.691 -4.766 -13.042 1.00 98.81 324 SER A CA 1
ATOM 2315 C C . SER A 1 324 ? 3.050 -5.438 -13.216 1.00 98.81 324 SER A C 1
ATOM 2317 O O . SER A 1 324 ? 3.957 -4.866 -13.806 1.00 98.81 324 SER A O 1
ATOM 2319 N N . THR A 1 325 ? 3.187 -6.675 -12.735 1.00 98.50 325 THR A N 1
ATOM 2320 C CA . THR A 1 325 ? 4.391 -7.505 -12.920 1.00 98.50 325 THR A CA 1
ATOM 2321 C C . THR A 1 325 ? 4.322 -8.408 -14.153 1.00 98.50 325 THR A C 1
ATOM 2323 O O . THR A 1 325 ? 5.229 -9.205 -14.381 1.00 98.50 325 THR A O 1
ATOM 2326 N N . ALA A 1 326 ? 3.258 -8.305 -14.955 1.00 97.38 326 ALA A N 1
ATOM 2327 C CA . ALA A 1 326 ? 2.981 -9.233 -16.051 1.00 97.38 326 ALA A CA 1
ATOM 2328 C C . ALA A 1 326 ? 3.974 -9.150 -17.222 1.00 97.38 326 ALA A C 1
ATOM 2330 O O . ALA A 1 326 ? 4.139 -10.126 -17.951 1.00 97.38 326 ALA A O 1
ATOM 2331 N N . TYR A 1 327 ? 4.598 -7.991 -17.432 1.00 95.75 327 TYR A N 1
ATOM 2332 C CA . TYR A 1 327 ? 5.582 -7.775 -18.489 1.00 95.75 327 TYR A CA 1
ATOM 2333 C C . TYR A 1 327 ? 6.580 -6.683 -18.096 1.00 95.75 327 TYR A C 1
ATOM 2335 O O . TYR A 1 327 ? 6.315 -5.875 -17.204 1.00 95.75 327 TYR A O 1
ATOM 2343 N N . ARG A 1 328 ? 7.736 -6.678 -18.768 1.00 95.00 328 ARG A N 1
ATOM 2344 C CA . ARG A 1 328 ? 8.791 -5.670 -18.606 1.00 95.00 328 ARG A CA 1
ATOM 2345 C C . ARG A 1 328 ? 8.802 -4.723 -19.798 1.00 95.00 328 ARG A C 1
ATOM 2347 O O . ARG A 1 328 ? 8.568 -5.152 -20.925 1.00 95.00 328 ARG A O 1
ATOM 2354 N N . ILE A 1 329 ? 9.110 -3.462 -19.537 1.00 93.12 329 ILE A N 1
ATOM 2355 C CA . ILE A 1 329 ? 9.375 -2.429 -20.535 1.00 93.12 329 ILE A CA 1
ATOM 2356 C C . ILE A 1 329 ? 10.878 -2.181 -20.475 1.00 93.12 329 ILE A C 1
ATOM 2358 O O . ILE A 1 329 ? 11.382 -1.504 -19.576 1.00 93.12 329 ILE A O 1
ATOM 2362 N N . THR A 1 330 ? 11.608 -2.845 -21.368 1.00 89.62 330 THR A N 1
ATOM 2363 C CA . THR A 1 330 ? 13.070 -2.812 -21.353 1.00 89.62 330 THR A CA 1
ATOM 2364 C C . THR A 1 330 ? 13.595 -1.527 -21.969 1.00 89.62 330 THR A C 1
ATOM 2366 O O . THR A 1 330 ? 13.040 -1.030 -22.942 1.00 89.62 330 THR A O 1
ATOM 2369 N N . ASP A 1 331 ? 14.697 -1.006 -21.450 1.00 80.06 331 ASP A N 1
ATOM 2370 C CA . ASP A 1 331 ? 15.419 0.089 -22.094 1.00 80.06 331 ASP A CA 1
ATOM 2371 C C . ASP A 1 331 ? 16.249 -0.470 -23.262 1.00 80.06 331 ASP A C 1
ATOM 2373 O O . ASP A 1 331 ? 17.183 -1.246 -23.056 1.00 80.06 331 ASP A O 1
ATOM 2377 N N . HIS A 1 332 ? 15.856 -0.175 -24.503 1.00 77.56 332 HIS A N 1
ATOM 2378 C CA . HIS A 1 332 ? 16.505 -0.722 -25.695 1.00 77.56 332 HIS A CA 1
ATOM 2379 C C . HIS A 1 332 ? 16.379 0.209 -26.904 1.00 77.56 332 HIS A C 1
ATOM 2381 O O . HIS A 1 332 ? 15.396 0.921 -27.064 1.00 77.56 332 HIS A O 1
ATOM 2387 N N . HIS A 1 333 ? 17.364 0.165 -27.807 1.00 73.44 333 HIS A N 1
ATOM 2388 C CA . HIS A 1 333 ? 17.427 1.024 -29.001 1.00 73.44 333 HIS A CA 1
ATOM 2389 C C . HIS A 1 333 ? 16.499 0.588 -30.151 1.00 73.44 333 HIS A C 1
ATOM 2391 O O . HIS A 1 333 ? 16.709 0.979 -31.301 1.00 73.44 333 HIS A O 1
ATOM 2397 N N . ARG A 1 334 ? 15.509 -0.275 -29.890 1.00 79.06 334 ARG A N 1
ATOM 2398 C CA . ARG A 1 334 ? 14.571 -0.703 -30.936 1.00 79.06 334 ARG A CA 1
ATOM 2399 C C . ARG A 1 334 ? 13.544 0.396 -31.181 1.00 79.06 334 ARG A C 1
ATOM 2401 O O . ARG A 1 334 ? 13.148 1.102 -30.267 1.00 79.06 334 ARG A O 1
ATOM 2408 N N . VAL A 1 335 ? 13.087 0.495 -32.427 1.00 84.31 335 VAL A N 1
ATOM 2409 C CA . VAL A 1 335 ? 12.025 1.440 -32.814 1.00 84.31 335 VAL A CA 1
ATOM 2410 C C . VAL A 1 335 ? 10.664 1.015 -32.253 1.00 84.31 335 VAL A C 1
ATOM 2412 O O . VAL A 1 335 ? 9.812 1.862 -32.013 1.00 84.31 335 VAL A O 1
ATOM 2415 N N . LEU A 1 336 ? 10.449 -0.292 -32.065 1.00 84.62 336 LEU A N 1
ATOM 2416 C CA . LEU A 1 336 ? 9.185 -0.862 -31.607 1.00 84.62 336 LEU A CA 1
ATOM 2417 C C . LEU A 1 336 ? 9.403 -1.765 -30.395 1.00 84.62 336 LEU A C 1
ATOM 2419 O O . LEU A 1 336 ? 10.271 -2.645 -30.423 1.00 84.62 336 LEU A O 1
ATOM 2423 N N . ASP A 1 337 ? 8.537 -1.599 -29.400 1.00 83.69 337 ASP A N 1
ATOM 2424 C CA . ASP A 1 337 ? 8.380 -2.555 -28.310 1.00 83.69 337 ASP A CA 1
ATOM 2425 C C . ASP A 1 337 ? 7.705 -3.849 -28.799 1.00 83.69 337 ASP A C 1
ATOM 2427 O O . ASP A 1 337 ? 6.882 -3.821 -29.726 1.00 83.69 337 ASP A O 1
ATOM 2431 N N . PRO A 1 338 ? 7.993 -5.002 -28.167 1.00 85.25 338 PRO A N 1
ATOM 2432 C CA . PRO A 1 338 ? 7.237 -6.224 -28.406 1.00 85.25 338 PRO A CA 1
ATOM 2433 C C . PRO A 1 338 ? 5.742 -6.031 -28.099 1.00 85.25 338 PRO A C 1
ATOM 2435 O O . PRO A 1 338 ? 5.394 -5.421 -27.085 1.00 85.25 338 PRO A O 1
ATOM 2438 N N . PRO A 1 339 ? 4.829 -6.582 -28.920 1.00 88.44 339 PRO A N 1
ATOM 2439 C CA . PRO A 1 339 ? 3.403 -6.480 -28.647 1.00 88.44 339 PRO A CA 1
ATOM 2440 C C . PRO A 1 339 ? 3.042 -7.233 -27.362 1.00 88.44 339 PRO A C 1
ATOM 2442 O O . PRO A 1 339 ? 3.395 -8.400 -27.187 1.00 88.44 339 PRO A O 1
ATOM 2445 N N . VAL A 1 340 ? 2.275 -6.580 -26.489 1.00 91.50 340 VAL A N 1
ATOM 2446 C CA . VAL A 1 340 ? 1.761 -7.172 -25.249 1.00 91.50 340 VAL A CA 1
ATOM 2447 C C . VAL A 1 340 ? 0.250 -7.348 -25.354 1.00 91.50 340 VAL A C 1
ATOM 2449 O O . VAL A 1 340 ? -0.500 -6.382 -25.515 1.00 91.50 340 VAL A O 1
ATOM 2452 N N . ALA A 1 341 ? -0.220 -8.588 -25.223 1.00 93.50 341 ALA A N 1
ATOM 2453 C CA . ALA A 1 341 ? -1.641 -8.865 -25.065 1.00 93.50 341 ALA A CA 1
ATOM 2454 C C . ALA A 1 341 ? -2.090 -8.424 -23.665 1.00 93.50 341 ALA A C 1
ATOM 2456 O O . ALA A 1 341 ? -1.589 -8.926 -22.661 1.00 93.50 341 ALA A O 1
ATOM 2457 N N . THR A 1 342 ? -3.034 -7.487 -23.597 1.00 96.06 342 THR A N 1
ATOM 2458 C CA . THR A 1 342 ? -3.550 -6.948 -22.331 1.00 96.06 342 THR A CA 1
ATOM 2459 C C . THR A 1 342 ? -4.975 -7.412 -22.057 1.00 96.06 342 THR A C 1
ATOM 2461 O O . THR A 1 342 ? -5.712 -7.795 -22.970 1.00 96.06 342 THR A O 1
ATOM 2464 N N . VAL A 1 343 ? -5.380 -7.374 -20.785 1.00 95.44 343 VAL A N 1
ATOM 2465 C CA . VAL A 1 343 ? -6.746 -7.709 -20.368 1.00 95.44 343 VAL A CA 1
ATOM 2466 C C . VAL A 1 343 ? -7.745 -6.825 -21.115 1.00 95.44 343 VAL A C 1
ATOM 2468 O O . VAL A 1 343 ? -7.674 -5.593 -21.096 1.00 95.44 343 VAL A O 1
ATOM 2471 N N . ALA A 1 344 ? -8.717 -7.465 -21.764 1.00 93.44 344 ALA A N 1
ATOM 2472 C CA . ALA A 1 344 ? -9.750 -6.767 -22.511 1.00 93.44 344 ALA A CA 1
ATOM 2473 C C . ALA A 1 344 ? -10.559 -5.834 -21.597 1.00 93.44 344 ALA A C 1
ATOM 2475 O O . ALA A 1 344 ? -10.918 -6.182 -20.473 1.00 93.44 344 ALA A O 1
ATOM 2476 N N . ARG A 1 345 ? -10.957 -4.664 -22.113 1.00 90.81 345 ARG A N 1
ATOM 2477 C CA . ARG A 1 345 ? -11.688 -3.643 -21.335 1.00 90.81 345 ARG A CA 1
ATOM 2478 C C . ARG A 1 345 ? -12.932 -4.177 -20.611 1.00 90.81 345 ARG A C 1
ATOM 2480 O O . ARG A 1 345 ? -13.219 -3.714 -19.509 1.00 90.81 345 ARG A O 1
ATOM 2487 N N . ARG A 1 346 ? -13.654 -5.128 -21.220 1.00 91.38 346 ARG A N 1
ATOM 2488 C CA . ARG A 1 346 ? -14.866 -5.758 -20.658 1.00 91.38 346 ARG A CA 1
ATOM 2489 C C . ARG A 1 346 ? -14.575 -6.750 -19.522 1.00 91.38 346 ARG A C 1
ATOM 2491 O O . ARG A 1 346 ? -15.473 -7.033 -18.742 1.00 91.38 346 ARG A O 1
ATOM 2498 N N . ALA A 1 347 ? -13.338 -7.229 -19.399 1.00 94.06 347 ALA A N 1
ATOM 2499 C CA . ALA A 1 347 ? -12.911 -8.209 -18.399 1.00 94.06 347 ALA A CA 1
ATOM 2500 C C . ALA A 1 347 ? -12.280 -7.570 -17.143 1.00 94.06 347 ALA A C 1
ATOM 2502 O O . ALA A 1 347 ? -11.741 -8.273 -16.299 1.00 94.06 347 ALA A O 1
ATOM 2503 N N . MET A 1 348 ? -12.343 -6.241 -16.990 1.00 97.50 348 MET A N 1
ATOM 2504 C CA . MET A 1 348 ? -11.711 -5.531 -15.865 1.00 97.50 348 MET A CA 1
ATOM 2505 C C . MET A 1 348 ? -12.479 -5.625 -14.539 1.00 97.50 348 MET A C 1
ATOM 2507 O O . MET A 1 348 ? -11.900 -5.382 -13.485 1.00 97.50 348 MET A O 1
ATOM 2511 N N . ASN A 1 349 ? -13.776 -5.942 -14.561 1.00 97.50 349 ASN A N 1
ATOM 2512 C CA . ASN A 1 349 ? -14.615 -5.884 -13.359 1.00 97.50 349 ASN A CA 1
ATOM 2513 C C . ASN A 1 349 ? -14.125 -6.783 -12.205 1.00 97.50 349 ASN A C 1
ATOM 2515 O O . ASN A 1 349 ? -14.127 -6.299 -11.073 1.00 97.50 349 ASN A O 1
ATOM 2519 N N . PRO A 1 350 ? -13.650 -8.025 -12.437 1.00 97.31 350 PRO A N 1
ATOM 2520 C CA . PRO A 1 350 ? -13.075 -8.842 -11.368 1.00 97.31 350 PRO A CA 1
ATOM 2521 C C . PRO A 1 350 ? -11.835 -8.211 -10.723 1.00 97.31 350 PRO A C 1
ATOM 2523 O O . PRO A 1 350 ? -11.711 -8.242 -9.504 1.00 97.31 350 PRO A O 1
ATOM 2526 N N . LEU A 1 351 ? -10.960 -7.574 -11.514 1.00 98.69 351 LEU A N 1
ATOM 2527 C CA . LEU A 1 351 ? -9.799 -6.829 -11.003 1.00 98.69 351 LEU A CA 1
ATOM 2528 C C . LEU A 1 351 ? -10.241 -5.622 -10.173 1.00 98.69 351 LEU A C 1
ATOM 2530 O O . LEU A 1 351 ? -9.698 -5.379 -9.102 1.00 98.69 351 LEU A O 1
ATOM 2534 N N . PHE A 1 352 ? -11.266 -4.896 -10.626 1.00 98.81 352 PHE A N 1
ATOM 2535 C CA . PHE A 1 352 ? -11.818 -3.772 -9.874 1.00 98.81 352 PHE A CA 1
ATOM 2536 C C . PHE A 1 352 ? -12.392 -4.202 -8.527 1.00 98.81 352 PHE A C 1
ATOM 2538 O O . PHE A 1 352 ? -12.075 -3.572 -7.523 1.00 98.81 352 PHE A O 1
ATOM 2545 N N . LEU A 1 353 ? -13.194 -5.269 -8.494 1.00 98.50 353 LEU A N 1
ATOM 2546 C CA . LEU A 1 353 ? -13.727 -5.818 -7.248 1.00 98.50 353 LEU A CA 1
ATOM 2547 C C . LEU A 1 353 ? -12.595 -6.271 -6.318 1.00 98.50 353 LEU A C 1
ATOM 2549 O O . LEU A 1 353 ? -12.583 -5.896 -5.149 1.00 98.50 353 LEU A O 1
ATOM 2553 N N . ALA A 1 354 ? -11.616 -7.003 -6.857 1.00 98.75 354 ALA A N 1
ATOM 2554 C CA . ALA A 1 354 ? -10.440 -7.456 -6.125 1.00 98.75 354 ALA A CA 1
ATOM 2555 C C . ALA A 1 354 ? -9.682 -6.295 -5.466 1.00 98.75 354 ALA A C 1
ATOM 2557 O O . ALA A 1 354 ? -9.322 -6.399 -4.298 1.00 98.75 354 ALA A O 1
ATOM 2558 N N . THR A 1 355 ? -9.493 -5.175 -6.172 1.00 98.94 355 THR A N 1
ATOM 2559 C CA . THR A 1 355 ? -8.865 -3.976 -5.602 1.00 98.94 355 THR A CA 1
ATOM 2560 C C . THR A 1 355 ? -9.695 -3.364 -4.479 1.00 98.94 355 THR A C 1
ATOM 2562 O O . THR A 1 355 ? -9.128 -3.060 -3.437 1.00 98.94 355 THR A O 1
ATOM 2565 N N . VAL A 1 356 ? -11.015 -3.205 -4.648 1.00 98.88 356 VAL A N 1
ATOM 2566 C CA . VAL A 1 356 ? -11.879 -2.637 -3.592 1.00 98.88 356 VAL A CA 1
ATOM 2567 C C . VAL A 1 356 ? -11.790 -3.472 -2.316 1.00 98.88 356 VAL A C 1
ATOM 2569 O O . VAL A 1 356 ? -11.512 -2.930 -1.248 1.00 98.88 356 VAL A O 1
ATOM 2572 N N . GLU A 1 357 ? -11.993 -4.786 -2.435 1.00 98.75 357 GLU A N 1
ATOM 2573 C CA . GLU A 1 357 ? -11.973 -5.695 -1.287 1.00 98.75 357 GLU A CA 1
ATOM 2574 C C . GLU A 1 357 ? -10.592 -5.759 -0.631 1.00 98.75 357 GLU A C 1
ATOM 2576 O O . GLU A 1 357 ? -10.489 -5.761 0.596 1.00 98.75 357 GLU A O 1
ATOM 2581 N N . ALA A 1 358 ? -9.525 -5.789 -1.438 1.00 98.94 358 ALA A N 1
ATOM 2582 C CA . ALA A 1 358 ? -8.173 -5.844 -0.910 1.00 98.94 358 ALA A CA 1
ATOM 2583 C C . ALA A 1 358 ? -7.780 -4.541 -0.189 1.00 98.94 358 ALA A C 1
ATOM 2585 O O . ALA A 1 358 ? -7.127 -4.578 0.855 1.00 98.94 358 ALA A O 1
ATOM 2586 N N . THR A 1 359 ? -8.185 -3.377 -0.700 1.00 98.94 359 THR A N 1
ATOM 2587 C CA . THR A 1 359 ? -7.900 -2.105 -0.024 1.00 98.94 359 THR A CA 1
ATOM 2588 C C . THR A 1 359 ? -8.661 -1.975 1.293 1.00 98.94 359 THR A C 1
ATOM 2590 O O . THR A 1 359 ? -8.052 -1.621 2.300 1.00 98.94 359 THR A O 1
ATOM 2593 N N . GLU A 1 360 ? -9.955 -2.303 1.309 1.00 98.88 360 GLU A N 1
ATOM 2594 C CA . GLU A 1 360 ? -10.780 -2.282 2.526 1.00 98.88 360 GLU A CA 1
ATOM 2595 C C . GLU A 1 360 ? -10.180 -3.186 3.617 1.00 98.88 360 GLU A C 1
ATOM 2597 O O . GLU A 1 360 ? -9.981 -2.756 4.753 1.00 98.88 360 GLU A O 1
ATOM 2602 N N . GLU A 1 361 ? -9.781 -4.410 3.258 1.00 98.88 361 GLU A N 1
ATOM 2603 C CA . GLU A 1 361 ? -9.170 -5.336 4.213 1.00 98.88 361 GLU A CA 1
ATOM 2604 C C . GLU A 1 361 ? -7.768 -4.910 4.673 1.00 98.88 361 GLU A C 1
ATOM 2606 O O . GLU A 1 361 ? -7.428 -5.081 5.843 1.00 98.88 361 GLU A O 1
ATOM 2611 N N . ALA A 1 362 ? -6.953 -4.334 3.783 1.00 98.94 362 ALA A N 1
ATOM 2612 C CA . ALA A 1 362 ? -5.616 -3.859 4.135 1.00 98.94 362 ALA A CA 1
ATOM 2613 C C . ALA A 1 362 ? -5.675 -2.748 5.198 1.00 98.94 362 ALA A C 1
ATOM 2615 O O . ALA A 1 362 ? -4.860 -2.743 6.116 1.00 98.94 362 ALA A O 1
ATOM 2616 N N . VAL A 1 363 ? -6.667 -1.855 5.128 1.00 98.81 363 VAL A N 1
ATOM 2617 C CA . VAL A 1 363 ? -6.912 -0.848 6.175 1.00 98.81 363 VAL A CA 1
ATOM 2618 C C . VAL A 1 363 ? -7.307 -1.500 7.501 1.00 98.81 363 VAL A C 1
ATOM 2620 O O . VAL A 1 363 ? -6.826 -1.092 8.555 1.00 98.81 363 VAL A O 1
ATOM 2623 N N . TYR A 1 364 ? -8.176 -2.513 7.489 1.00 98.75 364 TYR A N 1
ATOM 2624 C CA . TYR A 1 364 ? -8.521 -3.205 8.734 1.00 98.75 364 TYR A CA 1
ATOM 2625 C C . TYR A 1 364 ? -7.300 -3.882 9.345 1.00 98.75 364 TYR A C 1
ATOM 2627 O O . TYR A 1 364 ? -7.074 -3.759 10.546 1.00 98.75 364 TYR A O 1
ATOM 2635 N N . ASN A 1 365 ? -6.474 -4.539 8.530 1.00 98.88 365 ASN A N 1
ATOM 2636 C CA . ASN A 1 365 ? -5.258 -5.175 9.019 1.00 98.88 365 ASN A CA 1
ATOM 2637 C C . ASN A 1 365 ? -4.245 -4.157 9.561 1.00 98.88 365 ASN A C 1
ATOM 2639 O O . ASN A 1 365 ? -3.613 -4.453 10.572 1.00 98.88 365 ASN A O 1
ATOM 2643 N N . SER A 1 366 ? -4.134 -2.950 8.985 1.00 98.75 366 SER A N 1
ATOM 2644 C CA . SER A 1 366 ? -3.249 -1.914 9.542 1.00 98.75 366 SER A CA 1
ATOM 2645 C C . SER A 1 366 ? -3.667 -1.502 10.954 1.00 98.75 366 SER A C 1
ATOM 2647 O O . SER A 1 366 ? -2.834 -1.481 11.859 1.00 98.75 366 SER A O 1
ATOM 2649 N N . LEU A 1 367 ? -4.960 -1.242 11.167 1.00 98.12 367 LEU A N 1
ATOM 2650 C CA . LEU A 1 367 ? -5.529 -0.897 12.472 1.00 98.12 367 LEU A CA 1
ATOM 2651 C C . LEU A 1 367 ? -5.433 -2.060 13.462 1.00 98.12 367 LEU A C 1
ATOM 2653 O O . LEU A 1 367 ? -5.120 -1.878 14.639 1.00 98.12 367 LEU A O 1
ATOM 2657 N N . PHE A 1 368 ? -5.734 -3.274 13.007 1.00 98.62 368 PHE A N 1
ATOM 2658 C CA . PHE A 1 368 ? -5.855 -4.421 13.898 1.00 98.62 368 PHE A CA 1
ATOM 2659 C C . PHE A 1 368 ? -4.494 -4.986 14.293 1.00 98.62 368 PHE A C 1
ATOM 2661 O O . PHE A 1 368 ? -4.365 -5.499 15.399 1.00 98.62 368 PHE A O 1
ATOM 2668 N N . GLN A 1 369 ? -3.465 -4.814 13.467 1.00 98.69 369 GLN A N 1
ATOM 2669 C CA . GLN A 1 369 ? -2.095 -5.210 13.799 1.00 98.69 369 GLN A CA 1
ATOM 2670 C C . GLN A 1 369 ? -1.306 -4.106 14.512 1.00 98.69 369 GLN A C 1
ATOM 2672 O O . GLN A 1 369 ? -0.261 -4.381 15.097 1.00 98.69 369 GLN A O 1
ATOM 2677 N N . ALA A 1 370 ? -1.795 -2.863 14.512 1.00 98.44 370 ALA A N 1
ATOM 2678 C CA . ALA A 1 370 ? -1.163 -1.770 15.236 1.00 98.44 370 ALA A CA 1
ATOM 2679 C C . ALA A 1 370 ? -1.157 -1.995 16.759 1.00 98.44 370 ALA A C 1
ATOM 2681 O O . ALA A 1 370 ? -2.141 -2.451 17.342 1.00 98.44 370 ALA A O 1
ATOM 2682 N N . THR A 1 371 ? -0.047 -1.622 17.395 1.00 98.19 371 THR A N 1
ATOM 2683 C CA . THR A 1 371 ? 0.167 -1.659 18.852 1.00 98.19 371 THR A CA 1
ATOM 2684 C C . THR A 1 371 ? 0.171 -0.252 19.434 1.00 98.19 371 THR A C 1
ATOM 2686 O O . THR A 1 371 ? 0.551 0.695 18.748 1.00 98.19 371 THR A O 1
ATOM 2689 N N . SER A 1 372 ? -0.231 -0.090 20.695 1.00 97.69 372 SER A N 1
ATOM 2690 C CA . SER A 1 372 ? -0.251 1.224 21.349 1.00 97.69 372 SER A CA 1
ATOM 2691 C C . SER A 1 372 ? 1.133 1.893 21.326 1.00 97.69 372 SER A C 1
ATOM 2693 O O . SER A 1 372 ? 2.134 1.270 21.674 1.00 97.69 372 SER A O 1
ATOM 2695 N N . VAL A 1 373 ? 1.199 3.180 20.963 1.00 97.44 373 VAL A N 1
ATOM 2696 C CA . VAL A 1 373 ? 2.460 3.941 20.888 1.00 97.44 373 VAL A CA 1
ATOM 2697 C C . VAL A 1 373 ? 2.351 5.241 21.670 1.00 97.44 373 VAL A C 1
ATOM 2699 O O . VAL A 1 373 ? 1.400 6.002 21.488 1.00 97.44 373 VAL A O 1
ATOM 2702 N N . THR A 1 374 ? 3.368 5.500 22.492 1.00 97.19 374 THR A N 1
ATOM 2703 C CA . THR A 1 374 ? 3.670 6.823 23.050 1.00 97.19 374 THR A CA 1
ATOM 2704 C C . THR A 1 374 ? 4.851 7.419 22.287 1.00 97.19 374 THR A C 1
ATOM 2706 O O . THR A 1 374 ? 5.835 6.721 22.007 1.00 97.19 374 THR A O 1
ATOM 2709 N N . GLY A 1 375 ? 4.719 8.687 21.923 1.00 96.00 375 GLY A N 1
ATOM 2710 C CA . GLY A 1 375 ? 5.655 9.420 21.087 1.00 96.00 375 GLY A CA 1
ATOM 2711 C C . GLY A 1 375 ? 6.016 10.788 21.656 1.00 96.00 375 GLY A C 1
ATOM 2712 O O . GLY A 1 375 ? 5.948 11.007 22.868 1.00 96.00 375 GLY A O 1
ATOM 2713 N N . THR A 1 376 ? 6.393 11.703 20.760 1.00 94.50 376 THR A N 1
ATOM 2714 C CA . THR A 1 376 ? 6.816 13.067 21.110 1.00 94.50 376 THR A CA 1
ATOM 2715 C C . THR A 1 376 ? 5.822 13.772 22.035 1.00 94.50 376 THR A C 1
ATOM 2717 O O . THR A 1 376 ? 4.613 13.557 21.945 1.00 94.50 376 THR A O 1
ATOM 2720 N N . ASP A 1 377 ? 6.340 14.587 22.955 1.00 93.25 377 ASP A N 1
ATOM 2721 C CA . ASP A 1 377 ? 5.563 15.351 23.944 1.00 93.25 377 ASP A CA 1
ATOM 2722 C C . ASP A 1 377 ? 4.622 14.502 24.825 1.00 93.25 377 ASP A C 1
ATOM 2724 O O . ASP A 1 377 ? 3.663 15.004 25.408 1.00 93.25 377 ASP A O 1
ATOM 2728 N N . GLY A 1 378 ? 4.882 13.194 24.931 1.00 93.44 378 GLY A N 1
ATOM 2729 C CA . GLY A 1 378 ? 4.031 12.261 25.670 1.00 93.44 378 GLY A CA 1
ATOM 2730 C C . GLY A 1 378 ? 2.703 11.949 24.974 1.00 93.44 378 GLY A C 1
ATOM 2731 O O . GLY A 1 378 ? 1.850 11.284 25.568 1.00 93.44 378 GLY A O 1
ATOM 2732 N N . HIS A 1 379 ? 2.514 12.383 23.722 1.00 94.56 379 HIS A N 1
ATOM 2733 C CA . HIS A 1 379 ? 1.344 12.027 22.930 1.00 94.56 379 HIS A CA 1
ATOM 2734 C C . HIS A 1 379 ? 1.222 10.515 22.784 1.00 94.56 379 HIS A C 1
ATOM 2736 O O . HIS A 1 379 ? 2.210 9.795 22.619 1.00 94.56 379 HIS A O 1
ATOM 2742 N N . ARG A 1 380 ? -0.017 10.025 22.805 1.00 94.25 380 ARG A N 1
ATOM 2743 C CA . ARG A 1 380 ? -0.299 8.594 22.766 1.00 94.25 380 ARG A CA 1
ATOM 2744 C C . ARG A 1 380 ? -1.423 8.278 21.794 1.00 94.25 380 ARG A C 1
ATOM 2746 O O . ARG A 1 380 ? -2.452 8.947 21.772 1.00 94.25 380 ARG A O 1
ATOM 2753 N N . ARG A 1 381 ? -1.245 7.198 21.037 1.00 94.69 381 ARG A N 1
ATOM 2754 C CA . ARG A 1 381 ? -2.312 6.536 20.281 1.00 94.69 381 ARG A CA 1
ATOM 2755 C C . ARG A 1 381 ? -2.466 5.117 20.785 1.00 94.69 381 ARG A C 1
ATOM 2757 O O . ARG A 1 381 ? -1.493 4.366 20.845 1.00 94.69 381 ARG A O 1
ATOM 2764 N N . GLN A 1 382 ? -3.684 4.769 21.173 1.00 95.69 382 GLN A N 1
ATOM 2765 C CA . GLN A 1 382 ? -4.005 3.419 21.617 1.00 95.69 382 GLN A CA 1
ATOM 2766 C C . GLN A 1 382 ? -4.238 2.516 20.410 1.00 95.69 382 GLN A C 1
ATOM 2768 O O . GLN A 1 382 ? -4.784 2.954 19.395 1.00 95.69 382 GLN A O 1
ATOM 2773 N N . ALA A 1 383 ? -3.842 1.252 20.524 1.00 97.38 383 ALA A N 1
ATOM 2774 C CA . ALA A 1 383 ? -4.320 0.234 19.605 1.00 97.38 383 ALA A CA 1
ATOM 2775 C C . ALA A 1 383 ? -5.845 0.106 19.720 1.00 97.38 383 ALA A C 1
ATOM 2777 O O . ALA A 1 383 ? -6.407 0.213 20.812 1.00 97.38 383 ALA A O 1
ATOM 2778 N N . ILE A 1 384 ? -6.522 -0.161 18.602 1.00 96.81 384 ILE A N 1
ATOM 2779 C CA . ILE A 1 384 ? -7.970 -0.381 18.632 1.00 96.81 384 ILE A CA 1
ATOM 2780 C C . ILE A 1 384 ? -8.296 -1.623 19.496 1.00 96.81 384 ILE A C 1
ATOM 2782 O O . ILE A 1 384 ? -7.611 -2.65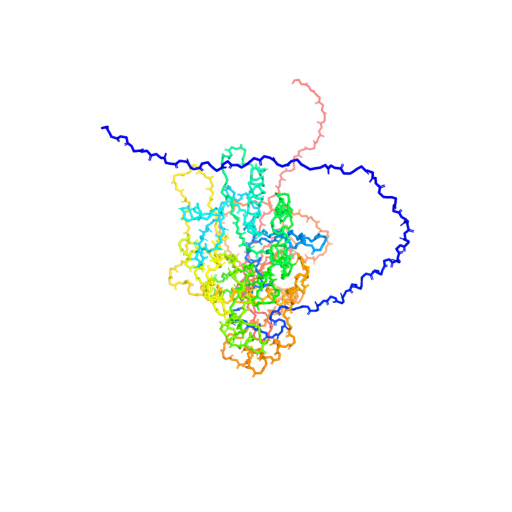2 19.359 1.00 96.81 384 ILE A O 1
ATOM 2786 N N . PRO A 1 385 ? -9.306 -1.565 20.389 1.00 96.88 385 PRO A N 1
ATOM 2787 C CA . PRO A 1 385 ? -9.653 -2.677 21.274 1.00 96.88 385 PRO A CA 1
ATOM 2788 C C . PRO A 1 385 ? -10.367 -3.800 20.504 1.00 96.88 385 PRO A C 1
ATOM 2790 O O . PRO A 1 385 ? -11.582 -3.753 20.301 1.00 96.88 385 PRO A O 1
ATOM 2793 N N . LEU A 1 386 ? -9.621 -4.828 20.081 1.00 98.06 386 LEU A N 1
ATOM 2794 C CA . LEU A 1 386 ? -10.128 -5.900 19.209 1.00 98.06 386 LEU A CA 1
ATOM 2795 C C . LEU A 1 386 ? -11.338 -6.638 19.794 1.00 98.06 386 LEU A C 1
ATOM 2797 O O . LEU A 1 386 ? -12.290 -6.898 19.064 1.00 98.06 386 LEU A O 1
ATOM 2801 N N . ASP A 1 387 ? -11.358 -6.904 21.101 1.00 97.19 387 ASP A N 1
ATOM 2802 C CA . ASP A 1 387 ? -12.487 -7.587 21.749 1.00 97.19 387 ASP A CA 1
ATOM 2803 C C . ASP A 1 387 ? -13.794 -6.799 21.606 1.00 97.19 387 ASP A C 1
ATOM 2805 O O . ASP A 1 387 ? -14.846 -7.368 21.305 1.00 97.19 387 ASP A O 1
ATOM 2809 N N . ARG A 1 388 ? -13.719 -5.468 21.738 1.00 97.62 388 ARG A N 1
ATOM 2810 C CA . ARG A 1 388 ? -14.861 -4.568 21.539 1.00 97.62 388 ARG A CA 1
ATOM 2811 C C . ARG A 1 388 ? -15.267 -4.503 20.074 1.00 97.62 388 ARG A C 1
ATOM 2813 O O . ARG A 1 388 ? -16.458 -4.553 19.785 1.00 97.62 388 ARG A O 1
ATOM 2820 N N . VAL A 1 389 ? -14.307 -4.452 19.148 1.00 98.00 389 VAL A N 1
ATOM 2821 C CA . VAL A 1 389 ? -14.594 -4.514 17.703 1.00 98.00 389 VAL A CA 1
ATOM 2822 C C . VAL A 1 389 ? -15.345 -5.801 17.360 1.00 98.00 389 VAL A C 1
ATOM 2824 O O . VAL A 1 389 ? -16.361 -5.751 16.671 1.00 98.00 389 VAL A O 1
ATOM 2827 N N . VAL A 1 390 ? -14.891 -6.945 17.875 1.00 98.12 390 VAL A N 1
ATOM 2828 C CA . VAL A 1 390 ? -15.532 -8.249 17.669 1.00 98.12 390 VAL A CA 1
ATOM 2829 C C . VAL A 1 390 ? -16.920 -8.293 18.309 1.00 98.12 390 VAL A C 1
ATOM 2831 O O . VAL A 1 390 ? -17.856 -8.797 17.688 1.00 98.12 390 VAL A O 1
ATOM 2834 N N . GLU A 1 391 ? -17.093 -7.757 19.520 1.00 98.12 391 GLU A N 1
ATOM 2835 C CA . GLU A 1 391 ? -18.403 -7.637 20.172 1.00 98.12 391 GLU A CA 1
ATOM 2836 C C . GLU A 1 391 ? -19.390 -6.831 19.316 1.00 98.12 391 GLU A C 1
ATOM 2838 O O . GLU A 1 391 ? -20.497 -7.302 19.045 1.00 98.12 391 GLU A O 1
ATOM 2843 N N . ILE A 1 392 ? -18.967 -5.661 18.831 1.00 98.38 392 ILE A N 1
ATOM 2844 C CA . ILE A 1 392 ? -19.767 -4.803 17.952 1.00 98.38 392 ILE A CA 1
ATOM 2845 C C . ILE A 1 392 ? -20.094 -5.554 16.658 1.00 98.38 392 ILE A C 1
ATOM 2847 O O . ILE A 1 392 ? -21.260 -5.694 16.298 1.00 98.38 392 ILE A O 1
ATOM 2851 N N . CYS A 1 393 ? -19.095 -6.123 15.981 1.00 98.06 393 CYS A N 1
ATOM 2852 C CA . CYS A 1 393 ? -19.309 -6.864 14.738 1.00 98.06 393 CYS A CA 1
ATOM 2853 C C . CYS A 1 393 ? -20.270 -8.049 14.926 1.00 98.06 393 CYS A C 1
ATOM 2855 O O . CYS A 1 393 ? -21.092 -8.328 14.050 1.00 98.06 393 CYS A O 1
ATOM 2857 N N . ARG A 1 394 ? -20.219 -8.729 16.079 1.00 97.44 394 ARG A N 1
ATOM 2858 C CA . ARG A 1 394 ? -21.167 -9.790 16.440 1.00 97.44 394 ARG A CA 1
ATOM 2859 C C . ARG A 1 394 ? -22.580 -9.241 16.613 1.00 97.44 394 ARG A C 1
ATOM 2861 O O . ARG A 1 394 ? -23.510 -9.824 16.062 1.00 97.44 394 ARG A O 1
ATOM 2868 N N . ARG A 1 395 ? -22.738 -8.122 17.329 1.00 97.94 395 ARG A N 1
ATOM 2869 C CA . ARG A 1 395 ? -24.032 -7.459 17.571 1.00 97.94 395 ARG A CA 1
ATOM 2870 C C . ARG A 1 395 ? -24.726 -7.056 16.270 1.00 97.94 395 ARG A C 1
ATOM 2872 O O . ARG A 1 395 ? -25.921 -7.280 16.126 1.00 97.94 395 ARG A O 1
ATOM 2879 N N . TYR A 1 396 ? -23.967 -6.525 15.312 1.00 97.50 396 TYR A N 1
ATOM 2880 C CA . TYR A 1 396 ? -24.473 -6.145 13.987 1.00 97.50 396 TYR A CA 1
ATOM 2881 C C . TYR A 1 396 ? -24.490 -7.311 12.984 1.00 97.50 396 TYR A C 1
ATOM 2883 O O . TYR A 1 396 ? -24.864 -7.133 11.829 1.00 97.50 396 TYR A O 1
ATOM 2891 N N . GLY A 1 397 ? -24.102 -8.519 13.405 1.00 95.94 397 GLY A N 1
ATOM 2892 C CA . GLY A 1 397 ? -24.188 -9.721 12.585 1.00 95.94 397 GLY A CA 1
ATOM 2893 C C . GLY A 1 397 ? -23.231 -9.755 11.391 1.00 95.94 397 GLY A C 1
ATOM 2894 O O . GLY A 1 397 ? -23.530 -10.471 10.438 1.00 95.94 397 GLY A O 1
ATOM 2895 N N . VAL A 1 398 ? -22.098 -9.046 11.441 1.00 95.31 398 VAL A N 1
ATOM 2896 C CA . VAL A 1 398 ? -21.116 -8.944 10.338 1.00 95.31 398 VAL A CA 1
ATOM 2897 C C . VAL A 1 398 ? -19.877 -9.839 10.502 1.00 95.31 398 VAL A C 1
ATOM 2899 O O . VAL A 1 398 ? -18.918 -9.729 9.738 1.00 95.31 398 VAL A O 1
ATOM 2902 N N . LEU A 1 399 ? -19.892 -10.745 11.484 1.00 94.31 399 LEU A N 1
ATOM 2903 C CA . LEU A 1 399 ? -18.890 -11.808 11.620 1.00 94.31 399 LEU A CA 1
ATOM 2904 C C . LEU A 1 399 ? -19.264 -13.036 10.792 1.00 94.31 399 LEU A C 1
ATOM 2906 O O . LEU A 1 399 ? -20.442 -13.396 10.699 1.00 94.31 399 LEU A O 1
ATOM 2910 N N . ASN A 1 400 ? -18.238 -13.696 10.251 1.00 90.44 400 ASN A N 1
ATOM 2911 C CA . ASN A 1 400 ? -18.323 -14.943 9.491 1.00 90.44 400 ASN A CA 1
ATOM 2912 C C . ASN A 1 400 ? -19.401 -14.881 8.400 1.00 90.44 400 ASN A C 1
ATOM 2914 O O . ASN A 1 400 ? -20.174 -15.817 8.203 1.00 90.44 400 ASN A O 1
ATOM 2918 N N . LEU A 1 401 ? -19.479 -13.739 7.703 1.00 88.44 401 LEU A N 1
ATOM 2919 C CA . LEU A 1 401 ? -20.511 -13.486 6.695 1.00 88.44 401 LEU A CA 1
ATOM 2920 C C . LEU A 1 401 ? -20.521 -14.547 5.592 1.00 88.44 401 LEU A C 1
ATOM 2922 O O . LEU A 1 401 ? -21.595 -14.912 5.132 1.00 88.44 401 LEU A O 1
ATOM 2926 N N . GLN A 1 402 ? -19.359 -15.088 5.220 1.00 83.12 402 GLN A N 1
ATOM 2927 C CA . GLN A 1 402 ? -19.264 -16.117 4.181 1.00 83.12 402 GLN A CA 1
ATOM 2928 C C . GLN A 1 402 ? -19.887 -17.460 4.567 1.00 83.12 402 GLN A C 1
ATOM 2930 O O . GLN A 1 402 ? -20.310 -18.208 3.690 1.00 83.12 402 GLN A O 1
ATOM 2935 N N . ASP A 1 403 ? -20.002 -17.750 5.863 1.00 82.81 403 ASP A N 1
ATOM 2936 C CA . ASP A 1 403 ? -20.662 -18.969 6.339 1.00 82.81 403 ASP A CA 1
ATOM 2937 C C . ASP A 1 403 ? -22.189 -18.807 6.390 1.00 82.81 403 ASP A C 1
ATOM 2939 O O . ASP A 1 403 ? -22.927 -19.788 6.471 1.00 82.81 403 ASP A O 1
ATOM 2943 N N . ARG A 1 404 ? -22.674 -17.558 6.364 1.00 82.31 404 ARG A N 1
ATOM 2944 C CA . ARG A 1 404 ? -24.076 -17.197 6.618 1.00 82.31 404 ARG A CA 1
ATOM 2945 C C . ARG A 1 404 ? -24.803 -16.650 5.395 1.00 82.31 404 ARG A C 1
ATOM 2947 O O . ARG A 1 404 ? -26.027 -16.739 5.341 1.00 82.31 404 ARG A O 1
ATOM 2954 N N . LEU A 1 405 ? -24.080 -16.051 4.454 1.00 82.94 405 LEU A N 1
ATOM 2955 C CA . LEU A 1 405 ? -24.639 -15.419 3.266 1.00 82.94 405 LEU A CA 1
ATOM 2956 C C . LEU A 1 405 ? -24.416 -16.284 2.018 1.00 82.94 405 LEU A C 1
ATOM 2958 O O . LEU A 1 405 ? -23.403 -16.974 1.913 1.00 82.94 405 LEU A O 1
ATOM 2962 N N . PRO A 1 406 ? -25.348 -16.246 1.048 1.00 73.81 406 PRO A N 1
ATOM 2963 C CA . PRO A 1 406 ? -25.146 -16.897 -0.238 1.00 73.81 406 PRO A CA 1
ATOM 2964 C C . PRO A 1 406 ? -23.948 -16.269 -0.962 1.00 73.81 406 PRO A C 1
ATOM 2966 O O . PRO A 1 406 ? -23.841 -15.050 -1.079 1.00 73.81 406 PRO A O 1
ATOM 2969 N N . GLY A 1 407 ? -23.046 -17.109 -1.460 1.00 65.62 407 GLY A N 1
ATOM 2970 C CA . GLY A 1 407 ? -21.793 -16.673 -2.063 1.00 65.62 407 GLY A CA 1
ATOM 2971 C C . GLY A 1 407 ? -20.867 -17.850 -2.345 1.00 65.62 407 GLY A C 1
ATOM 2972 O O . GLY A 1 407 ? -21.194 -19.004 -2.053 1.00 65.62 407 GLY A O 1
ATOM 2973 N N . VAL A 1 408 ? -19.712 -17.565 -2.948 1.00 57.62 408 VAL A N 1
ATOM 2974 C CA . VAL A 1 408 ? -18.683 -18.576 -3.200 1.00 57.62 408 VAL A CA 1
ATOM 2975 C C . VAL A 1 408 ? -18.171 -19.054 -1.843 1.00 57.62 408 VAL A C 1
ATOM 2977 O O . VAL A 1 408 ? -17.415 -18.341 -1.188 1.00 57.62 408 VAL A O 1
ATOM 2980 N N . ARG A 1 409 ? -18.565 -20.267 -1.419 1.00 51.47 409 ARG A N 1
ATOM 2981 C CA . ARG A 1 409 ? -17.845 -20.975 -0.352 1.00 51.47 409 ARG A CA 1
ATOM 2982 C C . ARG A 1 409 ? -16.384 -20.936 -0.756 1.00 51.47 409 ARG A C 1
ATOM 2984 O O . ARG A 1 409 ? -16.062 -21.425 -1.842 1.00 51.47 409 ARG A O 1
ATOM 2991 N N . GLN A 1 410 ? -15.528 -20.328 0.069 1.00 45.56 410 GLN A N 1
ATOM 2992 C CA . GLN A 1 410 ? -14.093 -20.427 -0.162 1.00 45.56 410 GLN A CA 1
ATOM 2993 C C . GLN A 1 410 ? -13.821 -21.915 -0.387 1.00 45.56 410 GLN A C 1
ATOM 2995 O O . GLN A 1 410 ? -14.253 -22.714 0.452 1.00 45.56 410 GLN A O 1
ATOM 3000 N N . PRO A 1 411 ? -13.222 -22.328 -1.521 1.00 41.16 411 PRO A N 1
ATOM 3001 C CA . PRO A 1 411 ? -12.766 -23.698 -1.615 1.00 41.16 411 PRO A CA 1
ATOM 3002 C C . PRO A 1 411 ? -11.901 -23.882 -0.379 1.00 41.16 411 PRO A C 1
ATOM 3004 O O . PRO A 1 411 ? -10.942 -23.123 -0.202 1.00 41.16 411 PRO A O 1
ATOM 3007 N N . ALA A 1 412 ? -12.327 -24.782 0.519 1.00 36.94 412 ALA A N 1
ATOM 3008 C CA . ALA A 1 412 ? -11.546 -25.154 1.686 1.00 36.94 412 ALA A CA 1
ATOM 3009 C C . ALA A 1 412 ? -10.122 -25.281 1.173 1.00 36.94 412 ALA A C 1
ATOM 3011 O O . ALA A 1 412 ? -9.951 -25.967 0.161 1.00 36.94 412 ALA A O 1
ATOM 3012 N N . SER A 1 413 ? -9.183 -24.520 1.756 1.00 37.66 413 SER A N 1
ATOM 3013 C CA . SER A 1 413 ? -7.769 -24.516 1.372 1.00 37.66 413 SER A CA 1
ATOM 3014 C C . SER A 1 413 ? -7.431 -25.917 0.903 1.00 37.66 413 SER A C 1
ATOM 3016 O O . SER A 1 413 ? -7.524 -26.821 1.738 1.00 37.66 413 SER A O 1
ATOM 3018 N N . SER A 1 414 ? -7.254 -26.118 -0.416 1.00 34.03 414 SER A N 1
ATOM 3019 C CA . SER A 1 414 ? -7.231 -27.471 -0.985 1.00 34.03 414 SER A CA 1
ATOM 3020 C C . SER A 1 414 ? -6.331 -28.300 -0.087 1.00 34.03 414 SER A C 1
ATOM 3022 O O . SER A 1 414 ? -5.173 -27.896 0.061 1.00 34.03 414 SER A O 1
ATOM 3024 N N . PRO A 1 415 ? -6.846 -29.339 0.605 1.00 33.56 415 PRO A N 1
ATOM 3025 C CA . PRO A 1 415 ? -6.035 -30.045 1.577 1.00 33.56 415 PRO A CA 1
ATOM 3026 C C . PRO A 1 415 ? -4.794 -30.490 0.825 1.00 33.56 415 PRO A C 1
ATOM 3028 O O . PRO A 1 415 ? -4.926 -31.067 -0.262 1.00 33.56 415 PRO A O 1
ATOM 3031 N N . ALA A 1 416 ? -3.627 -30.091 1.340 1.00 37.47 416 ALA A N 1
ATOM 3032 C CA . ALA A 1 416 ? -2.344 -30.379 0.727 1.00 37.47 416 ALA A CA 1
ATOM 3033 C C . ALA A 1 416 ? -2.359 -31.846 0.296 1.00 37.47 416 ALA A C 1
ATOM 3035 O O . ALA A 1 416 ? -2.651 -32.733 1.100 1.00 37.47 416 ALA A O 1
ATOM 3036 N N . VAL A 1 417 ? -2.177 -32.091 -1.001 1.00 41.28 417 VAL A N 1
ATOM 3037 C CA . VAL A 1 417 ? -2.122 -33.460 -1.502 1.00 41.28 417 VAL A CA 1
ATOM 3038 C C . VAL A 1 417 ? -0.879 -34.075 -0.890 1.00 41.28 417 VAL A C 1
ATOM 3040 O O . VAL A 1 417 ? 0.221 -33.600 -1.151 1.00 41.28 417 VAL A O 1
ATOM 3043 N N . ASP A 1 418 ? -1.081 -35.075 -0.036 1.00 43.84 418 ASP A N 1
ATOM 3044 C CA . ASP A 1 418 ? -0.012 -35.857 0.571 1.00 43.84 418 ASP A CA 1
ATOM 3045 C C . ASP A 1 418 ? 0.843 -36.465 -0.560 1.00 43.84 418 ASP A C 1
ATOM 3047 O O . ASP A 1 418 ? 0.341 -37.325 -1.302 1.00 43.84 418 ASP A O 1
ATOM 3051 N N . PRO A 1 419 ? 2.097 -36.002 -0.741 1.00 42.78 419 PRO A N 1
ATOM 3052 C CA . PRO A 1 419 ? 2.944 -36.421 -1.853 1.00 42.78 419 PRO A CA 1
ATOM 3053 C C . PRO A 1 419 ? 3.177 -37.933 -1.880 1.00 42.78 419 PRO A C 1
ATOM 3055 O O . PRO A 1 419 ? 3.296 -38.517 -2.957 1.00 42.78 419 PRO A O 1
ATOM 3058 N N . GLU A 1 420 ? 3.174 -38.587 -0.716 1.00 46.25 420 GLU A N 1
ATOM 3059 C CA . GLU A 1 420 ? 3.417 -40.025 -0.605 1.00 46.25 420 GLU A CA 1
ATOM 3060 C C . GLU A 1 420 ? 2.178 -40.844 -0.987 1.00 46.25 420 GLU A C 1
ATOM 3062 O O . GLU A 1 420 ? 2.291 -41.843 -1.702 1.00 46.25 420 GLU A O 1
ATOM 3067 N N . LYS A 1 421 ? 0.970 -40.384 -0.631 1.00 47.47 421 LYS A N 1
ATOM 3068 C CA . LYS A 1 421 ? -0.278 -41.006 -1.121 1.00 47.47 421 LYS A CA 1
ATOM 3069 C C . LYS A 1 421 ? -0.447 -40.846 -2.629 1.00 47.47 421 LYS A C 1
ATOM 3071 O O . LYS A 1 421 ? -0.908 -41.770 -3.297 1.00 47.47 421 LYS A O 1
ATOM 3076 N N . PHE A 1 422 ? -0.055 -39.693 -3.171 1.00 47.28 422 PHE A N 1
ATOM 3077 C CA . PHE A 1 422 ? -0.069 -39.440 -4.612 1.00 47.28 422 PHE A CA 1
ATOM 3078 C C . PHE A 1 422 ? 0.913 -40.354 -5.359 1.00 47.28 422 PHE A C 1
ATOM 3080 O O . PHE A 1 422 ? 0.546 -40.999 -6.342 1.00 47.28 422 PHE A O 1
ATOM 3087 N N . LYS A 1 423 ? 2.142 -40.471 -4.848 1.00 48.06 423 LYS A N 1
ATOM 3088 C CA . LYS A 1 423 ? 3.174 -41.364 -5.384 1.00 48.06 423 LYS A CA 1
ATOM 3089 C C . LYS A 1 423 ? 2.721 -42.826 -5.391 1.00 48.06 423 LYS A C 1
ATOM 3091 O O . LYS A 1 423 ? 2.899 -43.507 -6.398 1.00 48.06 423 LYS A O 1
ATOM 3096 N N . ALA A 1 424 ? 2.081 -43.291 -4.317 1.00 51.72 424 ALA A N 1
ATOM 3097 C CA . ALA A 1 424 ? 1.545 -44.648 -4.232 1.00 51.72 424 ALA A CA 1
ATOM 3098 C C . ALA A 1 424 ? 0.447 -44.924 -5.280 1.00 51.72 424 ALA A C 1
ATOM 3100 O O . ALA A 1 424 ? 0.468 -45.967 -5.932 1.00 51.72 424 ALA A O 1
ATOM 3101 N N . ALA A 1 425 ? -0.475 -43.977 -5.491 1.00 48.78 425 ALA A N 1
ATOM 3102 C CA . ALA A 1 425 ? -1.543 -44.109 -6.486 1.00 48.78 425 ALA A CA 1
ATOM 3103 C C . ALA A 1 425 ? -1.009 -44.137 -7.932 1.00 48.78 425 ALA A C 1
ATOM 3105 O O . ALA A 1 425 ? -1.487 -44.919 -8.754 1.00 48.78 425 ALA A O 1
ATOM 3106 N N . LEU A 1 426 ? 0.010 -43.325 -8.235 1.00 48.28 426 LEU A N 1
ATOM 3107 C CA . LEU A 1 426 ? 0.658 -43.299 -9.548 1.00 48.28 426 LEU A CA 1
ATOM 3108 C C . LEU A 1 426 ? 1.400 -44.612 -9.848 1.00 48.28 426 LEU A C 1
ATOM 3110 O O . LEU A 1 426 ? 1.268 -45.146 -10.947 1.00 48.28 426 LEU A O 1
ATOM 3114 N N . ILE A 1 427 ? 2.134 -45.156 -8.871 1.00 51.59 427 ILE A N 1
ATOM 3115 C CA . ILE A 1 427 ? 2.818 -46.453 -9.011 1.00 51.59 427 ILE A CA 1
ATOM 3116 C C . ILE A 1 427 ? 1.796 -47.571 -9.253 1.00 51.59 427 ILE A C 1
ATOM 3118 O O . ILE A 1 427 ? 1.963 -48.352 -10.187 1.00 51.59 427 ILE A O 1
ATOM 3122 N N . ALA A 1 428 ? 0.701 -47.604 -8.485 1.00 50.72 428 ALA A N 1
ATOM 3123 C CA . ALA A 1 428 ? -0.359 -48.597 -8.657 1.00 50.72 428 ALA A CA 1
ATOM 3124 C C . ALA A 1 428 ? -1.014 -48.533 -10.050 1.00 50.72 428 ALA A C 1
ATOM 3126 O O . ALA A 1 428 ? -1.291 -49.570 -10.653 1.00 50.72 428 ALA A O 1
ATOM 3127 N N . TYR A 1 429 ? -1.224 -47.329 -10.592 1.00 46.91 429 TYR A N 1
ATOM 3128 C CA . TYR A 1 429 ? -1.757 -47.151 -11.944 1.00 46.91 429 TYR A CA 1
ATOM 3129 C C . TYR A 1 429 ? -0.792 -47.647 -13.030 1.00 46.91 429 TYR A C 1
ATOM 3131 O O . TYR A 1 429 ? -1.217 -48.355 -13.944 1.00 46.91 429 TYR A O 1
ATOM 3139 N N . ILE A 1 430 ? 0.498 -47.310 -12.923 1.00 48.19 430 ILE A N 1
ATOM 3140 C CA . ILE A 1 430 ? 1.538 -47.764 -13.860 1.00 48.19 430 ILE A CA 1
ATOM 3141 C C . ILE A 1 430 ? 1.649 -49.294 -13.829 1.00 48.19 430 ILE A C 1
ATOM 3143 O O . ILE A 1 430 ? 1.691 -49.934 -14.880 1.00 48.19 430 ILE A O 1
ATOM 3147 N N . ASP A 1 431 ? 1.620 -49.888 -12.635 1.00 48.44 431 ASP A N 1
ATOM 3148 C CA . ASP A 1 431 ? 1.697 -51.336 -12.457 1.00 48.44 431 ASP A CA 1
ATOM 3149 C C . ASP A 1 431 ? 0.476 -52.077 -13.021 1.00 48.44 431 ASP A C 1
ATOM 3151 O O . ASP A 1 431 ? 0.626 -53.154 -13.602 1.00 48.44 431 ASP A O 1
ATOM 3155 N N . ALA A 1 432 ? -0.716 -51.478 -12.937 1.00 46.28 432 ALA A N 1
ATOM 3156 C CA . ALA A 1 432 ? -1.945 -52.034 -13.500 1.00 46.28 432 ALA A CA 1
ATOM 3157 C C . ALA A 1 432 ? -1.998 -52.003 -15.044 1.00 46.28 432 ALA A C 1
ATOM 3159 O O . ALA A 1 432 ? -2.761 -52.761 -15.638 1.00 46.28 432 ALA A O 1
ATOM 3160 N N . HIS A 1 433 ? -1.182 -51.172 -15.706 1.00 44.78 433 HIS A N 1
ATOM 3161 C CA . HIS A 1 433 ? -1.212 -50.963 -17.165 1.00 44.78 433 HIS A CA 1
ATOM 3162 C C . HIS A 1 433 ? 0.084 -51.408 -17.875 1.00 44.78 433 HIS A C 1
ATOM 3164 O O . HIS A 1 433 ? 0.376 -50.963 -18.989 1.00 44.78 433 HIS A O 1
ATOM 3170 N N . ARG A 1 434 ? 0.834 -52.338 -17.259 1.00 44.56 434 ARG A N 1
ATOM 3171 C CA . ARG A 1 434 ? 2.156 -52.889 -17.654 1.00 44.56 434 ARG A CA 1
ATOM 3172 C C . ARG A 1 434 ? 2.299 -53.501 -19.068 1.00 44.56 434 ARG A C 1
ATOM 3174 O O . ARG A 1 434 ? 3.341 -54.075 -19.366 1.00 44.56 434 ARG A O 1
ATOM 3181 N N . GLY A 1 435 ? 1.320 -53.370 -19.962 1.00 36.12 435 GLY A N 1
ATOM 3182 C CA . GLY A 1 435 ? 1.381 -53.921 -21.325 1.00 36.12 435 GLY A CA 1
ATOM 3183 C C . GLY A 1 435 ? 0.673 -53.111 -22.415 1.00 36.12 435 GLY A C 1
ATOM 3184 O O . GLY A 1 435 ? 0.489 -53.634 -23.508 1.00 36.12 435 GLY A O 1
ATOM 3185 N N . GLY A 1 436 ? 0.245 -51.871 -22.139 1.00 28.88 436 GLY A N 1
ATOM 3186 C CA . GLY A 1 436 ? -0.729 -51.166 -22.989 1.00 28.88 436 GLY A CA 1
ATOM 3187 C C . GLY A 1 436 ? -0.264 -49.918 -23.744 1.00 28.88 436 GLY A C 1
ATOM 3188 O O . GLY A 1 436 ? -1.085 -49.312 -24.424 1.00 28.88 436 GLY A O 1
ATOM 3189 N N . PHE A 1 437 ? 0.999 -49.493 -23.654 1.00 29.06 437 PHE A N 1
ATOM 3190 C CA . PHE A 1 437 ? 1.437 -48.236 -24.279 1.00 29.06 437 PHE A CA 1
ATOM 3191 C C . PHE A 1 437 ? 2.255 -48.483 -25.553 1.00 29.06 437 PHE A C 1
ATOM 3193 O O . PHE A 1 437 ? 3.476 -48.608 -25.510 1.00 29.06 437 PHE A O 1
ATOM 3200 N N . ILE A 1 438 ? 1.580 -48.512 -26.707 1.00 25.64 438 ILE A N 1
ATOM 3201 C CA . ILE A 1 438 ? 2.211 -48.341 -28.026 1.00 25.64 438 ILE A CA 1
ATOM 3202 C C . ILE A 1 438 ? 1.845 -46.939 -28.521 1.00 25.64 438 ILE A C 1
ATOM 3204 O O . ILE A 1 438 ? 0.828 -46.740 -29.177 1.00 25.64 438 ILE A O 1
ATOM 3208 N N . GLY A 1 439 ? 2.665 -45.948 -28.167 1.00 26.89 439 GLY A N 1
ATOM 3209 C CA . GLY A 1 439 ? 2.579 -44.592 -28.705 1.00 26.89 439 GLY A CA 1
ATOM 3210 C C . GLY A 1 439 ? 3.656 -44.385 -29.764 1.00 26.89 439 GLY A C 1
ATOM 3211 O O . GLY A 1 439 ? 4.836 -44.305 -29.435 1.00 26.89 439 GLY A O 1
ATOM 3212 N N . ARG A 1 440 ? 3.261 -44.316 -31.038 1.00 26.69 440 ARG A N 1
ATOM 3213 C CA . ARG A 1 440 ? 4.121 -43.909 -32.157 1.00 26.69 440 ARG A CA 1
ATOM 3214 C C . ARG A 1 440 ? 3.951 -42.402 -32.345 1.00 26.69 440 ARG A C 1
ATOM 3216 O O . ARG A 1 440 ? 2.831 -41.953 -32.578 1.00 26.69 440 ARG A O 1
ATOM 3223 N N . ARG A 1 441 ? 5.034 -41.627 -32.275 1.00 30.19 441 ARG A N 1
ATOM 3224 C CA . ARG A 1 441 ? 5.047 -40.255 -32.796 1.00 30.19 441 ARG A CA 1
ATOM 3225 C C . ARG A 1 441 ? 6.407 -39.950 -33.415 1.00 30.19 441 ARG A C 1
ATOM 3227 O O . ARG A 1 441 ? 7.375 -39.683 -32.713 1.00 30.19 441 ARG A O 1
ATOM 3234 N N . ASP A 1 442 ? 6.444 -40.042 -34.739 1.00 33.59 442 ASP A N 1
ATOM 3235 C CA . ASP A 1 442 ? 7.484 -39.452 -35.571 1.00 33.59 442 ASP A CA 1
ATOM 3236 C C . ASP A 1 442 ? 7.337 -37.925 -35.496 1.00 33.59 442 ASP A C 1
ATOM 3238 O O . ASP A 1 442 ? 6.298 -37.388 -35.881 1.00 33.59 442 ASP A O 1
ATOM 3242 N N . SER A 1 443 ? 8.349 -37.221 -34.991 1.00 32.81 443 SER A N 1
ATOM 3243 C CA . SER A 1 443 ? 8.583 -35.818 -35.348 1.00 32.81 443 SER A CA 1
ATOM 3244 C C . SER A 1 443 ? 10.009 -35.408 -34.987 1.00 32.81 443 SER A C 1
ATOM 3246 O O . SER A 1 443 ? 10.370 -35.314 -33.811 1.00 32.81 443 SER A O 1
ATOM 3248 N N . GLU A 1 444 ? 10.805 -35.153 -36.021 1.00 30.75 444 GLU A N 1
ATOM 3249 C CA . GLU A 1 444 ? 12.040 -34.378 -35.972 1.00 30.75 444 GLU A CA 1
ATOM 3250 C C . GLU A 1 444 ? 11.747 -32.973 -35.416 1.00 30.75 444 GLU A C 1
ATOM 3252 O O . GLU A 1 444 ? 11.357 -32.110 -36.184 1.00 30.75 444 GLU A O 1
ATOM 3257 N N . ASP A 1 445 ? 11.887 -32.718 -34.107 1.00 36.59 445 ASP A N 1
ATOM 3258 C CA . ASP A 1 445 ? 11.920 -31.327 -33.600 1.00 36.59 445 ASP A CA 1
ATOM 3259 C C . ASP A 1 445 ? 12.439 -31.181 -32.153 1.00 36.59 445 ASP A C 1
ATOM 3261 O O . ASP A 1 445 ? 11.827 -30.575 -31.274 1.00 36.59 445 ASP A O 1
ATOM 3265 N N . LEU A 1 446 ? 13.634 -31.716 -31.883 1.00 34.53 446 LEU A N 1
ATOM 3266 C CA . LEU A 1 446 ? 14.355 -31.495 -30.615 1.00 34.53 446 LEU A CA 1
ATOM 3267 C C . LEU A 1 446 ? 15.747 -30.878 -30.817 1.00 34.53 446 LEU A C 1
ATOM 3269 O O . LEU A 1 446 ? 16.686 -31.198 -30.093 1.00 34.53 446 LEU A O 1
ATOM 3273 N N . LYS A 1 447 ? 15.912 -29.969 -31.787 1.00 30.00 447 LYS A N 1
ATOM 3274 C CA . LYS A 1 447 ? 17.228 -29.357 -32.050 1.00 30.00 447 LYS A CA 1
ATOM 3275 C C . LYS A 1 447 ? 17.627 -28.187 -31.142 1.00 30.00 447 LYS A C 1
ATOM 3277 O O . LYS A 1 447 ? 18.799 -27.854 -31.169 1.00 30.00 447 LYS A O 1
ATOM 3282 N N . ASN A 1 448 ? 16.756 -27.591 -30.315 1.00 31.59 448 ASN A N 1
ATOM 3283 C CA . ASN A 1 448 ? 17.124 -26.368 -29.566 1.00 31.59 448 ASN A CA 1
ATOM 3284 C C . ASN A 1 448 ? 16.512 -26.231 -28.152 1.00 31.59 448 ASN A C 1
ATOM 3286 O O . ASN A 1 448 ? 15.809 -25.261 -27.868 1.00 31.59 448 ASN A O 1
ATOM 3290 N N . LYS A 1 449 ? 16.809 -27.150 -27.221 1.00 28.36 449 LYS A N 1
ATOM 3291 C CA . LYS A 1 449 ? 16.624 -26.903 -25.773 1.00 28.36 449 LYS A CA 1
ATOM 3292 C C . LYS A 1 449 ? 17.834 -27.397 -24.962 1.00 28.36 449 LYS A C 1
ATOM 3294 O O . LYS A 1 449 ? 18.425 -28.406 -25.342 1.00 28.36 449 LYS A O 1
ATOM 3299 N N . PRO A 1 450 ? 18.230 -26.696 -23.881 1.00 23.69 450 PRO A N 1
ATOM 3300 C CA . PRO A 1 450 ? 19.441 -27.010 -23.128 1.00 23.69 450 PRO A CA 1
ATOM 3301 C C . PRO A 1 450 ? 19.332 -28.350 -22.390 1.00 23.69 450 PRO A C 1
ATOM 3303 O O . PRO A 1 450 ? 18.312 -28.662 -21.777 1.00 23.69 450 PRO A O 1
ATOM 3306 N N . MET A 1 451 ? 20.415 -29.128 -22.447 1.00 24.66 451 MET A N 1
ATOM 3307 C CA . MET A 1 451 ? 20.588 -30.382 -21.716 1.00 24.66 451 MET A CA 1
ATOM 3308 C C . MET A 1 451 ? 20.678 -30.140 -20.204 1.00 24.66 451 MET A C 1
ATOM 3310 O O . MET A 1 451 ? 21.531 -29.383 -19.743 1.00 24.66 451 MET A O 1
ATOM 3314 N N . VAL A 1 452 ? 19.853 -30.844 -19.427 1.00 25.64 452 VAL A N 1
ATOM 3315 C CA . VAL A 1 452 ? 19.976 -30.919 -17.964 1.00 25.64 452 VAL A CA 1
ATOM 3316 C C . VAL A 1 452 ? 20.904 -32.083 -17.595 1.00 25.64 452 VAL A C 1
ATOM 3318 O O . VAL A 1 452 ? 20.795 -33.184 -18.133 1.00 25.64 452 VAL A O 1
ATOM 3321 N N . ARG A 1 453 ? 21.850 -31.817 -16.690 1.00 23.47 453 ARG A N 1
ATOM 3322 C CA . ARG A 1 453 ? 22.895 -32.739 -16.219 1.00 23.47 453 ARG A CA 1
ATOM 3323 C C . ARG A 1 453 ? 22.298 -33.772 -15.251 1.00 23.47 453 ARG A C 1
ATOM 3325 O O . ARG A 1 453 ? 21.708 -33.389 -14.246 1.00 23.47 453 ARG A O 1
ATOM 3332 N N . LEU A 1 454 ? 22.470 -35.065 -15.534 1.00 26.42 454 LEU A N 1
ATOM 3333 C CA . LEU A 1 454 ? 22.018 -36.169 -14.676 1.00 26.42 454 LEU A CA 1
ATOM 3334 C C . LEU A 1 454 ? 23.108 -36.562 -13.662 1.00 26.42 454 LEU A C 1
ATOM 3336 O O . LEU A 1 454 ? 24.280 -36.670 -14.021 1.00 26.42 454 LEU A O 1
ATOM 3340 N N . VAL A 1 455 ? 22.711 -36.794 -12.408 1.00 25.19 455 VAL A N 1
ATOM 3341 C CA . VAL A 1 455 ? 23.552 -37.362 -11.337 1.00 25.19 455 VAL A CA 1
ATOM 3342 C C . VAL A 1 455 ? 23.211 -38.854 -11.207 1.00 25.19 455 VAL A C 1
ATOM 3344 O O . VAL A 1 455 ? 22.022 -39.177 -11.158 1.00 25.19 455 VAL A O 1
ATOM 3347 N N . PRO A 1 456 ? 24.187 -39.779 -11.166 1.00 24.23 456 PRO A N 1
ATOM 3348 C CA . PRO A 1 456 ? 23.897 -41.202 -11.044 1.00 24.23 456 PRO A CA 1
ATOM 3349 C C . PRO A 1 456 ? 23.595 -41.575 -9.588 1.00 24.23 456 PRO A C 1
ATOM 3351 O O . PRO A 1 456 ? 24.288 -41.139 -8.672 1.00 24.23 456 PRO A O 1
ATOM 3354 N N . SER A 1 457 ? 22.591 -42.426 -9.377 1.00 30.34 457 SER A N 1
ATOM 3355 C CA . SER A 1 457 ? 22.400 -43.138 -8.110 1.00 30.34 457 SER A CA 1
ATOM 3356 C C . SER A 1 457 ? 22.328 -44.643 -8.368 1.00 30.34 457 SER A C 1
ATOM 3358 O O . SER A 1 457 ? 21.693 -45.072 -9.330 1.00 30.34 457 SER A O 1
ATOM 3360 N N . GLU A 1 458 ? 23.017 -45.387 -7.507 1.00 28.53 458 GLU A N 1
ATOM 3361 C CA . GLU A 1 458 ? 23.356 -46.816 -7.532 1.00 28.53 458 GLU A CA 1
ATOM 3362 C C . GLU A 1 458 ? 22.177 -47.821 -7.579 1.00 28.53 458 GLU A C 1
ATOM 3364 O O . GLU A 1 458 ? 21.015 -47.430 -7.415 1.00 28.53 458 GLU A O 1
ATOM 3369 N N . PRO A 1 459 ? 22.453 -49.118 -7.860 1.00 36.12 459 PRO A N 1
ATOM 3370 C CA . PRO A 1 459 ? 21.503 -50.015 -8.496 1.00 36.12 459 PRO A CA 1
ATOM 3371 C C . PRO A 1 459 ? 20.661 -50.786 -7.482 1.00 36.12 459 PRO A C 1
ATOM 3373 O O . PRO A 1 459 ? 21.182 -51.591 -6.728 1.00 36.12 459 PRO A O 1
ATOM 3376 N N . GLU A 1 460 ? 19.347 -50.580 -7.533 1.00 29.05 460 GLU A N 1
ATOM 3377 C CA . GLU A 1 460 ? 18.310 -51.594 -7.298 1.00 29.05 460 GLU A CA 1
ATOM 3378 C C . GLU A 1 460 ? 16.938 -50.937 -7.522 1.00 29.05 460 GLU A C 1
ATOM 3380 O O . GLU A 1 460 ? 16.521 -50.074 -6.757 1.00 29.05 460 GLU A O 1
ATOM 3385 N N . GLY A 1 461 ? 16.263 -51.301 -8.620 1.00 37.59 461 GLY A N 1
ATOM 3386 C CA . GLY A 1 461 ? 14.814 -51.148 -8.844 1.00 37.59 461 GLY A CA 1
ATOM 3387 C C . GLY A 1 461 ? 14.101 -49.866 -8.376 1.00 37.59 461 GLY A C 1
ATOM 3388 O O . GLY A 1 461 ? 12.976 -49.973 -7.890 1.00 37.59 461 GLY A O 1
ATOM 3389 N N . LYS A 1 462 ? 14.696 -48.671 -8.501 1.00 32.94 462 LYS A N 1
ATOM 3390 C CA . LYS A 1 462 ? 14.093 -47.415 -8.014 1.00 32.94 462 LYS A CA 1
ATOM 3391 C C . LYS A 1 462 ? 13.437 -46.586 -9.120 1.00 32.94 462 LYS A C 1
ATOM 3393 O O . LYS A 1 462 ? 14.031 -46.307 -10.156 1.00 32.94 462 LYS A O 1
ATOM 3398 N N . TYR A 1 463 ? 12.210 -46.151 -8.841 1.00 37.59 463 TYR A N 1
ATOM 3399 C CA . TYR A 1 463 ? 11.500 -45.089 -9.550 1.00 37.59 463 TYR A CA 1
ATOM 3400 C C . TYR A 1 463 ? 12.143 -43.733 -9.223 1.00 37.59 463 TYR A C 1
ATOM 3402 O O . TYR A 1 463 ? 12.261 -43.396 -8.043 1.00 37.59 463 TYR A O 1
ATOM 3410 N N . THR A 1 464 ? 12.474 -42.925 -10.233 1.00 36.97 464 THR A N 1
ATOM 3411 C CA . THR A 1 464 ? 12.851 -41.516 -10.031 1.00 36.97 464 THR A CA 1
ATOM 3412 C C . THR A 1 464 ? 11.742 -40.639 -10.601 1.00 36.97 464 THR A C 1
ATOM 3414 O O . THR A 1 464 ? 11.637 -40.420 -11.807 1.00 36.97 464 THR A O 1
ATOM 3417 N N . LEU A 1 465 ? 10.856 -40.178 -9.722 1.00 38.31 465 LEU A N 1
ATOM 3418 C CA . LEU A 1 465 ? 9.796 -39.239 -10.073 1.00 38.31 465 LEU A CA 1
ATOM 3419 C C . LEU A 1 465 ? 10.431 -37.842 -10.219 1.00 38.31 465 LEU A C 1
ATOM 3421 O O . LEU A 1 465 ? 11.104 -37.383 -9.298 1.00 38.31 465 LEU A O 1
ATOM 3425 N N . GLY A 1 466 ? 10.285 -37.219 -11.391 1.00 44.88 466 GLY A N 1
ATOM 3426 C CA . GLY A 1 466 ? 10.784 -35.871 -11.668 1.00 44.88 466 GLY A CA 1
ATOM 3427 C C . GLY A 1 466 ? 9.871 -34.782 -11.097 1.00 44.88 466 GLY A C 1
ATOM 3428 O O . GLY A 1 466 ? 9.001 -35.056 -10.275 1.00 44.88 466 GLY A O 1
ATOM 3429 N N . GLU A 1 467 ? 10.082 -33.536 -11.526 1.00 39.12 467 GLU A N 1
ATOM 3430 C CA . GLU A 1 467 ? 9.347 -32.361 -11.040 1.00 39.12 467 GLU A CA 1
ATOM 3431 C C . GLU A 1 467 ? 7.820 -32.477 -11.221 1.00 39.12 467 GLU A C 1
ATOM 3433 O O . GLU A 1 467 ? 7.318 -32.899 -12.267 1.00 39.12 467 GLU A O 1
ATOM 3438 N N . PHE A 1 468 ? 7.072 -32.037 -10.201 1.00 39.12 468 PHE A N 1
ATOM 3439 C CA . PHE A 1 468 ? 5.616 -31.876 -10.256 1.00 39.12 468 PHE A CA 1
ATOM 3440 C C . PHE A 1 468 ? 5.269 -30.409 -10.401 1.00 39.12 468 PHE A C 1
ATOM 3442 O O . PHE A 1 468 ? 5.797 -29.560 -9.685 1.00 39.12 468 PHE A O 1
ATOM 3449 N N . THR A 1 469 ? 4.289 -30.112 -11.248 1.00 36.41 469 THR A N 1
ATOM 3450 C CA . THR A 1 469 ? 3.605 -28.821 -11.205 1.00 36.41 469 THR A CA 1
ATOM 3451 C C . THR A 1 469 ? 2.134 -29.070 -10.910 1.00 36.41 469 THR A C 1
ATOM 3453 O O . THR A 1 469 ? 1.385 -29.594 -11.738 1.00 36.41 469 THR A O 1
ATOM 3456 N N . ILE A 1 470 ? 1.717 -28.714 -9.695 1.00 33.59 470 ILE A N 1
ATOM 3457 C CA . ILE A 1 470 ? 0.322 -28.811 -9.264 1.00 33.59 470 ILE A CA 1
ATOM 3458 C C . ILE A 1 470 ? -0.412 -27.572 -9.779 1.00 33.59 470 ILE A C 1
ATOM 3460 O O . ILE A 1 470 ? -0.160 -26.461 -9.318 1.00 33.59 470 ILE A O 1
ATOM 3464 N N . VAL A 1 471 ? -1.336 -27.766 -10.720 1.00 35.94 471 VAL A N 1
ATOM 3465 C CA . VAL A 1 471 ? -2.254 -26.722 -11.193 1.00 35.94 471 VAL A CA 1
ATOM 3466 C C . VAL A 1 471 ? -3.657 -27.049 -10.659 1.00 35.94 471 VAL A C 1
ATOM 3468 O O . VAL A 1 471 ? -4.040 -28.225 -10.641 1.00 35.94 471 VAL A O 1
ATOM 3471 N N . PRO A 1 472 ? -4.455 -26.073 -10.191 1.00 33.56 472 PRO A N 1
ATOM 3472 C CA . PRO A 1 472 ? -5.814 -26.350 -9.727 1.00 33.56 472 PRO A CA 1
ATOM 3473 C C . PRO A 1 472 ? -6.662 -27.038 -10.812 1.00 33.56 472 PRO A C 1
ATOM 3475 O O . PRO A 1 472 ? -6.790 -26.533 -11.923 1.00 33.56 472 PRO A O 1
ATOM 3478 N N . GLY A 1 473 ? -7.228 -28.209 -10.496 1.00 38.66 473 GLY A N 1
ATOM 3479 C CA . GLY A 1 473 ? -8.114 -28.978 -11.385 1.00 38.66 473 GLY A CA 1
ATOM 3480 C C . GLY A 1 473 ? -7.428 -29.919 -12.387 1.00 38.66 473 GLY A C 1
ATOM 3481 O O . GLY A 1 473 ? -8.103 -30.789 -12.934 1.00 38.66 473 GLY A O 1
ATOM 3482 N N . LYS A 1 474 ? -6.109 -29.803 -12.603 1.00 37.72 474 LYS A N 1
ATOM 3483 C CA . LYS A 1 474 ? -5.305 -30.726 -13.427 1.00 37.72 474 LYS A CA 1
ATOM 3484 C C . LYS A 1 474 ? -3.882 -30.818 -12.870 1.00 37.72 474 LYS A C 1
ATOM 3486 O O . LYS A 1 474 ? -3.138 -29.844 -12.913 1.00 37.72 474 LYS A O 1
ATOM 3491 N N . MET A 1 475 ? -3.470 -31.990 -12.392 1.00 43.16 475 MET A N 1
ATOM 3492 C CA . MET A 1 475 ? -2.062 -32.230 -12.041 1.00 43.16 475 MET A CA 1
ATOM 3493 C C . MET A 1 475 ? -1.288 -32.665 -13.282 1.00 43.16 475 MET A C 1
ATOM 3495 O O . MET A 1 475 ? -1.714 -33.615 -13.935 1.00 43.16 475 MET A O 1
ATOM 3499 N N . ARG A 1 476 ? -0.175 -31.990 -13.600 1.00 43.69 476 ARG A N 1
ATOM 3500 C CA . ARG A 1 476 ? 0.813 -32.472 -14.577 1.00 43.69 476 ARG A CA 1
ATOM 3501 C C . ARG A 1 476 ? 1.963 -33.139 -13.833 1.00 43.69 476 ARG A C 1
ATOM 3503 O O . ARG A 1 476 ? 2.434 -32.604 -12.828 1.00 43.69 476 ARG A O 1
ATOM 3510 N N . PHE A 1 477 ? 2.413 -34.283 -14.332 1.00 48.19 477 PHE A N 1
ATOM 3511 C CA . PHE A 1 477 ? 3.575 -34.990 -13.797 1.00 48.19 477 PHE A CA 1
ATOM 3512 C C . PHE A 1 477 ? 4.574 -35.302 -14.907 1.00 48.19 477 PHE A C 1
ATOM 3514 O O . PHE A 1 477 ? 4.162 -35.539 -16.041 1.00 48.19 477 PHE A O 1
ATOM 3521 N N . SER A 1 478 ? 5.853 -35.346 -14.532 1.00 44.28 478 SER A N 1
ATOM 3522 C CA . SER A 1 478 ? 6.959 -35.833 -15.354 1.00 44.28 478 SER A CA 1
ATOM 3523 C C . SER A 1 478 ? 7.668 -36.949 -14.587 1.00 44.28 478 SER A C 1
ATOM 3525 O O . SER A 1 478 ? 8.309 -36.698 -13.567 1.00 44.28 478 SER A O 1
ATOM 3527 N N . ALA A 1 479 ? 7.534 -38.198 -15.034 1.00 46.09 479 ALA A N 1
ATOM 3528 C CA . ALA A 1 479 ? 8.165 -39.352 -14.383 1.00 46.09 479 ALA A CA 1
ATOM 3529 C C . ALA A 1 479 ? 9.186 -40.026 -15.306 1.00 46.09 479 ALA A C 1
ATOM 3531 O O . ALA A 1 479 ? 8.907 -40.215 -16.491 1.00 46.09 479 ALA A O 1
ATOM 3532 N N . TRP A 1 480 ? 10.338 -40.416 -14.749 1.00 46.41 480 TRP A N 1
ATOM 3533 C CA . TRP A 1 480 ? 11.367 -41.182 -15.450 1.00 46.41 480 TRP A CA 1
ATOM 3534 C C . TRP A 1 480 ? 11.266 -42.659 -15.071 1.00 46.41 480 TRP A C 1
ATOM 3536 O O . TRP A 1 480 ? 11.273 -43.007 -13.887 1.00 46.41 480 TRP A O 1
ATOM 3546 N N . TYR A 1 481 ? 11.195 -43.536 -16.074 1.00 41.78 481 TYR A N 1
ATOM 3547 C CA . TYR A 1 481 ? 11.179 -44.985 -15.863 1.00 41.78 481 TYR A CA 1
ATOM 3548 C C . TYR A 1 481 ? 12.376 -45.654 -16.533 1.00 41.78 481 TYR A C 1
ATOM 3550 O O . TYR A 1 481 ? 12.604 -45.474 -17.731 1.00 41.78 481 TYR A O 1
ATOM 3558 N N . GLY A 1 482 ? 13.110 -46.456 -15.760 1.00 39.25 482 GLY A N 1
ATOM 3559 C CA . GLY A 1 482 ? 14.136 -47.362 -16.261 1.00 39.25 482 GLY A CA 1
ATOM 3560 C C . GLY A 1 482 ? 13.661 -48.808 -16.150 1.00 39.25 482 GLY A C 1
ATOM 3561 O O . GLY A 1 482 ? 13.728 -49.399 -15.076 1.00 39.25 482 GLY A O 1
ATOM 3562 N N . MET A 1 483 ? 13.201 -49.399 -17.255 1.00 33.88 483 MET A N 1
ATOM 3563 C CA . MET A 1 483 ? 13.249 -50.861 -17.391 1.00 33.88 483 MET A CA 1
ATOM 3564 C C . MET A 1 483 ? 14.671 -51.283 -17.745 1.00 33.88 483 MET A C 1
ATOM 3566 O O . MET A 1 483 ? 15.455 -50.453 -18.186 1.00 33.88 483 MET A O 1
ATOM 3570 N N . ARG A 1 484 ? 14.989 -52.571 -17.570 1.00 38.22 484 ARG A N 1
ATOM 3571 C CA . ARG A 1 484 ? 16.250 -53.257 -17.930 1.00 38.22 484 ARG A CA 1
ATOM 3572 C C . ARG A 1 484 ? 16.676 -53.083 -19.410 1.00 38.22 484 ARG A C 1
ATOM 3574 O O . ARG A 1 484 ? 16.781 -54.051 -20.154 1.00 38.22 484 ARG A O 1
ATOM 3581 N N . GLY A 1 485 ? 16.951 -51.861 -19.837 1.00 41.78 485 GLY A N 1
ATOM 3582 C CA . GLY A 1 485 ? 17.377 -51.473 -21.173 1.00 41.78 485 GLY A CA 1
ATOM 3583 C C . GLY A 1 485 ? 17.980 -50.061 -21.150 1.00 41.78 485 GLY A C 1
ATOM 3584 O O . GLY A 1 485 ? 17.724 -49.302 -20.219 1.00 41.78 485 GLY A O 1
ATOM 3585 N N . PRO A 1 486 ? 18.811 -49.698 -22.138 1.00 39.22 486 PRO A N 1
ATOM 3586 C CA . PRO A 1 486 ? 19.692 -48.528 -22.066 1.00 39.22 486 PRO A CA 1
ATOM 3587 C C . PRO A 1 486 ? 19.010 -47.165 -22.306 1.00 39.22 486 PRO A C 1
ATOM 3589 O O . PRO A 1 486 ? 19.714 -46.167 -22.441 1.00 39.22 486 PRO A O 1
ATOM 3592 N N . GLU A 1 487 ? 17.676 -47.088 -22.379 1.00 43.22 487 GLU A N 1
ATOM 3593 C CA . GLU A 1 487 ? 16.959 -45.885 -22.829 1.00 43.22 487 GLU A CA 1
ATOM 3594 C C . GLU A 1 487 ? 15.877 -45.426 -21.833 1.00 43.22 487 GLU A C 1
ATOM 3596 O O . GLU A 1 487 ? 15.007 -46.226 -21.473 1.00 43.22 487 GLU A O 1
ATOM 3601 N N . PRO A 1 488 ? 15.899 -44.154 -21.386 1.00 46.34 488 PRO A N 1
ATOM 3602 C CA . PRO A 1 488 ? 14.893 -43.615 -20.481 1.00 46.34 488 PRO A CA 1
ATOM 3603 C C . PRO A 1 488 ? 13.604 -43.194 -21.211 1.00 46.34 488 PRO A C 1
ATOM 3605 O O . PRO A 1 488 ? 13.631 -42.690 -22.337 1.00 46.34 488 PRO A O 1
ATOM 3608 N N . TYR A 1 489 ? 12.470 -43.348 -20.522 1.00 47.81 489 TYR A N 1
ATOM 3609 C CA . TYR A 1 489 ? 11.149 -42.878 -20.959 1.00 47.81 489 TYR A CA 1
ATOM 3610 C C . TYR A 1 489 ? 10.672 -41.712 -20.085 1.00 47.81 489 TYR A C 1
ATOM 3612 O O . TYR A 1 489 ? 10.829 -41.770 -18.863 1.00 47.81 489 TYR A O 1
ATOM 3620 N N . LEU A 1 490 ? 10.048 -40.702 -20.699 1.00 48.16 490 LEU A N 1
ATOM 3621 C CA . LEU A 1 490 ? 9.310 -39.633 -20.018 1.00 48.16 490 LEU A CA 1
ATOM 3622 C C . LEU A 1 490 ? 7.806 -39.858 -20.184 1.00 48.16 490 LEU A C 1
ATOM 3624 O O . LEU A 1 490 ? 7.316 -39.999 -21.307 1.00 48.16 490 LEU A O 1
ATOM 3628 N N . TYR A 1 491 ? 7.095 -39.849 -19.061 1.00 48.22 491 TYR A N 1
ATOM 3629 C CA . TYR A 1 491 ? 5.636 -39.904 -19.010 1.00 48.22 491 TYR A CA 1
ATOM 3630 C C . TYR A 1 491 ? 5.091 -38.530 -18.641 1.00 48.22 491 TYR A C 1
ATOM 3632 O O . TYR A 1 491 ? 5.466 -37.995 -17.597 1.00 48.22 491 TYR A O 1
ATOM 3640 N N . GLU A 1 492 ? 4.187 -38.003 -19.463 1.00 47.59 492 GLU A N 1
ATOM 3641 C CA . GLU A 1 492 ? 3.469 -36.753 -19.207 1.00 47.59 492 GLU A CA 1
ATOM 3642 C C . GLU A 1 492 ? 1.965 -37.007 -19.253 1.00 47.59 492 GLU A C 1
ATOM 3644 O O . GLU A 1 492 ? 1.435 -37.412 -20.284 1.00 47.59 492 GLU A O 1
ATOM 3649 N N . GLY A 1 493 ? 1.245 -36.748 -18.165 1.00 52.09 493 GLY A N 1
ATOM 3650 C CA . GLY A 1 493 ? -0.204 -36.951 -18.144 1.00 52.09 493 GLY A CA 1
ATOM 3651 C C . GLY A 1 493 ? -0.959 -35.971 -17.264 1.00 52.09 493 GLY A C 1
ATOM 3652 O O . GLY A 1 493 ? -0.371 -35.106 -16.610 1.00 52.09 493 GLY A O 1
ATOM 3653 N N . THR A 1 494 ? -2.285 -36.106 -17.266 1.00 45.16 494 THR A N 1
ATOM 3654 C CA . THR A 1 494 ? -3.187 -35.331 -16.401 1.00 45.16 494 THR A CA 1
ATOM 3655 C C . THR A 1 494 ? -3.950 -36.239 -15.445 1.00 45.16 494 THR A C 1
ATOM 3657 O O . THR A 1 494 ? -4.202 -37.392 -15.768 1.00 45.16 494 THR A O 1
ATOM 3660 N N . PHE A 1 495 ? -4.341 -35.728 -14.277 1.00 49.59 495 PHE A N 1
ATOM 3661 C CA . PHE A 1 495 ? -5.281 -36.406 -13.379 1.00 49.59 495 PHE A CA 1
ATOM 3662 C C . PHE A 1 495 ? -6.465 -35.506 -13.048 1.00 49.59 495 PHE A C 1
ATOM 3664 O O . PHE A 1 495 ? -6.314 -34.287 -12.906 1.00 49.59 495 PHE A O 1
ATOM 3671 N N . THR A 1 496 ? -7.623 -36.127 -12.854 1.00 45.03 496 THR A N 1
ATOM 3672 C CA . THR A 1 496 ? -8.832 -35.504 -12.320 1.00 45.03 496 THR A CA 1
ATOM 3673 C C . THR A 1 496 ? -9.163 -36.146 -10.980 1.00 45.03 496 THR A C 1
ATOM 3675 O O . THR A 1 496 ? -9.199 -37.366 -10.852 1.00 45.03 496 THR A O 1
ATOM 3678 N N . ARG A 1 497 ? -9.385 -35.324 -9.952 1.00 43.72 497 ARG A N 1
ATOM 3679 C CA . ARG A 1 497 ? -9.798 -35.808 -8.632 1.00 43.72 497 ARG A CA 1
ATOM 3680 C C . ARG A 1 497 ? -11.305 -36.044 -8.631 1.00 43.72 497 ARG A C 1
ATOM 3682 O O . ARG A 1 497 ? -12.059 -35.125 -8.945 1.00 43.72 497 ARG A O 1
ATOM 3689 N N . LEU A 1 498 ? -11.722 -37.253 -8.275 1.00 44.44 498 LEU A N 1
ATOM 3690 C CA . LEU A 1 498 ? -13.127 -37.616 -8.151 1.00 44.44 498 LEU A CA 1
ATOM 3691 C C . LEU A 1 498 ? -13.702 -37.137 -6.802 1.00 44.44 498 LEU A C 1
ATOM 3693 O O . LEU A 1 498 ? -12.942 -36.888 -5.858 1.00 44.44 498 LEU A O 1
ATOM 3697 N N . PRO A 1 499 ? -15.036 -36.979 -6.686 1.00 38.91 499 PRO A N 1
ATOM 3698 C CA . PRO A 1 499 ? -15.685 -36.475 -5.470 1.00 38.91 499 PRO A CA 1
ATOM 3699 C C . PRO A 1 499 ? -15.419 -37.302 -4.204 1.00 38.91 499 PRO A C 1
ATOM 3701 O O . PRO A 1 499 ? -15.456 -36.761 -3.103 1.00 38.91 499 PRO A O 1
ATOM 3704 N N . ASP A 1 500 ? -15.119 -38.593 -4.354 1.00 41.34 500 ASP A N 1
ATOM 3705 C CA . ASP A 1 500 ? -14.763 -39.515 -3.266 1.00 41.34 500 ASP A CA 1
ATOM 3706 C C . ASP A 1 500 ? -13.290 -39.401 -2.822 1.00 41.34 500 ASP A C 1
ATOM 3708 O O . ASP A 1 500 ? -12.841 -40.099 -1.915 1.00 41.34 500 ASP A O 1
ATOM 3712 N N . GLY A 1 501 ? -12.527 -38.499 -3.446 1.00 37.50 501 GLY A N 1
ATOM 3713 C CA . GLY A 1 501 ? -11.119 -38.267 -3.159 1.00 37.50 501 GLY A CA 1
ATOM 3714 C C . GLY A 1 501 ? -10.157 -39.175 -3.922 1.00 37.50 501 GLY A C 1
ATOM 3715 O O . GLY A 1 501 ? -8.949 -38.957 -3.807 1.00 37.50 501 GLY A O 1
ATOM 3716 N N . SER A 1 502 ? -10.654 -40.126 -4.716 1.00 40.31 502 SER A N 1
ATOM 3717 C CA . SER A 1 502 ? -9.827 -40.935 -5.610 1.00 40.31 502 SER A CA 1
ATOM 3718 C C . SER A 1 502 ? -9.312 -40.110 -6.801 1.00 40.31 502 SER A C 1
ATOM 3720 O O . SER A 1 502 ? -9.824 -39.034 -7.125 1.00 40.31 502 SER A O 1
ATOM 3722 N N . LEU A 1 503 ? -8.231 -40.576 -7.428 1.00 44.22 503 LEU A N 1
ATOM 3723 C CA . LEU A 1 503 ? -7.606 -39.918 -8.575 1.00 44.22 503 LEU A CA 1
ATOM 3724 C C . LEU A 1 503 ? -7.896 -40.735 -9.834 1.00 44.22 503 LEU A C 1
ATOM 3726 O O . LEU A 1 503 ? -7.506 -41.896 -9.918 1.00 44.22 503 LEU A O 1
ATOM 3730 N N . GLN A 1 504 ? -8.545 -40.119 -10.819 1.00 44.31 504 GLN A N 1
ATOM 3731 C CA . GLN A 1 504 ? -8.711 -40.682 -12.153 1.00 44.31 504 GLN A CA 1
ATOM 3732 C C . GLN A 1 504 ? -7.604 -40.154 -13.062 1.00 44.31 504 GLN A C 1
ATOM 3734 O O . GLN A 1 504 ? -7.376 -38.945 -13.146 1.00 44.31 504 GLN A O 1
ATOM 3739 N N . VAL A 1 505 ? -6.914 -41.059 -13.748 1.00 48.53 505 VAL A N 1
ATOM 3740 C CA . VAL A 1 505 ? -5.854 -40.696 -14.693 1.00 48.53 505 VAL A CA 1
ATOM 3741 C C . VAL A 1 505 ? -6.499 -40.334 -16.021 1.00 48.53 505 VAL A C 1
ATOM 3743 O O . VAL A 1 505 ? -7.332 -41.077 -16.535 1.00 48.53 505 VAL A O 1
ATOM 3746 N N . GLY A 1 506 ? -6.148 -39.166 -16.542 1.00 51.31 506 GLY A N 1
ATOM 3747 C CA . GLY A 1 506 ? -6.473 -38.741 -17.895 1.00 51.31 506 GLY A CA 1
ATOM 3748 C C . GLY A 1 506 ? -5.468 -39.291 -18.906 1.00 51.31 506 GLY A C 1
ATOM 3749 O O . GLY A 1 506 ? -4.793 -40.290 -18.675 1.00 51.31 506 GLY A O 1
ATOM 3750 N N . GLU A 1 507 ? -5.352 -38.620 -20.046 1.00 45.38 507 GLU A N 1
ATOM 3751 C CA . GLU A 1 507 ? -4.444 -39.028 -21.120 1.00 45.38 507 GLU A CA 1
ATOM 3752 C C . GLU A 1 507 ? -2.972 -38.952 -20.668 1.00 45.38 507 GLU A C 1
ATOM 3754 O O . GLU A 1 507 ? -2.563 -37.971 -20.034 1.00 45.38 507 GLU A O 1
ATOM 3759 N N . VAL A 1 508 ? -2.190 -39.994 -20.976 1.00 44.81 508 VAL A N 1
ATOM 3760 C CA . VAL A 1 508 ? -0.757 -40.102 -20.661 1.00 44.81 508 VAL A CA 1
ATOM 3761 C C . VAL A 1 508 ? 0.022 -40.238 -21.965 1.00 44.81 508 VAL A C 1
ATOM 3763 O O . VAL A 1 508 ? -0.160 -41.199 -22.711 1.00 44.81 508 VAL A O 1
ATOM 3766 N N . ASN A 1 509 ? 0.903 -39.279 -22.225 1.00 46.53 509 ASN A N 1
ATOM 3767 C CA . ASN A 1 509 ? 1.829 -39.265 -23.347 1.00 46.53 509 ASN A CA 1
ATOM 3768 C C . ASN A 1 509 ? 3.162 -39.900 -22.944 1.00 46.53 509 ASN A C 1
ATOM 3770 O O . ASN A 1 509 ? 3.670 -39.667 -21.846 1.00 46.53 509 ASN A O 1
ATOM 3774 N N . LEU A 1 510 ? 3.733 -40.676 -23.864 1.00 42.06 510 LEU A N 1
ATOM 3775 C CA . LEU A 1 510 ? 5.022 -41.339 -23.708 1.00 42.06 510 LEU A CA 1
ATOM 3776 C C . LEU A 1 510 ? 6.028 -40.741 -24.693 1.00 42.06 510 LEU A C 1
ATOM 3778 O O . LEU A 1 510 ? 5.794 -40.772 -25.901 1.00 42.06 510 LEU A O 1
ATOM 3782 N N . THR A 1 511 ? 7.168 -40.273 -24.188 1.00 46.12 511 THR A N 1
ATOM 3783 C CA . THR A 1 511 ? 8.303 -39.846 -25.016 1.00 46.12 511 THR A CA 1
ATOM 3784 C C . THR A 1 511 ? 9.506 -40.749 -24.749 1.00 46.12 511 THR A C 1
ATOM 3786 O O . THR A 1 511 ? 9.943 -40.892 -23.605 1.00 46.12 511 THR A O 1
ATOM 3789 N N . ARG A 1 512 ? 10.039 -41.376 -25.804 1.00 42.66 512 ARG A N 1
ATOM 3790 C CA . ARG A 1 512 ? 11.237 -42.232 -25.760 1.00 42.66 512 ARG A CA 1
ATOM 3791 C C . ARG A 1 512 ? 12.480 -41.412 -26.112 1.00 42.66 512 ARG A C 1
ATOM 3793 O O . ARG A 1 512 ? 12.459 -40.691 -27.106 1.00 42.66 512 ARG A O 1
ATOM 3800 N N . PHE A 1 513 ? 13.561 -41.552 -25.344 1.00 40.03 513 PHE A N 1
ATOM 3801 C CA . PHE A 1 513 ? 14.839 -40.887 -25.626 1.00 40.03 513 PHE A CA 1
ATOM 3802 C C . PHE A 1 513 ? 15.907 -41.888 -26.077 1.00 40.03 513 PHE A C 1
ATOM 3804 O O . PHE A 1 513 ? 16.131 -42.901 -25.418 1.00 40.03 513 PHE A O 1
ATOM 3811 N N . HIS A 1 514 ? 16.617 -41.567 -27.161 1.00 38.56 514 HIS A N 1
ATOM 3812 C CA . HIS A 1 514 ? 17.825 -42.284 -27.571 1.00 38.56 514 HIS A CA 1
ATOM 3813 C C . HIS A 1 514 ? 19.052 -41.675 -26.884 1.00 38.56 514 HIS A C 1
ATOM 3815 O O . HIS A 1 514 ? 19.313 -40.477 -27.005 1.00 38.56 514 HIS A O 1
ATOM 3821 N N . VAL A 1 515 ? 19.823 -42.497 -26.170 1.00 36.62 515 VAL A N 1
ATOM 3822 C CA . VAL A 1 515 ? 21.087 -42.068 -25.558 1.00 36.62 515 VAL A CA 1
ATOM 3823 C C . VAL A 1 515 ? 22.183 -42.111 -26.621 1.00 36.62 515 VAL A C 1
ATOM 3825 O O . VAL A 1 515 ? 22.655 -43.182 -26.998 1.00 36.62 515 VAL A O 1
ATOM 3828 N N . LEU A 1 516 ? 22.610 -40.946 -27.107 1.00 32.50 516 LEU A N 1
ATOM 3829 C CA . LEU A 1 516 ? 23.808 -40.840 -27.940 1.00 32.50 516 LEU A CA 1
ATOM 3830 C C . LEU A 1 516 ? 25.042 -41.022 -27.042 1.00 32.50 516 LEU A C 1
ATOM 3832 O O . LEU A 1 516 ? 25.373 -40.140 -26.251 1.00 32.50 516 LEU A O 1
ATOM 3836 N N . ARG A 1 517 ? 25.722 -42.173 -27.139 1.00 32.53 517 ARG A N 1
ATOM 3837 C CA . ARG A 1 517 ? 27.051 -42.348 -26.530 1.00 32.53 517 ARG A CA 1
ATOM 3838 C C . ARG A 1 517 ? 28.034 -41.407 -27.230 1.00 32.53 517 ARG A C 1
ATOM 3840 O O . ARG A 1 517 ? 28.197 -41.492 -28.445 1.00 32.53 517 ARG A O 1
ATOM 3847 N N . GLN A 1 518 ? 28.693 -40.528 -26.474 1.00 30.27 518 GLN A N 1
ATOM 3848 C CA . GLN A 1 518 ? 29.877 -39.828 -26.974 1.00 30.27 518 GLN A CA 1
ATOM 3849 C C . GLN A 1 518 ? 30.973 -40.862 -27.290 1.00 30.27 518 GLN A C 1
ATOM 3851 O O . GLN A 1 518 ? 31.145 -41.795 -26.502 1.00 30.27 518 GLN A O 1
ATOM 3856 N N . PRO A 1 519 ? 31.709 -40.732 -28.407 1.00 31.83 519 PRO A N 1
ATOM 3857 C CA . PRO A 1 519 ? 32.894 -41.546 -28.628 1.00 31.83 519 PRO A CA 1
ATOM 3858 C C . PRO A 1 519 ? 33.943 -41.197 -27.566 1.00 31.83 519 PRO A C 1
ATOM 3860 O O . PRO A 1 519 ? 34.252 -40.025 -27.351 1.00 31.83 519 PRO A O 1
ATOM 3863 N N . GLU A 1 520 ? 34.457 -42.219 -26.883 1.00 34.72 520 GLU A N 1
ATOM 3864 C CA . GLU A 1 520 ? 35.568 -42.094 -25.942 1.00 34.72 520 GLU A CA 1
ATOM 3865 C C . GLU A 1 520 ? 36.788 -41.525 -26.685 1.00 34.72 520 GLU A C 1
ATOM 3867 O O . GLU A 1 520 ? 37.308 -42.136 -27.619 1.00 34.72 520 GLU A O 1
ATOM 3872 N N . GLY A 1 521 ? 37.209 -40.315 -26.311 1.00 34.66 521 GLY A N 1
ATOM 3873 C CA . GLY A 1 521 ? 38.473 -39.738 -26.766 1.00 34.66 521 GLY A CA 1
ATOM 3874 C C . GLY A 1 521 ? 39.661 -40.447 -26.102 1.00 34.66 521 GLY A C 1
ATOM 3875 O O . GLY A 1 521 ? 39.527 -40.910 -24.966 1.00 34.66 521 GLY A O 1
ATOM 3876 N N . PRO A 1 522 ? 40.818 -40.555 -26.780 1.00 36.91 522 PRO A N 1
ATOM 3877 C CA . PRO A 1 522 ? 41.931 -41.353 -26.289 1.00 36.91 522 PRO A CA 1
ATOM 3878 C C . PRO A 1 522 ? 42.600 -40.707 -25.071 1.00 36.91 522 PRO A C 1
ATOM 3880 O O . PRO A 1 522 ? 42.690 -39.484 -24.948 1.00 36.91 522 PRO A O 1
ATOM 3883 N N . ALA A 1 523 ? 43.066 -41.573 -24.174 1.00 36.38 523 ALA A N 1
ATOM 3884 C CA . ALA A 1 523 ? 43.804 -41.237 -22.969 1.00 36.38 523 ALA A CA 1
ATOM 3885 C C . ALA A 1 523 ? 45.135 -40.519 -23.269 1.00 36.38 523 ALA A C 1
ATOM 3887 O O . ALA A 1 523 ? 45.777 -40.759 -24.288 1.00 36.38 523 ALA A O 1
ATOM 3888 N N . ASN A 1 524 ? 45.533 -39.661 -22.326 1.00 35.59 524 ASN A N 1
ATOM 3889 C CA . ASN A 1 524 ? 46.832 -38.994 -22.229 1.00 35.59 524 ASN A CA 1
ATOM 3890 C C . ASN A 1 524 ? 48.017 -39.918 -22.564 1.00 35.59 524 ASN A C 1
ATOM 3892 O O . ASN A 1 524 ? 48.262 -40.872 -21.829 1.00 35.59 524 ASN A O 1
ATOM 3896 N N . GLU A 1 525 ? 48.847 -39.511 -23.525 1.00 33.94 525 GLU A N 1
ATOM 3897 C CA . GLU A 1 525 ? 50.286 -39.770 -23.485 1.00 33.94 525 GLU A CA 1
ATOM 3898 C C . GLU A 1 525 ? 51.064 -38.473 -23.733 1.00 33.94 525 GLU A C 1
ATOM 3900 O O . GLU A 1 525 ? 50.854 -37.721 -24.683 1.00 33.94 525 GLU A O 1
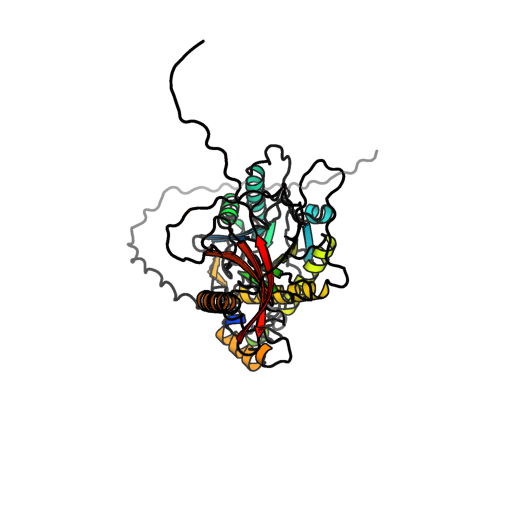ATOM 3905 N N . SER A 1 526 ? 51.952 -38.212 -22.787 1.00 35.88 526 SER A N 1
ATOM 3906 C CA . SER A 1 526 ? 52.981 -37.185 -22.740 1.00 35.88 526 SER A CA 1
ATOM 3907 C C . SER A 1 526 ? 54.081 -37.398 -23.787 1.00 35.88 526 SER A C 1
ATOM 3909 O O . SER A 1 526 ? 54.610 -38.504 -23.826 1.00 35.88 526 SER A O 1
ATOM 3911 N N . GLN A 1 527 ? 54.513 -36.340 -24.499 1.00 29.34 527 GLN A N 1
ATOM 3912 C CA . GLN A 1 527 ? 55.915 -35.859 -24.650 1.00 29.34 527 GLN A CA 1
ATOM 3913 C C . GLN A 1 527 ? 56.119 -34.885 -25.852 1.00 29.34 527 GLN A C 1
ATOM 3915 O O . GLN A 1 527 ? 55.202 -34.733 -26.654 1.00 29.34 527 GLN A O 1
ATOM 3920 N N . PRO A 1 528 ? 57.239 -34.113 -25.915 1.00 41.44 528 PRO A N 1
ATOM 3921 C CA . PRO A 1 528 ? 57.221 -32.681 -26.248 1.00 41.44 528 PRO A CA 1
ATOM 3922 C C . PRO A 1 528 ? 57.742 -32.280 -27.649 1.00 41.44 528 PRO A C 1
ATOM 3924 O O . PRO A 1 528 ? 58.433 -33.034 -28.323 1.00 41.44 528 PRO A O 1
ATOM 3927 N N . SER A 1 529 ? 57.486 -31.004 -27.981 1.00 34.34 529 SER A N 1
ATOM 3928 C CA . SER A 1 529 ? 58.181 -30.093 -28.919 1.00 34.34 529 SER A CA 1
ATOM 3929 C C . SER A 1 529 ? 58.397 -30.498 -30.388 1.00 34.34 529 SER A C 1
ATOM 3931 O O . SER A 1 529 ? 59.259 -31.321 -30.692 1.00 34.34 529 SER A O 1
ATOM 3933 N N . ARG A 1 530 ? 57.796 -29.721 -31.302 1.00 29.80 530 ARG A N 1
ATOM 3934 C CA . ARG A 1 530 ? 58.518 -28.841 -32.242 1.00 29.80 530 ARG A CA 1
ATOM 3935 C C . ARG A 1 530 ? 57.605 -27.767 -32.817 1.00 29.80 530 ARG A C 1
ATOM 3937 O O . ARG A 1 530 ? 56.413 -28.079 -33.019 1.00 29.80 530 ARG A O 1
#

Radius of gyration: 30.75 Å; chains: 1; bounding box: 84×108×81 Å

Foldseek 3Di:
DDDDDDDDDDDDDDDDDDDDDDDDDDDDDDDDDDDPPPPPPDDDDFDACVVLQQAFDFFDFAPQQAQLSAPAKWKFFQFDDDDQAAFWAKIWIDLHDDQCQFWWFFKAKDFPAALADWFLRVVCHVVRTDRWIEMEIARLQQVQLQLLRFVVNCPDPPNVPPPDDRHTYTYKHLNLFHPVVVNPDHSVRNVNRVVRIDRHHDQAALTHRQVRAAELLFRFIKFKGKGFDDVVLPRKMKIKIKNHHAFFQFARLNQRLSVLVVRHPCSVHDPDDRDLIEMEMEMEMQAAAHSVLQNVLQVLLVLLVVNRGDPQDNNYRYMYMYTYSNGTDGDDPDPDDDDDDGDDPVSCVSSSSRSSRGSNSRRSRRLRSHAWGQHPPRRIGHRDDSVSVSVSCVVVVSGNCLVPDDGPPPPPPPPPPPVVVVVVLVVVVCVVCVDPDDDDDDDPDDPDDDDDDDDDDDDDDDWDWDDWDDDPQWTWGWTWDDDPDDWIKTKTWIWGQDPVRDIDTDDIDIDIDDDDDDPDDDDDDDDDDD